Protein 8AKH (pdb70)

Organism: Lactiplantibacillus plantarum (NCBI:txid1590)

InterPro domains:
  IPR001466 Beta-lactamase-related [PF00144] (86-369)
  IPR012338 Beta-lactamase/transpeptidase-like [G3DSA:3.40.710.10] (62-389)
  IPR012338 Beta-lactamase/transpeptidase-like [SSF56601] (70-379)
  IPR050491 Beta-lactamase AmpC-like [PTHR46825] (60-371)

Foldseek 3Di:
DLAVVLVVLCVVLQFAEWKWWFAQQHTPDTAGDAALAVVVPHHAHSFAKFWQFQLLLLVLLLLLLLCVVVVQDDQQDFLCVLLVPADPSRRPGLQCLLQQQFQKADPDFDPDQDALVVLLVRRSVDIDGDPVSHRAHDDHQVSQSSSQSVSCVRPVDHSQVVCCVQQCVLLVADQKHFPLVPSPPNYGFAADDDQQDRHDDRPGTFDDDSNNLSNCRRGIGMMGRQVSSLSRVLCLLQCVRHHNVSSPVQCDHGPNACGGSSWRHDPFFTKDWRDDRRKIWIKTAGSNSRTIMITIHSHDHNNSHCHVVRVVVRVCSSVPD/DLCVVLVVLCVVLQFAFWKWWFAQQHTDDTAGDAALAVVVPHGAHSFAKFWQFQLLLLVLLLLLLVCVVVVQDDQQDFLCVLQVPADPRRRQGLQCLLQQQFQKAAPDFDPDQDALVVLLVRRRVRIDGDVVSHRAHDDHQVSQSSSQSVSCVRVVDHSQVVCCVLQCVLQVADQKHFPLVPRPPNYGFAADDDQQDRHDDSPGTQDDDSNNLSNCRRGIGMMGRQVSSLSRVLCLLQCNRHHNVSSPVQCDHGPRACGGSSWRPDPFATKDWRDDRRKIWIKGAGNNSRTIMITIHSHDHNNSHCHVSRVVSRVVSSVD

Solvent-accessible surface area: 26673 Å² total; per-residue (Å²): 142,44,75,123,122,10,43,130,40,0,83,125,33,69,12,3,0,1,1,7,0,5,74,100,76,118,74,49,5,74,28,35,28,16,33,3,22,92,103,140,112,87,143,9,97,58,56,1,21,1,9,0,7,26,0,0,4,0,0,1,0,0,0,0,3,28,7,34,94,62,68,121,7,141,22,107,14,51,0,18,130,21,5,91,92,10,158,126,6,99,96,0,33,0,55,31,0,0,6,0,8,0,1,2,73,32,196,69,20,11,186,117,113,24,72,26,69,80,5,8,88,63,1,18,156,68,22,118,32,78,96,101,70,58,41,84,64,18,75,4,50,4,0,0,11,1,0,0,0,0,0,58,103,45,32,74,58,41,2,46,99,3,0,42,49,52,2,24,83,127,26,117,10,125,43,15,9,10,13,32,132,41,31,60,155,42,35,8,33,6,5,110,26,132,79,128,24,55,108,43,87,30,99,103,80,47,96,33,56,120,14,76,32,16,31,37,1,0,5,2,9,0,22,0,0,1,50,11,0,19,54,0,2,4,3,1,17,61,28,106,18,6,44,136,145,14,10,62,77,0,23,54,28,20,30,71,10,45,5,0,0,1,0,32,6,21,42,26,3,10,51,6,42,2,86,23,48,9,8,4,0,0,1,4,0,4,82,76,0,85,8,0,0,0,0,0,0,0,1,61,4,162,54,17,28,9,46,59,13,0,34,132,20,2,30,82,15,71,80,53,116,139,50,64,107,97,12,16,104,10,0,79,129,26,70,12,3,0,0,0,9,1,6,61,92,69,127,92,62,12,73,96,26,25,18,36,3,23,89,103,140,110,82,142,10,95,58,58,1,20,1,6,0,6,23,0,0,2,1,0,1,0,0,0,0,4,33,16,36,93,72,70,134,5,140,24,106,13,51,0,17,122,20,5,95,99,5,107,120,6,93,98,0,34,0,56,32,0,0,6,0,8,0,0,1,77,37,136,78,24,12,205,117,113,22,69,25,69,79,6,8,88,64,0,9,141,58,22,95,46,73,96,132,80,58,42,88,62,22,73,3,47,8,0,0,9,0,0,0,0,0,0,57,105,40,38,71,73,42,2,47,97,4,0,44,48,59,1,24,86,121,27,115,10,125,42,15,8,10,13,34,130,42,29,60,151,44,33,6,30,5,5,100,42,128,72,116,27,55,112,46,84,29,104,107,75,58,81,32,54,116,13,72,31,16,34,35,0,0,4,2,8,0,21,0,0,1,50,12,0,19,54,0,1,6,4,1,15,61,26,98,14,5,49,138,162,26,10,63,84,0,26,63,33,23,30,70,7,42,6,0,0,1,0,33,5,17,41,23,5,10,44,5,42,2,88,22,41,12,8,3,0,0,0,0,0,5,86,74,0,86,10,0,0,0,0,0,0,0,1,55,5,146,52,12,26,8,42,74,15,0,30,106,8,1,39,118,13,68,80,79

Secondary structure (DSSP, 8-state):
-HHHHHHHHHHHTT--EEEEEEETTEEEEEEEESEEETTTTEE--TT--EE-GGGHHHHHHHHHHHHHHTTS--TT-BGGGT-TT--S-TT-BHHHHHHT-S-EE-S---SS---HHHHHHHHHHH-EE-GGGTTS----THHHHHHHHHHHHHHSS-HHHHHIIIIIITTT-SS-EEGGG---TT----B---TT--S-----BPP--HHHHHHTTTTS-EEE-HHHHHHHHHHHHHTSSS-HHHHHHHS---SS-SEETTEEEETTEEEEEEEETTEEEEEEE-TTSSSEEEEEESS--GGG-HHHHHHHHHHHHHHT-/-HHHHHHHHHHHTT--EEEEEEETTEEEEEEEESEEETTTTEEP-TT--EE-GGGHHHHHHHHHHHHHHTTS--TT-BGGGT-TT--S-TT-BHHHHHTT-S-EE-S---SS---HHHHHHHHHHH-EE-GGGTTS----THHHHHHHHHHHHHHTS-HHHHHIIIIIITTT-SS-EEGGG---TT----B---TT--S-----BPP--HHHHHHTTTTS-EEE-HHHHHHHHHHHHTTSSS-HHHHHHHS---SS-SEETTEEEETTEEEEEEEETTEEEEEEE-TTSSSEEEEEESS--GGG-HHHHHHHHHHHHHH-

Structure (mmCIF, N/CA/C/O backbone):
data_8AKH
#
_entry.id   8AKH
#
_cell.length_a   48.678
_cell.length_b   96.066
_cell.length_c   150.828
_cell.angle_alpha   90.000
_cell.angle_beta   90.000
_cell.angle_gamma   90.000
#
_symmetry.space_group_name_H-M   'P 21 21 21'
#
loop_
_entity.id
_entity.type
_entity.pdbx_description
1 polymer 'Beta-lactamase family protein'
2 non-polymer 'L(+)-TARTARIC ACID'
3 non-polymer GLYCEROL
4 non-polymer SN-GLYCEROL-3-PHOSPHATE
5 water water
#
loop_
_atom_site.group_PDB
_atom_site.id
_atom_site.type_symbol
_atom_site.label_atom_id
_atom_site.label_alt_id
_atom_site.label_comp_id
_atom_site.label_asym_id
_atom_site.label_entity_id
_atom_site.label_seq_id
_atom_site.pdbx_PDB_ins_code
_atom_site.Cartn_x
_atom_site.Cartn_y
_atom_site.Cartn_z
_atom_site.occupancy
_atom_site.B_iso_or_equiv
_atom_site.auth_seq_id
_atom_site.auth_comp_id
_atom_site.auth_asym_id
_atom_site.auth_atom_id
_atom_site.pdbx_PDB_model_num
ATOM 1 N N . ASN A 1 44 ? 5.13076 28.85542 9.72956 1.000 54.41720 75 ASN A N 1
ATOM 2 C CA . ASN A 1 44 ? 5.72580 28.53963 11.02566 1.000 47.95465 75 ASN A CA 1
ATOM 3 C C . ASN A 1 44 ? 5.33555 27.15548 11.53052 1.000 51.58932 75 ASN A C 1
ATOM 4 O O . ASN A 1 44 ? 4.18088 26.73602 11.42794 1.000 46.35824 75 ASN A O 1
ATOM 14 N N . THR A 1 45 ? 6.31764 26.45553 12.09716 1.000 52.35374 76 THR A N 1
ATOM 15 C CA . THR A 1 45 ? 6.07102 25.10656 12.59172 1.000 44.95248 76 THR A CA 1
ATOM 16 C C . THR A 1 45 ? 5.14075 25.11716 13.79588 1.000 36.14306 76 THR A C 1
ATOM 17 O O . THR A 1 45 ? 4.21506 24.29701 13.87596 1.000 35.06846 76 THR A O 1
ATOM 28 N N . ASP A 1 46 ? 5.37086 26.02588 14.74682 1.000 37.48529 77 ASP A N 1
ATOM 29 C CA . ASP A 1 46 ? 4.48103 26.11040 15.89911 1.000 39.25685 77 ASP A CA 1
ATOM 30 C C . ASP A 1 46 ? 3.02690 26.21532 15.46341 1.000 35.58167 77 ASP A C 1
ATOM 31 O O . ASP A 1 46 ? 2.15509 25.51329 15.98511 1.000 27.54978 77 ASP A O 1
ATOM 40 N N . GLU A 1 47 ? 2.74228 27.11147 14.51775 1.000 38.47536 78 GLU A N 1
ATOM 41 C CA . GLU A 1 47 ? 1.35816 27.35599 14.13144 1.000 33.86624 78 GLU A CA 1
ATOM 42 C C . GLU A 1 47 ? 0.74305 26.11353 13.50833 1.000 28.42388 78 GLU A C 1
ATOM 43 O O . GLU A 1 47 ? -0.37231 25.71105 13.87147 1.000 25.74938 78 GLU A O 1
ATOM 55 N N . GLN A 1 48 ? 1.47454 25.48200 12.58766 1.000 25.72899 79 GLN A N 1
ATOM 56 C CA . GLN A 1 48 ? 0.98026 24.30725 11.89068 1.000 23.46434 79 GLN A CA 1
ATOM 57 C C . GLN A 1 48 ? 0.75213 23.13338 12.84249 1.000 21.08234 79 GLN A C 1
ATOM 58 O O . GLN A 1 48 ? -0.25801 22.42764 12.72775 1.000 19.63387 79 GLN A O 1
ATOM 72 N N . VAL A 1 49 ? 1.68790 22.89669 13.77427 1.000 19.65457 80 VAL A N 1
ATOM 73 C CA . VAL A 1 49 ? 1.56195 21.74086 14.66422 1.000 16.44719 80 VAL A CA 1
ATOM 74 C C . VAL A 1 49 ? 0.43534 21.97490 15.66166 1.000 12.65727 80 VAL A C 1
ATOM 75 O O . VAL A 1 49 ? -0.39202 21.09223 15.89682 1.000 14.98535 80 VAL A O 1
ATOM 88 N N . THR A 1 50 ? 0.33985 23.18360 16.22810 1.000 15.37870 81 THR A N 1
ATOM 89 C CA . THR A 1 50 ? -0.76220 23.45768 17.13793 1.000 15.16693 81 THR A CA 1
ATOM 90 C C . THR A 1 50 ? -2.10767 23.25215 16.45891 1.000 14.26019 81 THR A C 1
ATOM 91 O O . THR A 1 50 ? -3.02031 22.64692 17.03258 1.000 14.17412 81 THR A O 1
ATOM 102 N N . LYS A 1 51 ? -2.25484 23.77387 15.23816 1.000 14.98149 82 LYS A N 1
ATOM 103 C CA . LYS A 1 51 ? -3.51135 23.61409 14.52836 1.000 16.43973 82 LYS A CA 1
ATOM 104 C C . LYS A 1 51 ? -3.84613 22.14357 14.32617 1.000 15.74802 82 LYS A C 1
ATOM 105 O O . LYS A 1 51 ? -4.98229 21.72531 14.55922 1.000 16.87765 82 LYS A O 1
ATOM 124 N N . ALA A 1 52 ? -2.86198 21.33391 13.91149 1.000 15.41804 83 ALA A N 1
ATOM 125 C CA . ALA A 1 52 ? -3.11355 19.91113 13.68898 1.000 15.14644 83 ALA A CA 1
ATOM 126 C C . ALA A 1 52 ? -3.46345 19.18725 14.98533 1.000 13.26290 83 ALA A C 1
ATOM 127 O O . ALA A 1 52 ? -4.34316 18.31878 14.99338 1.000 17.73781 83 ALA A O 1
ATOM 134 N N . LEU A 1 53 ? -2.79010 19.53327 16.08752 1.000 13.87501 84 LEU A N 1
ATOM 135 C CA . LEU A 1 53 ? -3.09196 18.90289 17.37167 1.000 13.94304 84 LEU A CA 1
ATOM 136 C C . LEU A 1 53 ? -4.46979 19.31305 17.88319 1.000 15.38268 84 LEU A C 1
ATOM 137 O O . LEU A 1 53 ? -5.21863 18.48320 18.41130 1.000 16.19841 84 LEU A O 1
ATOM 153 N N . ASN A 1 54 ? -4.84019 20.58919 17.74825 1.000 14.28852 85 ASN A N 1
ATOM 154 C CA . ASN A 1 54 ? -6.16896 20.99695 18.20400 1.000 13.96186 85 ASN A CA 1
ATOM 155 C C . ASN A 1 54 ? -7.26837 20.38819 17.33655 1.000 16.75900 85 ASN A C 1
ATOM 156 O O . ASN A 1 54 ? -8.28407 19.91528 17.85679 1.000 17.10628 85 ASN A O 1
ATOM 167 N N . LEU A 1 55 ? -7.06608 20.33921 16.02129 1.000 15.26630 86 LEU A N 1
ATOM 168 C CA . LEU A 1 55 ? -8.11170 19.78712 15.16474 1.000 15.86006 86 LEU A CA 1
ATOM 169 C C . LEU A 1 55 ? -8.28646 18.29360 15.37207 1.000 20.97769 86 LEU A C 1
ATOM 170 O O . LEU A 1 55 ? -9.37958 17.77021 15.14852 1.000 23.40679 86 LEU A O 1
ATOM 186 N N . SER A 1 56 ? -7.23289 17.59597 15.79969 1.000 17.47498 87 SER A N 1
ATOM 187 C CA . SER A 1 56 ? -7.29038 16.17213 16.11845 1.000 17.72524 87 SER A CA 1
ATOM 188 C C . SER A 1 56 ? -7.61659 15.91568 17.58059 1.000 17.52825 87 SER A C 1
ATOM 189 O O . SER A 1 56 ? -7.58694 14.75697 18.01592 1.000 21.14963 87 SER A O 1
ATOM 197 N N . HIS A 1 57 ? -7.92708 16.95900 18.34877 1.000 17.33623 88 HIS A N 1
ATOM 198 C CA . HIS A 1 57 ? -8.36214 16.82513 19.73956 1.000 15.40767 88 HIS A CA 1
ATOM 199 C C . HIS A 1 57 ? -7.32482 16.10118 20.59255 1.000 16.51337 88 HIS A C 1
ATOM 200 O O . HIS A 1 57 ? -7.64023 15.31206 21.48705 1.000 17.44373 88 HIS A O 1
ATOM 214 N N . PHE A 1 58 ? -6.06672 16.41343 20.34130 1.000 14.10431 89 PHE A N 1
ATOM 215 C CA . PHE A 1 58 ? -4.98611 15.79436 21.09151 1.000 12.86578 89 PHE A CA 1
ATOM 216 C C . PHE A 1 58 ? -5.05530 16.14852 22.57089 1.000 13.28265 89 PHE A C 1
ATOM 217 O O . PHE A 1 58 ? -5.30164 17.30417 22.94341 1.000 14.10365 89 PHE A O 1
ATOM 234 N N . VAL A 1 59 ? -4.80165 15.13930 23.41147 1.000 12.91496 90 VAL A N 1
ATOM 235 C CA . VAL A 1 59 ? -4.65569 15.28312 24.85320 1.000 12.25199 90 VAL A CA 1
ATOM 236 C C . VAL A 1 59 ? -3.33186 14.61113 25.20147 1.000 13.02952 90 VAL A C 1
ATOM 237 O O . VAL A 1 59 ? -3.13124 13.42250 24.89172 1.000 12.99679 90 VAL A O 1
ATOM 250 N N . GLY A 1 60 ? -2.42709 15.37175 25.79282 1.000 10.28718 91 GLY A N 1
ATOM 251 C CA . GLY A 1 60 ? -1.12930 14.83176 26.14451 1.000 11.86669 91 GLY A CA 1
ATOM 252 C C . GLY A 1 60 ? -0.03714 15.85331 25.91399 1.000 11.32406 91 GLY A C 1
ATOM 253 O O . GLY A 1 60 ? -0.27827 17.06228 25.97177 1.000 11.69976 91 GLY A O 1
ATOM 257 N N . SER A 1 61 ? 1.17779 15.37462 25.64108 1.000 10.59286 92 SER A N 1
ATOM 258 C CA . SER A 1 61 ? 2.34188 16.23688 25.44973 1.000 10.23233 92 SER A CA 1
ATOM 259 C C . SER A 1 61 ? 3.00866 15.90144 24.12604 1.000 11.90183 92 SER A C 1
ATOM 260 O O . SER A 1 61 ? 3.10021 14.73614 23.73398 1.000 11.09877 92 SER A O 1
ATOM 268 N N . ALA A 1 62 ? 3.45689 16.93966 23.43245 1.000 10.60871 93 ALA A N 1
ATOM 269 C CA . ALA A 1 62 ? 4.02227 16.82841 22.10467 1.000 9.83375 93 ALA A CA 1
ATOM 270 C C . ALA A 1 62 ? 5.39312 17.47894 22.08080 1.000 11.68809 93 ALA A C 1
ATOM 271 O O . ALA A 1 62 ? 5.55801 18.60600 22.56285 1.000 13.10618 93 ALA A O 1
ATOM 278 N N . LEU A 1 63 ? 6.36032 16.80446 21.45991 1.000 10.88205 94 LEU A N 1
ATOM 279 C CA . LEU A 1 63 ? 7.73245 17.29765 21.34130 1.000 10.75656 94 LEU A CA 1
ATOM 280 C C . LEU A 1 63 ? 8.21431 17.07204 19.92110 1.000 11.36043 94 LEU A C 1
ATOM 281 O O . LEU A 1 63 ? 8.08920 15.96523 19.39314 1.000 11.12322 94 LEU A O 1
ATOM 297 N N . VAL A 1 64 ? 8.74857 18.12935 19.28753 1.000 10.81757 95 VAL A N 1
ATOM 298 C CA . VAL A 1 64 ? 9.31844 18.03584 17.95099 1.000 10.98596 95 VAL A CA 1
ATOM 299 C C . VAL A 1 64 ? 10.73659 18.60388 17.99464 1.000 12.27938 95 VAL A C 1
ATOM 300 O O . VAL A 1 64 ? 10.94806 19.70318 18.52650 1.000 12.24853 95 VAL A O 1
ATOM 313 N N . VAL A 1 65 ? 11.69069 17.85010 17.44924 1.000 10.58556 96 VAL A N 1
ATOM 314 C CA . VAL A 1 65 ? 13.10844 18.18569 17.47131 1.000 10.38790 96 VAL A CA 1
ATOM 315 C C . VAL A 1 65 ? 13.61481 18.16272 16.03813 1.000 11.65740 96 VAL A C 1
ATOM 316 O O . VAL A 1 65 ? 13.31491 17.23923 15.28640 1.000 11.66769 96 VAL A O 1
ATOM 329 N N . LYS A 1 66 ? 14.36805 19.19202 15.64993 1.000 13.27306 97 LYS A N 1
ATOM 330 C CA . LYS A 1 66 ? 14.95605 19.25231 14.32132 1.000 14.06442 97 LYS A CA 1
ATOM 331 C C . LYS A 1 66 ? 16.43038 19.59691 14.47278 1.000 12.87359 97 LYS A C 1
ATOM 332 O O . LYS A 1 66 ? 16.77514 20.60692 15.09317 1.000 15.97242 97 LYS A O 1
ATOM 351 N N . ASN A 1 67 ? 17.29843 18.73324 13.95123 1.000 14.06471 98 ASN A N 1
ATOM 352 C CA . ASN A 1 67 ? 18.74570 18.92843 14.05478 1.000 14.32530 98 ASN A CA 1
ATOM 353 C C . ASN A 1 67 ? 19.16226 19.28950 15.48090 1.000 14.99863 98 ASN A C 1
ATOM 354 O O . ASN A 1 67 ? 19.90397 20.24156 15.72651 1.000 15.95199 98 ASN A O 1
ATOM 365 N N . ASP A 1 68 ? 18.69540 18.49168 16.44155 1.000 13.78368 99 ASP A N 1
ATOM 366 C CA . ASP A 1 68 ? 19.05801 18.56590 17.85114 1.000 15.75100 99 ASP A CA 1
ATOM 367 C C . ASP A 1 68 ? 18.49106 19.78363 18.56436 1.000 15.60961 99 ASP A C 1
ATOM 368 O O . ASP A 1 68 ? 18.91276 20.08904 19.68537 1.000 19.42477 99 ASP A O 1
ATOM 377 N N . HIS A 1 69 ? 17.55454 20.49211 17.95777 1.000 13.84957 100 HIS A N 1
ATOM 378 C CA . HIS A 1 69 ? 16.93656 21.66161 18.57025 1.000 13.86291 100 HIS A CA 1
ATOM 379 C C . HIS A 1 69 ? 15.43620 21.43130 18.73681 1.000 12.36116 100 HIS A C 1
ATOM 380 O O . HIS A 1 69 ? 14.75748 21.04209 17.79124 1.000 13.11146 100 HIS A O 1
ATOM 394 N N . VAL A 1 70 ? 14.93047 21.70072 19.94304 1.000 13.02064 101 VAL A N 1
ATOM 395 C CA . VAL A 1 70 ? 13.49500 21.60270 20.20433 1.000 12.46653 101 VAL A CA 1
ATOM 396 C C . VAL A 1 70 ? 12.81101 22.73977 19.46185 1.000 13.32785 101 VAL A C 1
ATOM 397 O O . VAL A 1 70 ? 13.06976 23.91524 19.74970 1.000 15.88553 101 VAL A O 1
ATOM 410 N N . ILE A 1 71 ? 11.93108 22.39948 18.51945 1.000 12.08439 102 ILE A N 1
ATOM 411 C CA . ILE A 1 71 ? 11.12684 23.38236 17.79034 1.000 12.77528 102 ILE A CA 1
ATOM 412 C C . ILE A 1 71 ? 9.66766 23.37027 18.18985 1.000 16.23751 102 ILE A C 1
ATOM 413 O O . ILE A 1 71 ? 8.91493 24.27367 17.76976 1.000 17.16960 102 ILE A O 1
ATOM 429 N N . TYR A 1 72 ? 9.23863 22.40424 19.00247 1.000 14.30732 103 TYR A N 1
ATOM 430 C CA . TYR A 1 72 ? 7.86767 22.36479 19.48357 1.000 13.33465 103 TYR A CA 1
ATOM 431 C C . TYR A 1 72 ? 7.84905 21.59456 20.78835 1.000 11.85317 103 TYR A C 1
ATOM 432 O O . TYR A 1 72 ? 8.40411 20.49301 20.87000 1.000 11.51535 103 TYR A O 1
ATOM 450 N N . ASN A 1 73 ? 7.17141 22.15308 21.78284 1.000 12.22044 104 ASN A N 1
ATOM 451 C CA . ASN A 1 73 ? 7.11985 21.53710 23.11337 1.000 11.84700 104 ASN A CA 1
ATOM 452 C C . ASN A 1 73 ? 5.88930 22.10486 23.82028 1.000 12.55368 104 ASN A C 1
ATOM 453 O O . ASN A 1 73 ? 5.96694 23.18672 24.41094 1.000 14.22444 104 ASN A O 1
ATOM 464 N N . ARG A 1 74 ? 4.77879 21.36641 23.79417 1.000 13.66684 105 ARG A N 1
ATOM 465 C CA . ARG A 1 74 ? 3.51333 21.91410 24.26043 1.000 12.03706 105 ARG A CA 1
ATOM 466 C C . ARG A 1 74 ? 2.65140 20.76457 24.74640 1.000 12.04608 105 ARG A C 1
ATOM 467 O O . ARG A 1 74 ? 2.71655 19.65941 24.21225 1.000 13.17131 105 ARG A O 1
ATOM 471 N N . ALA A 1 75 ? 1.82344 21.05772 25.74218 1.000 13.51697 106 ALA A N 1
ATOM 472 C CA . ALA A 1 75 ? 0.90210 20.10295 26.33465 1.000 12.20606 106 ALA A CA 1
ATOM 473 C C . ALA A 1 75 ? -0.53840 20.58742 26.20357 1.000 12.14104 106 ALA A C 1
ATOM 474 O O . ALA A 1 75 ? -0.82151 21.79427 26.12357 1.000 14.48356 106 ALA A O 1
ATOM 481 N N . PHE A 1 76 ? -1.44141 19.60646 26.19505 1.000 11.78974 107 PHE A N 1
ATOM 482 C CA . PHE A 1 76 ? -2.84508 19.78021 25.84456 1.000 13.44104 107 PHE A CA 1
ATOM 483 C C . PHE A 1 76 ? -3.71631 18.97104 26.79645 1.000 13.11218 107 PHE A C 1
ATOM 484 O O . PHE A 1 76 ? -3.42291 17.81019 27.07813 1.000 13.29133 107 PHE A O 1
ATOM 501 N N . GLY A 1 77 ? -4.82369 19.55258 27.24912 1.000 13.74949 108 GLY A N 1
ATOM 502 C CA . GLY A 1 77 ? -5.76863 18.78594 28.04042 1.000 14.17122 108 GLY A CA 1
ATOM 503 C C . GLY A 1 77 ? -5.31068 18.56738 29.46985 1.000 11.18128 108 GLY A C 1
ATOM 504 O O . GLY A 1 77 ? -4.39632 19.22502 29.97172 1.000 12.92972 108 GLY A O 1
ATOM 508 N N . TYR A 1 78 ? -5.94087 17.57731 30.10851 1.000 13.16933 109 TYR A N 1
ATOM 509 C CA . TYR A 1 78 ? -5.81563 17.31580 31.53383 1.000 12.28317 109 TYR A CA 1
ATOM 510 C C . TYR A 1 78 ? -5.08556 16.00889 31.82454 1.000 13.73587 109 TYR A C 1
ATOM 511 O O . TYR A 1 78 ? -5.41371 14.95814 31.26934 1.000 13.60237 109 TYR A O 1
ATOM 529 N N . ALA A 1 79 ? -4.08397 16.11733 32.69670 1.000 13.12004 110 ALA A N 1
ATOM 530 C CA . ALA A 1 79 ? -3.46479 14.96787 33.34866 1.000 13.15823 110 ALA A CA 1
ATOM 531 C C . ALA A 1 79 ? -4.44168 14.27855 34.29060 1.000 13.45769 110 ALA A C 1
ATOM 532 O O . ALA A 1 79 ? -4.51480 13.04494 34.33409 1.000 14.56819 110 ALA A O 1
ATOM 539 N N . ASN A 1 80 ? -5.19648 15.06913 35.05354 1.000 14.96449 111 ASN A N 1
ATOM 540 C CA . ASN A 1 80 ? -6.26369 14.53645 35.89853 1.000 18.55553 111 ASN A CA 1
ATOM 541 C C . ASN A 1 80 ? -7.33115 15.61173 35.99473 1.000 17.32344 111 ASN A C 1
ATOM 542 O O . ASN A 1 80 ? -7.12898 16.65327 36.62817 1.000 17.98381 111 ASN A O 1
ATOM 553 N N . LYS A 1 81 ? -8.45286 15.34745 35.34892 1.000 17.86363 112 LYS A N 1
ATOM 554 C CA . LYS A 1 81 ? -9.51590 16.33802 35.26199 1.000 16.69605 112 LYS A CA 1
ATOM 555 C C . LYS A 1 81 ? -10.17444 16.55934 36.62125 1.000 18.34235 112 LYS A C 1
ATOM 556 O O . LYS A 1 81 ? -10.42217 17.70619 37.00535 1.000 20.65968 112 LYS A O 1
ATOM 575 N N . ALA A 1 82 ? -10.42278 15.48764 37.38035 1.000 17.46239 113 ALA A N 1
ATOM 576 C CA . ALA A 1 82 ? -11.07304 15.66506 38.68035 1.000 19.99717 113 ALA A CA 1
ATOM 577 C C . ALA A 1 82 ? -10.26348 16.55502 39.60742 1.000 26.24172 113 ALA A C 1
ATOM 578 O O . ALA A 1 82 ? -10.84513 17.29567 40.40783 1.000 27.17975 113 ALA A O 1
ATOM 585 N N . LYS A 1 83 ? -8.93706 16.48914 39.54294 1.000 20.72799 114 LYS A N 1
ATOM 586 C CA . LYS A 1 83 ? -8.06297 17.33867 40.34873 1.000 20.75697 114 LYS A CA 1
ATOM 587 C C . LYS A 1 83 ? -7.71714 18.65676 39.64931 1.000 18.86298 114 LYS A C 1
ATOM 588 O O . LYS A 1 83 ? -6.91772 19.44412 40.17470 1.000 21.50495 114 LYS A O 1
ATOM 607 N N . ASN A 1 84 ? -8.29456 18.91371 38.47799 1.000 17.82513 115 ASN A N 1
ATOM 608 C CA . ASN A 1 84 ? -8.04145 20.13828 37.71910 1.000 16.36030 115 ASN A CA 1
ATOM 609 C C . ASN A 1 84 ? -6.54532 20.32159 37.45270 1.000 21.05344 115 ASN A C 1
ATOM 610 O O . ASN A 1 84 ? -6.00268 21.42312 37.49234 1.000 19.96290 115 ASN A O 1
ATOM 621 N N . GLN A 1 85 ? -5.86164 19.21992 37.15946 1.000 16.41089 116 GLN A N 1
ATOM 622 C CA . GLN A 1 85 ? -4.43617 19.24597 36.87029 1.000 16.38834 116 GLN A CA 1
ATOM 623 C C . GLN A 1 85 ? -4.24775 19.12754 35.35746 1.000 16.33115 116 GLN A C 1
ATOM 624 O O . GLN A 1 85 ? -4.55790 18.08836 34.76764 1.000 15.37210 116 GLN A O 1
ATOM 638 N N . ARG A 1 86 ? -3.73548 20.18947 34.73696 1.000 16.07188 117 ARG A N 1
ATOM 639 C CA . ARG A 1 86 ? -3.45531 20.19650 33.30635 1.000 13.27715 117 ARG A CA 1
ATOM 640 C C . ARG A 1 86 ? -2.21253 19.35934 32.99069 1.000 12.67697 117 ARG A C 1
ATOM 641 O O . ARG A 1 86 ? -1.26209 19.29882 33.76898 1.000 15.16505 117 ARG A O 1
ATOM 662 N N . ASN A 1 87 ? -2.22011 18.73652 31.81512 1.000 12.99776 118 ASN A N 1
ATOM 663 C CA . ASN A 1 87 ? -0.98324 18.16748 31.29226 1.000 11.53311 118 ASN A CA 1
ATOM 664 C C . ASN A 1 87 ? 0.04827 19.27492 31.10309 1.000 11.78478 118 ASN A C 1
ATOM 665 O O . ASN A 1 87 ? -0.27604 20.40659 30.71743 1.000 13.12033 118 ASN A O 1
ATOM 676 N N . LYS A 1 88 ? 1.30507 18.92817 31.34912 1.000 12.14497 119 LYS A N 1
ATOM 677 C CA . LYS A 1 88 ? 2.43546 19.83512 31.20449 1.000 11.87168 119 LYS A CA 1
ATOM 678 C C . LYS A 1 88 ? 3.47522 19.20442 30.30137 1.000 11.30382 119 LYS A C 1
ATOM 679 O O . LYS A 1 88 ? 3.47558 17.99860 30.05404 1.000 12.14490 119 LYS A O 1
ATOM 698 N N . VAL A 1 89 ? 4.41112 20.03581 29.84769 1.000 13.38072 120 VAL A N 1
ATOM 699 C CA . VAL A 1 89 ? 5.43817 19.49435 28.96073 1.000 11.81170 120 VAL A CA 1
ATOM 700 C C . VAL A 1 89 ? 6.25820 18.41387 29.64817 1.000 12.90233 120 VAL A C 1
ATOM 701 O O . VAL A 1 89 ? 6.79816 17.53341 28.96595 1.000 15.12514 120 VAL A O 1
ATOM 714 N N . ASN A 1 90 ? 6.38036 18.46106 30.97113 1.000 12.43492 121 ASN A N 1
ATOM 715 C CA A ASN A 1 90 ? 7.16835 17.49536 31.72442 0.635 14.26426 121 ASN A CA 1
ATOM 716 C CA B ASN A 1 90 ? 7.17120 17.48812 31.71314 0.365 14.20157 121 ASN A CA 1
ATOM 717 C C . ASN A 1 90 ? 6.30181 16.45493 32.43319 1.000 14.79871 121 ASN A C 1
ATOM 718 O O . ASN A 1 90 ? 6.79751 15.71578 33.28870 1.000 15.98901 121 ASN A O 1
ATOM 737 N N . SER A 1 91 ? 5.02329 16.36165 32.07748 1.000 13.09856 122 SER A N 1
ATOM 738 C CA . SER A 1 91 ? 4.18443 15.31039 32.62586 1.000 11.84365 122 SER A CA 1
ATOM 739 C C . SER A 1 91 ? 4.70741 13.94536 32.18969 1.000 12.76468 122 SER A C 1
ATOM 740 O O . SER A 1 91 ? 5.38197 13.79180 31.16501 1.000 12.09315 122 SER A O 1
ATOM 748 N N . LYS A 1 92 ? 4.36197 12.93910 32.98367 1.000 10.24945 123 LYS A N 1
ATOM 749 C CA . LYS A 1 92 ? 4.79656 11.56632 32.77987 1.000 10.54301 123 LYS A CA 1
ATOM 750 C C . LYS A 1 92 ? 3.68780 10.73877 32.15427 1.000 10.78285 123 LYS A C 1
ATOM 751 O O . LYS A 1 92 ? 2.53859 10.76681 32.61344 1.000 12.39651 123 LYS A O 1
ATOM 770 N N . TYR A 1 93 ? 4.05117 9.95898 31.13278 1.000 10.26115 124 TYR A N 1
ATOM 771 C CA . TYR A 1 93 ? 3.13467 9.13030 30.37563 1.000 11.63623 124 TYR A CA 1
ATOM 772 C C . TYR A 1 93 ? 3.70330 7.72836 30.25458 1.000 10.80093 124 TYR A C 1
ATOM 773 O O . TYR A 1 93 ? 4.90926 7.49378 30.38342 1.000 11.68998 124 TYR A O 1
ATOM 791 N N . GLN A 1 94 ? 2.82889 6.77630 29.97451 1.000 10.73527 125 GLN A N 1
ATOM 792 C CA . GLN A 1 94 ? 3.27948 5.41094 29.75515 1.000 10.69321 125 GLN A CA 1
ATOM 793 C C . GLN A 1 94 ? 3.95510 5.28857 28.39228 1.000 10.54838 125 GLN A C 1
ATOM 794 O O . GLN A 1 94 ? 3.36422 5.63013 27.37524 1.000 11.85484 125 GLN A O 1
ATOM 808 N N . ILE A 1 95 ? 5.17034 4.74320 28.37145 1.000 10.88905 126 ILE A N 1
ATOM 809 C CA . ILE A 1 95 ? 5.82701 4.47676 27.09228 1.000 9.49102 126 ILE A CA 1
ATOM 810 C C . ILE A 1 95 ? 5.34952 3.18427 26.43473 1.000 10.09903 126 ILE A C 1
ATOM 811 O O . ILE A 1 95 ? 5.49984 3.00316 25.20515 1.000 11.04520 126 ILE A O 1
ATOM 827 N N . LEU A 1 96 ? 4.75313 2.29105 27.20412 1.000 11.05826 127 LEU A N 1
ATOM 828 C CA . LEU A 1 96 ? 4.10175 1.10923 26.63814 1.000 12.23248 127 LEU A CA 1
ATOM 829 C C . LEU A 1 96 ? 5.14693 0.32922 25.83508 1.000 10.83287 127 LEU A C 1
ATOM 830 O O . LEU A 1 96 ? 6.29633 0.18286 26.28657 1.000 11.74926 127 LEU A O 1
ATOM 846 N N . SER A 1 97 ? 4.77910 -0.18253 24.65751 1.000 12.69626 128 SER A N 1
ATOM 847 C CA . SER A 1 97 ? 5.66422 -1.03905 23.87855 1.000 13.09745 128 SER A CA 1
ATOM 848 C C . SER A 1 97 ? 6.93871 -0.36221 23.43118 1.000 11.44381 128 SER A C 1
ATOM 849 O O . SER A 1 97 ? 7.85831 -1.06174 22.98169 1.000 11.78488 128 SER A O 1
ATOM 857 N N . ILE A 1 98 ? 7.03110 0.96408 23.50410 1.000 10.77335 129 ILE A N 1
ATOM 858 C CA . ILE A 1 98 ? 8.28820 1.59911 23.16984 1.000 9.55713 129 ILE A CA 1
ATOM 859 C C . ILE A 1 98 ? 9.38320 1.12163 24.11253 1.000 9.85167 129 ILE A C 1
ATOM 860 O O . ILE A 1 98 ? 10.56209 1.19020 23.76040 1.000 11.07493 129 ILE A O 1
ATOM 876 N N . GLN A 1 99 ? 9.03142 0.59048 25.28753 1.000 9.55420 130 GLN A N 1
ATOM 877 C CA . GLN A 1 99 ? 10.05640 0.05069 26.17609 1.000 9.24114 130 GLN A CA 1
ATOM 878 C C . GLN A 1 99 ? 10.81504 -1.10338 25.51378 1.000 10.12075 130 GLN A C 1
ATOM 879 O O . GLN A 1 99 ? 11.96904 -1.37491 25.85390 1.000 11.39038 130 GLN A O 1
ATOM 893 N N . LYS A 1 100 ? 10.18585 -1.82169 24.58857 1.000 10.48620 131 LYS A N 1
ATOM 894 C CA . LYS A 1 100 ? 10.86809 -2.96118 23.98158 1.000 11.11857 131 LYS A CA 1
ATOM 895 C C . LYS A 1 100 ? 12.14944 -2.53569 23.26865 1.000 10.67514 131 LYS A C 1
ATOM 896 O O . LYS A 1 100 ? 13.11519 -3.31235 23.20239 1.000 11.46892 131 LYS A O 1
ATOM 915 N N . SER A 1 101 ? 12.17149 -1.33225 22.68698 1.000 11.53294 132 SER A N 1
ATOM 916 C CA . SER A 1 101 ? 13.39556 -0.85588 22.07085 1.000 9.43856 132 SER A CA 1
ATOM 917 C C . SER A 1 101 ? 14.54345 -0.77533 23.07184 1.000 10.66772 132 SER A C 1
ATOM 918 O O . SER A 1 101 ? 15.71651 -0.89087 22.69527 1.000 11.01271 132 SER A O 1
ATOM 926 N N . MET A 1 102 ? 14.24309 -0.50633 24.33577 1.000 10.39352 133 MET A N 1
ATOM 927 C CA . MET A 1 102 ? 15.23124 -0.40643 25.39025 1.000 9.87549 133 MET A CA 1
ATOM 928 C C . MET A 1 102 ? 15.66575 -1.76903 25.88242 1.000 10.09747 133 MET A C 1
ATOM 929 O O . MET A 1 102 ? 16.86069 -2.00863 26.07803 1.000 10.81288 133 MET A O 1
ATOM 943 N N . THR A 1 103 ? 14.72369 -2.68353 26.03295 1.000 9.30702 134 THR A N 1
ATOM 944 C CA . THR A 1 103 ? 15.08985 -4.06541 26.34047 1.000 10.21120 134 THR A CA 1
ATOM 945 C C . THR A 1 103 ? 15.99818 -4.62735 25.26381 1.000 10.13152 134 THR A C 1
ATOM 946 O O . THR A 1 103 ? 16.98246 -5.31904 25.57084 1.000 11.07937 134 THR A O 1
ATOM 957 N N . ALA A 1 104 ? 15.69931 -4.32081 23.99826 1.000 11.03600 135 ALA A N 1
ATOM 958 C CA . ALA A 1 104 ? 16.55764 -4.74987 22.89248 1.000 9.57365 135 ALA A CA 1
ATOM 959 C C . ALA A 1 104 ? 17.96716 -4.19848 23.01054 1.000 11.68774 135 ALA A C 1
ATOM 960 O O . ALA A 1 104 ? 18.93631 -4.93337 22.79140 1.000 10.52953 135 ALA A O 1
ATOM 967 N N . VAL A 1 105 ? 18.11897 -2.91423 23.34409 1.000 9.97643 136 VAL A N 1
ATOM 968 C CA . VAL A 1 105 ? 19.45779 -2.36937 23.52697 1.000 10.70648 136 VAL A CA 1
ATOM 969 C C . VAL A 1 105 ? 20.18164 -3.07690 24.65653 1.000 12.31366 136 VAL A C 1
ATOM 970 O O . VAL A 1 105 ? 21.39304 -3.32706 24.57411 1.000 12.39310 136 VAL A O 1
ATOM 983 N N . GLY A 1 106 ? 19.46687 -3.39038 25.73211 1.000 10.81700 137 GLY A N 1
ATOM 984 C CA . GLY A 1 106 ? 20.10051 -4.08616 26.84617 1.000 11.11108 137 GLY A CA 1
ATOM 985 C C . GLY A 1 106 ? 20.67478 -5.42352 26.41668 1.000 11.36724 137 GLY A C 1
ATOM 986 O O . GLY A 1 106 ? 21.80815 -5.75894 26.75392 1.000 13.77054 137 GLY A O 1
ATOM 990 N N . ILE A 1 107 ? 19.93253 -6.16506 25.60919 1.000 11.91389 138 ILE A N 1
ATOM 991 C CA . ILE A 1 107 ? 20.46589 -7.41630 25.05778 1.000 13.46663 138 ILE A CA 1
ATOM 992 C C . ILE A 1 107 ? 21.70267 -7.14765 24.19222 1.000 15.09464 138 ILE A C 1
ATOM 993 O O . ILE A 1 107 ? 22.71790 -7.84947 24.29550 1.000 12.58063 138 ILE A O 1
ATOM 1009 N N . MET A 1 108 ? 21.64814 -6.12400 23.32590 1.000 11.83407 139 MET A N 1
ATOM 1010 C CA . MET A 1 108 ? 22.79189 -5.83000 22.46481 1.000 11.93674 139 MET A CA 1
ATOM 1011 C C . MET A 1 108 ? 23.98904 -5.31789 23.26652 1.000 13.97633 139 MET A C 1
ATOM 1012 O O . MET A 1 108 ? 25.13798 -5.57403 22.88380 1.000 12.80793 139 MET A O 1
ATOM 1026 N N . GLN A 1 109 ? 23.77157 -4.62587 24.39351 1.000 14.09169 140 GLN A N 1
ATOM 1027 C CA . GLN A 1 109 ? 24.88533 -4.28588 25.28334 1.000 11.83044 140 GLN A CA 1
ATOM 1028 C C . GLN A 1 109 ? 25.57995 -5.53514 25.80193 1.000 14.30927 140 GLN A C 1
ATOM 1029 O O . GLN A 1 109 ? 26.81174 -5.56918 25.90845 1.000 15.68096 140 GLN A O 1
ATOM 1043 N N . LEU A 1 110 ? 24.81390 -6.56817 26.10814 1.000 13.55409 141 LEU A N 1
ATOM 1044 C CA . LEU A 1 110 ? 25.41507 -7.81798 26.55102 1.000 13.86145 141 LEU A CA 1
ATOM 1045 C C . LEU A 1 110 ? 26.17490 -8.48735 25.41014 1.000 13.84817 141 LEU A C 1
ATOM 1046 O O . LEU A 1 110 ? 27.22879 -9.09473 25.63420 1.000 16.78932 141 LEU A O 1
ATOM 1062 N N . VAL A 1 111 ? 25.67362 -8.37659 24.17678 1.000 13.89561 142 VAL A N 1
ATOM 1063 C CA . VAL A 1 111 ? 26.42709 -8.86623 23.02112 1.000 12.44304 142 VAL A CA 1
ATOM 1064 C C . VAL A 1 111 ? 27.76022 -8.14120 22.91749 1.000 17.65958 142 VAL A C 1
ATOM 1065 O O . VAL A 1 111 ? 28.81853 -8.76758 22.75716 1.000 17.49196 142 VAL A O 1
ATOM 1078 N N . GLN A 1 112 ? 27.73009 -6.80406 22.98292 1.000 14.95058 143 GLN A N 1
ATOM 1079 C CA . GLN A 1 112 ? 28.95655 -6.01951 22.88592 1.000 14.55151 143 GLN A CA 1
ATOM 1080 C C . GLN A 1 112 ? 29.93385 -6.40994 23.98109 1.000 19.11290 143 GLN A C 1
ATOM 1081 O O . GLN A 1 112 ? 31.14741 -6.40978 23.75935 1.000 20.47200 143 GLN A O 1
ATOM 1095 N N . ALA A 1 113 ? 29.43164 -6.75808 25.15549 1.000 15.85473 144 ALA A N 1
ATOM 1096 C CA . ALA A 1 113 ? 30.29885 -7.11381 26.26940 1.000 17.25457 144 ALA A CA 1
ATOM 1097 C C . ALA A 1 113 ? 30.74002 -8.57110 26.23377 1.000 21.40751 144 ALA A C 1
ATOM 1098 O O . ALA A 1 113 ? 31.45694 -9.00209 27.14454 1.000 24.78569 144 ALA A O 1
ATOM 1105 N N . GLY A 1 114 ? 30.33423 -9.33732 25.22501 1.000 18.33435 145 GLY A N 1
ATOM 1106 C CA . GLY A 1 114 ? 30.75244 -10.72315 25.11443 1.000 19.71396 145 GLY A CA 1
ATOM 1107 C C . GLY A 1 114 ? 30.01734 -11.68528 26.00368 1.000 23.90248 145 GLY A C 1
ATOM 1108 O O . GLY A 1 114 ? 30.52184 -12.78406 26.26473 1.000 26.37504 145 GLY A O 1
ATOM 1112 N N . LYS A 1 115 ? 28.83786 -11.32287 26.48133 1.000 18.62915 146 LYS A N 1
ATOM 1113 C CA . LYS A 1 115 ? 28.13503 -12.14070 27.45656 1.000 18.30734 146 LYS A CA 1
ATOM 1114 C C . LYS A 1 115 ? 26.99535 -12.95040 26.87054 1.000 18.29027 146 LYS A C 1
ATOM 1115 O O . LYS A 1 115 ? 26.56829 -13.92593 27.50017 1.000 20.63745 146 LYS A O 1
ATOM 1134 N N . VAL A 1 116 ? 26.44869 -12.53340 25.72094 1.000 19.56973 147 VAL A N 1
ATOM 1135 C CA . VAL A 1 116 ? 25.52846 -13.33937 24.91922 1.000 17.68267 147 VAL A CA 1
ATOM 1136 C C . VAL A 1 116 ? 25.85071 -13.12722 23.44087 1.000 14.50878 147 VAL A C 1
ATOM 1137 O O . VAL A 1 116 ? 26.59471 -12.21925 23.06195 1.000 16.18728 147 VAL A O 1
ATOM 1150 N N . LYS A 1 117 ? 25.25836 -13.97561 22.59638 1.000 16.88101 148 LYS A N 1
ATOM 1151 C CA . LYS A 1 117 ? 25.33693 -13.85180 21.14648 1.000 15.86034 148 LYS A CA 1
ATOM 1152 C C . LYS A 1 117 ? 23.92872 -13.87904 20.56332 1.000 14.95524 148 LYS A C 1
ATOM 1153 O O . LYS A 1 117 ? 23.04373 -14.56820 21.07413 1.000 16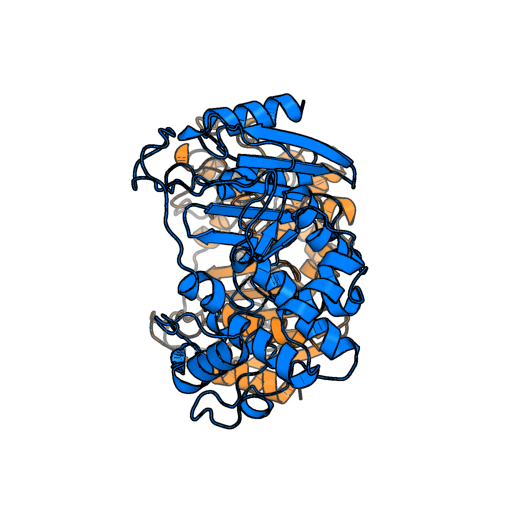.90288 148 LYS A O 1
ATOM 1172 N N . LEU A 1 118 ? 23.71229 -13.14537 19.47307 1.000 15.70613 149 LEU A N 1
ATOM 1173 C CA . LEU A 1 118 ? 22.38836 -13.14841 18.86175 1.000 15.00605 149 LEU A CA 1
ATOM 1174 C C . LEU A 1 118 ? 22.02167 -14.49108 18.24578 1.000 18.83173 149 LEU A C 1
ATOM 1175 O O . LEU A 1 118 ? 20.83665 -14.75868 18.04219 1.000 15.61805 149 LEU A O 1
ATOM 1191 N N . THR A 1 119 ? 23.00537 -15.33139 17.93861 1.000 16.40405 150 THR A N 1
ATOM 1192 C CA . THR A 1 119 ? 22.71607 -16.67885 17.47645 1.000 15.99011 150 THR A CA 1
ATOM 1193 C C . THR A 1 119 ? 22.37069 -17.64430 18.60893 1.000 17.17421 150 THR A C 1
ATOM 1194 O O . THR A 1 119 ? 22.00042 -18.78593 18.32069 1.000 17.83659 150 THR A O 1
ATOM 1205 N N . ASP A 1 120 ? 22.43440 -17.22139 19.87247 1.000 15.98513 151 ASP A N 1
ATOM 1206 C CA . ASP A 1 120 ? 22.14730 -18.14608 20.96459 1.000 18.96586 151 ASP A CA 1
ATOM 1207 C C . ASP A 1 120 ? 20.71139 -18.65911 20.86466 1.000 15.25820 151 ASP A C 1
ATOM 1208 O O . ASP A 1 120 ? 19.78316 -17.89107 20.59075 1.000 17.48005 151 ASP A O 1
ATOM 1217 N N . PRO A 1 121 ? 20.47596 -19.93931 21.12932 1.000 15.45922 152 PRO A N 1
ATOM 1218 C CA . PRO A 1 121 ? 19.10133 -20.44109 21.17825 1.000 17.30008 152 PRO A CA 1
ATOM 1219 C C . PRO A 1 121 ? 18.49233 -20.13808 22.53778 1.000 17.09276 152 PRO A C 1
ATOM 1220 O O . PRO A 1 121 ? 19.19373 -20.03137 23.54520 1.000 17.70302 152 PRO A O 1
ATOM 1231 N N . ILE A 1 122 ? 17.17898 -19.93133 22.53232 1.000 15.68567 153 ILE A N 1
ATOM 1232 C CA . ILE A 1 122 ? 16.44381 -19.60779 23.75272 1.000 17.12752 153 ILE A CA 1
ATOM 1233 C C . ILE A 1 122 ? 16.62465 -20.69853 24.80738 1.000 17.46005 153 ILE A C 1
ATOM 1234 O O . ILE A 1 122 ? 16.63393 -20.41554 26.01054 1.000 17.45584 153 ILE A O 1
ATOM 1250 N N . SER A 1 123 ? 16.81869 -21.95030 24.38339 1.000 17.60716 154 SER A N 1
ATOM 1251 C CA . SER A 1 123 ? 16.97656 -23.03462 25.35185 1.000 18.48358 154 SER A CA 1
ATOM 1252 C C . SER A 1 123 ? 18.27545 -22.95294 26.15053 1.000 19.01277 154 SER A C 1
ATOM 1253 O O . SER A 1 123 ? 18.39245 -23.62957 27.18246 1.000 20.86880 154 SER A O 1
ATOM 1261 N N . LYS A 1 124 ? 19.25133 -22.16293 25.70740 1.000 17.99294 155 LYS A N 1
ATOM 1262 C CA . LYS A 1 124 ? 20.44152 -21.91318 26.51088 1.000 19.06183 155 LYS A CA 1
ATOM 1263 C C . LYS A 1 124 ? 20.07039 -21.22575 27.82312 1.000 18.85971 155 LYS A C 1
ATOM 1264 O O . LYS A 1 124 ? 20.67296 -21.48884 28.87505 1.000 21.86380 155 LYS A O 1
ATOM 1283 N N . TYR A 1 125 ? 19.05596 -20.35647 27.78424 1.000 18.15636 156 TYR A N 1
ATOM 1284 C CA . TYR A 1 125 ? 18.64141 -19.58339 28.94671 1.000 19.16811 156 TYR A CA 1
ATOM 1285 C C . TYR A 1 125 ? 17.37369 -20.12042 29.59364 1.000 17.16555 156 TYR A C 1
ATOM 1286 O O . TYR A 1 125 ? 17.14560 -19.86162 30.78271 1.000 18.77052 156 TYR A O 1
ATOM 1304 N N . TYR A 1 126 ? 16.54890 -20.85243 28.85350 1.000 16.98544 157 TYR A N 1
ATOM 1305 C CA . TYR A 1 126 ? 15.31306 -21.44050 29.36261 1.000 19.18110 157 TYR A CA 1
ATOM 1306 C C . TYR A 1 126 ? 15.33863 -22.93284 29.05877 1.000 18.60965 157 TYR A C 1
ATOM 1307 O O . TYR A 1 126 ? 14.65173 -23.41230 28.15165 1.000 19.79050 157 TYR A O 1
ATOM 1325 N N . PRO A 1 127 ? 16.12191 -23.69732 29.81602 1.000 20.61092 158 PRO A N 1
ATOM 1326 C CA . PRO A 1 127 ? 16.32047 -25.11748 29.46075 1.000 22.99585 158 PRO A CA 1
ATOM 1327 C C . PRO A 1 127 ? 15.08518 -25.99089 29.60281 1.000 23.91746 158 PRO A C 1
ATOM 1328 O O . PRO A 1 127 ? 15.07871 -27.11089 29.07092 1.000 24.05881 158 PRO A O 1
ATOM 1339 N N . THR A 1 128 ? 14.04840 -25.53361 30.29596 1.000 23.83454 159 THR A N 1
ATOM 1340 C CA . THR A 1 128 ? 12.84915 -26.33799 30.46790 1.000 26.82518 159 THR A CA 1
ATOM 1341 C C . THR A 1 128 ? 11.88319 -26.25012 29.29296 1.000 27.51059 159 THR A C 1
ATOM 1342 O O . THR A 1 128 ? 10.88543 -26.97683 29.28039 1.000 25.84980 159 THR A O 1
ATOM 1353 N N . LEU A 1 129 ? 12.11895 -25.37116 28.31979 1.000 21.53061 160 LEU A N 1
ATOM 1354 C CA . LEU A 1 129 ? 11.19973 -25.27209 27.19689 1.000 23.17687 160 LEU A CA 1
ATOM 1355 C C . LEU A 1 129 ? 11.14569 -26.59239 26.44606 1.000 25.03439 160 LEU A C 1
ATOM 1356 O O . LEU A 1 129 ? 12.17868 -27.21409 26.17891 1.000 24.80267 160 LEU A O 1
ATOM 1372 N N . LYS A 1 130 ? 9.93751 -27.00691 26.08223 1.000 24.71611 161 LYS A N 1
ATOM 1373 C CA . LYS A 1 130 ? 9.76216 -28.24334 25.32963 1.000 29.79321 161 LYS A CA 1
ATOM 1374 C C . LYS A 1 130 ? 9.74575 -28.03311 23.82064 1.000 31.56583 161 LYS A C 1
ATOM 1375 O O . LYS A 1 130 ? 10.15655 -28.92838 23.07759 1.000 34.18948 161 LYS A O 1
ATOM 1394 N N . HIS A 1 131 ? 9.31962 -26.86901 23.34325 1.000 29.32166 162 HIS A N 1
ATOM 1395 C CA . HIS A 1 131 ? 9.22057 -26.60075 21.91361 1.000 29.41932 162 HIS A CA 1
ATOM 1396 C C . HIS A 1 131 ? 9.78363 -25.22628 21.58647 1.000 28.82619 162 HIS A C 1
ATOM 1397 O O . HIS A 1 131 ? 9.89049 -24.35874 22.45385 1.000 23.89372 162 HIS A O 1
ATOM 1411 N N . GLY A 1 132 ? 10.13413 -25.04747 20.31221 1.000 27.90038 163 GLY A N 1
ATOM 1412 C CA . GLY A 1 132 ? 10.77951 -23.82520 19.87067 1.000 23.00090 163 GLY A CA 1
ATOM 1413 C C . GLY A 1 132 ? 12.13281 -23.58863 20.48987 1.000 25.45588 163 GLY A C 1
ATOM 1414 O O . GLY A 1 132 ? 12.58883 -22.43487 20.53730 1.000 21.28471 163 GLY A O 1
ATOM 1418 N N . ARG A 1 133 ? 12.81136 -24.65110 20.93826 1.000 19.85081 164 ARG A N 1
ATOM 1419 C CA . ARG A 1 133 ? 14.05965 -24.50778 21.68266 1.000 21.14792 164 ARG A CA 1
ATOM 1420 C C . ARG A 1 133 ? 15.16973 -23.87498 20.85235 1.000 20.36842 164 ARG A C 1
ATOM 1421 O O . ARG A 1 133 ? 16.13258 -23.35466 21.42691 1.000 19.82956 164 ARG A O 1
ATOM 1442 N N . GLN A 1 134 ? 15.05763 -23.91105 19.52720 1.000 18.88757 165 GLN A N 1
ATOM 1443 C CA . GLN A 1 134 ? 16.08440 -23.43587 18.61664 1.000 22.62436 165 GLN A CA 1
ATOM 1444 C C . GLN A 1 134 ? 15.92413 -21.95855 18.28965 1.000 21.61549 165 GLN A C 1
ATOM 1445 O O . GLN A 1 134 ? 16.78945 -21.38681 17.62021 1.000 22.59883 165 GLN A O 1
ATOM 1459 N N . THR A 1 135 ? 14.81940 -21.35219 18.70169 1.000 19.60783 166 THR A N 1
ATOM 1460 C CA . THR A 1 135 ? 14.57311 -19.93636 18.43385 1.000 20.30215 166 THR A CA 1
ATOM 1461 C C . THR A 1 135 ? 15.74368 -19.10980 18.94027 1.000 18.33933 166 THR A C 1
ATOM 1462 O O . THR A 1 135 ? 16.20681 -19.29765 20.06465 1.000 19.00216 166 THR A O 1
ATOM 1473 N N . THR A 1 136 ? 16.24808 -18.19648 18.10478 1.000 17.07233 167 THR A N 1
ATOM 1474 C CA . THR A 1 136 ? 17.42737 -17.44199 18.50421 1.000 14.65100 167 THR A CA 1
ATOM 1475 C C . THR A 1 136 ? 17.03202 -16.12840 19.17737 1.000 12.74586 167 THR A C 1
ATOM 1476 O O . THR A 1 136 ? 15.91072 -15.64634 19.05018 1.000 16.23390 167 THR A O 1
ATOM 1487 N N . LEU A 1 137 ? 17.99489 -15.55130 19.89756 1.000 14.43133 168 LEU A N 1
ATOM 1488 C CA . LEU A 1 137 ? 17.79309 -14.21112 20.46228 1.000 13.23781 168 LEU A CA 1
ATOM 1489 C C . LEU A 1 137 ? 17.48496 -13.21030 19.35579 1.000 14.03497 168 LEU A C 1
ATOM 1490 O O . LEU A 1 137 ? 16.64790 -12.31473 19.52777 1.000 14.00488 168 LEU A O 1
ATOM 1506 N N . ARG A 1 138 ? 18.13284 -13.36885 18.19660 1.000 13.69973 169 ARG A N 1
ATOM 1507 C CA . ARG A 1 138 ? 17.84996 -12.52318 17.04011 1.000 13.05538 169 ARG A CA 1
ATOM 1508 C C . ARG A 1 138 ? 16.36396 -12.51129 16.70784 1.000 12.73682 169 ARG A C 1
ATOM 1509 O O . ARG A 1 138 ? 15.76883 -11.45609 16.47634 1.000 13.48422 169 ARG A O 1
ATOM 1528 N N . GLN A 1 139 ? 15.74704 -13.69198 16.63572 1.000 13.76502 170 GLN A N 1
ATOM 1529 C CA . GLN A 1 139 ? 14.34074 -13.77682 16.28352 1.000 13.48639 170 GLN A CA 1
ATOM 1530 C C . GLN A 1 139 ? 13.45511 -13.15211 17.35234 1.000 11.28634 170 GLN A C 1
ATOM 1531 O O . GLN A 1 139 ? 12.44035 -12.51738 17.02995 1.000 13.93025 170 GLN A O 1
ATOM 1545 N N . MET A 1 140 ? 13.80212 -13.36247 18.63305 1.000 12.25662 171 MET A N 1
ATOM 1546 C CA A MET A 1 140 ? 13.01984 -12.74606 19.70081 0.014 11.88115 171 MET A CA 1
ATOM 1547 C CA B MET A 1 140 ? 13.05242 -12.75048 19.72725 0.986 12.38767 171 MET A CA 1
ATOM 1548 C C . MET A 1 140 ? 13.04263 -11.22640 19.58561 1.000 12.05337 171 MET A C 1
ATOM 1549 O O . MET A 1 140 ? 12.00391 -10.57500 19.75554 1.000 13.40656 171 MET A O 1
ATOM 1576 N N . LEU A 1 141 ? 14.20217 -10.65427 19.24142 1.000 12.85964 172 LEU A N 1
ATOM 1577 C CA . LEU A 1 141 ? 14.34110 -9.20406 19.06066 1.000 11.73420 172 LEU A CA 1
ATOM 1578 C C . LEU A 1 141 ? 13.56182 -8.67653 17.86986 1.000 11.25291 172 LEU A C 1
ATOM 1579 O O . LEU A 1 141 ? 13.29289 -7.46297 17.78795 1.000 12.38817 172 LEU A O 1
ATOM 1595 N N . ASP A 1 142 ? 13.24914 -9.54816 16.91149 1.000 11.92445 173 ASP A N 1
ATOM 1596 C CA . ASP A 1 142 ? 12.65090 -9.15676 15.64155 1.000 12.85150 173 ASP A CA 1
ATOM 1597 C C . ASP A 1 142 ? 11.18013 -9.54062 15.55404 1.000 13.84731 173 ASP A C 1
ATOM 1598 O O . ASP A 1 142 ? 10.55958 -9.31524 14.51750 1.000 13.67041 173 ASP A O 1
ATOM 1607 N N . MET A 1 143 ? 10.60682 -10.09695 16.61884 1.000 13.49472 174 MET A N 1
ATOM 1608 C CA . MET A 1 143 ? 9.24150 -10.59193 16.56419 1.000 13.34498 174 MET A CA 1
ATOM 1609 C C . MET A 1 143 ? 9.07373 -11.60548 15.43546 1.000 15.38810 174 MET A C 1
ATOM 1610 O O . MET A 1 143 ? 8.08829 -11.58913 14.69647 1.000 14.41373 174 MET A O 1
ATOM 1624 N N . THR A 1 144 ? 10.05029 -12.49905 15.28875 1.000 13.86113 175 THR A N 1
ATOM 1625 C CA . THR A 1 144 ? 9.91875 -13.55611 14.29405 1.000 16.75482 175 THR A CA 1
ATOM 1626 C C . THR A 1 144 ? 9.90392 -14.93458 14.93504 1.000 16.24910 175 THR A C 1
ATOM 1627 O O . THR A 1 144 ? 10.46931 -15.89413 14.38416 1.000 17.32196 175 THR A O 1
ATOM 1638 N N . THR A 1 145 ? 9.26419 -15.05537 16.09807 1.000 16.70688 176 THR A N 1
ATOM 1639 C CA . THR A 1 145 ? 9.19786 -16.31221 16.83177 1.000 15.01777 176 THR A CA 1
ATOM 1640 C C . THR A 1 145 ? 7.77187 -16.83115 16.84876 1.000 16.15401 176 THR A C 1
ATOM 1641 O O . THR A 1 145 ? 6.81540 -16.09381 16.62431 1.000 17.01135 176 THR A O 1
ATOM 1652 N N . GLY A 1 146 ? 7.64441 -18.11823 17.16453 1.000 15.16834 177 GLY A N 1
ATOM 1653 C CA . GLY A 1 146 ? 6.33750 -18.68110 17.42118 1.000 17.85123 177 GLY A CA 1
ATOM 1654 C C . GLY A 1 146 ? 5.87347 -18.67690 18.86463 1.000 21.92445 177 GLY A C 1
ATOM 1655 O O . GLY A 1 146 ? 4.88542 -19.34319 19.19423 1.000 18.30944 177 GLY A O 1
ATOM 1659 N N . PHE A 1 147 ? 6.52430 -17.93502 19.75376 1.000 16.94298 178 PHE A N 1
ATOM 1660 C CA . PHE A 1 147 ? 6.11428 -17.95014 21.14769 1.000 16.22213 178 PHE A CA 1
ATOM 1661 C C . PHE A 1 147 ? 4.99226 -16.95928 21.41044 1.000 17.33061 178 PHE A C 1
ATOM 1662 O O . PHE A 1 147 ? 4.98043 -15.84785 20.87189 1.000 17.27513 178 PHE A O 1
ATOM 1679 N N . ARG A 1 148 ? 4.04719 -17.36164 22.26303 1.000 16.32824 179 ARG A N 1
ATOM 1680 C CA . ARG A 1 148 ? 2.96854 -16.47021 22.6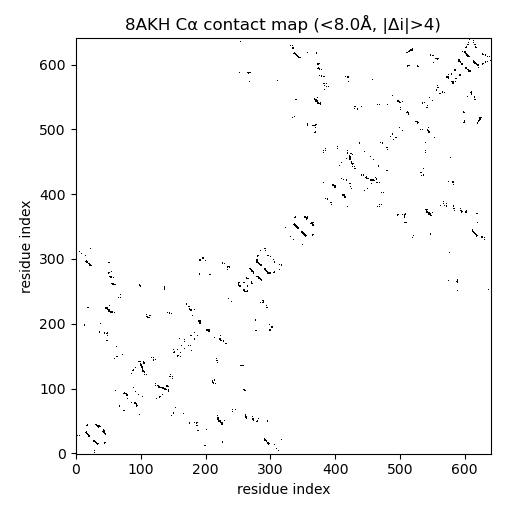5889 1.000 18.14377 179 ARG A CA 1
ATOM 1681 C C . ARG A 1 148 ? 2.47307 -16.80551 24.05924 1.000 22.02132 179 ARG A C 1
ATOM 1682 O O . ARG A 1 148 ? 2.38320 -17.97868 24.43077 1.000 19.13629 179 ARG A O 1
ATOM 1703 N N . LEU A 1 149 ? 2.15776 -15.74896 24.81828 1.000 20.88129 180 LEU A N 1
ATOM 1704 C CA . LEU A 1 149 ? 1.54873 -15.83622 26.14436 1.000 16.98033 180 LEU A CA 1
ATOM 1705 C C . LEU A 1 149 ? 0.55126 -14.68588 26.22176 1.000 22.47127 180 LEU A C 1
ATOM 1706 O O . LEU A 1 149 ? 0.95818 -13.52168 26.26335 1.000 31.83890 180 LEU A O 1
ATOM 1722 N N . LYS A 1 150 ? -0.74739 -14.99033 26.22433 1.000 32.02205 181 LYS A N 1
ATOM 1723 C CA . LYS A 1 150 ? -1.73718 -13.91743 26.20770 1.000 39.54216 181 LYS A CA 1
ATOM 1724 C C . LYS A 1 150 ? -1.96803 -13.30878 27.59324 1.000 42.63891 181 LYS A C 1
ATOM 1725 O O . LYS A 1 150 ? -2.38970 -12.14625 27.67799 1.000 43.93561 181 LYS A O 1
ATOM 1744 N N . SER A 1 151 ? -1.65361 -14.03301 28.67333 1.000 34.83825 182 SER A N 1
ATOM 1745 C CA . SER A 1 151 ? -1.83072 -13.48844 30.01226 1.000 28.51466 182 SER A CA 1
ATOM 1746 C C . SER A 1 151 ? -0.80187 -14.02304 31.00120 1.000 21.06767 182 SER A C 1
ATOM 1747 O O . SER A 1 151 ? -0.45109 -15.20275 30.99339 1.000 22.52587 182 SER A O 1
ATOM 1755 N N . GLY A 1 152 ? -0.33869 -13.13973 31.87457 1.000 21.52832 183 GLY A N 1
ATOM 1756 C CA . GLY A 1 152 ? 0.47526 -13.53273 32.99935 1.000 18.45575 183 GLY A CA 1
ATOM 1757 C C . GLY A 1 152 ? -0.38958 -13.93181 34.17640 1.000 18.63028 183 GLY A C 1
ATOM 1758 O O . GLY A 1 152 ? -1.61179 -14.04884 34.08564 1.000 20.81263 183 GLY A O 1
ATOM 1762 N N . SER A 1 153 ? 0.26882 -14.10977 35.30801 1.000 20.44681 184 SER A N 1
ATOM 1763 C CA . SER A 1 153 ? -0.43100 -14.48954 36.52376 1.000 16.20936 184 SER A CA 1
ATOM 1764 C C . SER A 1 153 ? -1.38443 -13.39415 36.97231 1.000 21.06992 184 SER A C 1
ATOM 1765 O O . SER A 1 153 ? -1.12098 -12.20457 36.80013 1.000 18.62301 184 SER A O 1
ATOM 1773 N N . LYS A 1 154 ? -2.49477 -13.81646 37.60515 1.000 18.81078 185 LYS A N 1
ATOM 1774 C CA . LYS A 1 154 ? -3.40900 -12.88018 38.24091 1.000 20.99167 185 LYS A CA 1
ATOM 1775 C C . LYS A 1 154 ? -2.88026 -12.36840 39.57606 1.000 17.43230 185 LYS A C 1
ATOM 1776 O O . LYS A 1 154 ? -3.39012 -11.36000 40.08456 1.000 19.64372 185 LYS A O 1
ATOM 1795 N N . GLU A 1 155 ? -1.86310 -13.02117 40.14427 1.000 17.00556 186 GLU A N 1
ATOM 1796 C CA . GLU A 1 155 ? -1.21117 -12.51121 41.33781 1.000 19.48371 186 GLU A CA 1
ATOM 1797 C C . GLU A 1 155 ? -0.22606 -11.40195 40.98457 1.000 17.39696 186 GLU A C 1
ATOM 1798 O O . GLU A 1 155 ? 0.15078 -11.22055 39.82602 1.000 19.94835 186 GLU A O 1
ATOM 1810 N N . PHE A 1 156 ? 0.16149 -10.63559 42.00341 1.000 18.83842 187 PHE A N 1
ATOM 1811 C CA . PHE A 1 156 ? 1.21565 -9.61848 41.90921 1.000 17.79550 187 PHE A CA 1
ATOM 1812 C C . PHE A 1 156 ? 2.50509 -10.30170 42.35566 1.000 17.73698 187 PHE A C 1
ATOM 1813 O O . PHE A 1 156 ? 2.70144 -10.58125 43.54671 1.000 18.43672 187 PHE A O 1
ATOM 1830 N N . LEU A 1 157 ? 3.37684 -10.61493 41.38523 1.000 15.71219 188 LEU A N 1
ATOM 1831 C CA . LEU A 1 157 ? 4.55879 -11.43321 41.58741 1.000 17.21931 188 LEU A CA 1
ATOM 1832 C C . LEU A 1 157 ? 5.84736 -10.63910 41.43378 1.000 13.28717 188 LEU A C 1
ATOM 1833 O O . LEU A 1 157 ? 5.88851 -9.65624 40.68524 1.000 16.61102 188 LEU A O 1
ATOM 1849 N N . PRO A 1 158 ? 6.91427 -11.04790 42.11946 1.000 15.06707 189 PRO A N 1
ATOM 1850 C CA . PRO A 1 158 ? 8.23506 -10.45889 41.88014 1.000 13.07454 189 PRO A CA 1
ATOM 1851 C C . PRO A 1 158 ? 8.76348 -10.88407 40.51081 1.000 15.24921 189 PRO A C 1
ATOM 1852 O O . PRO A 1 158 ? 8.29814 -11.85369 39.91605 1.000 15.46736 189 PRO A O 1
ATOM 1863 N N . GLU A 1 159 ? 9.76129 -10.14755 40.01199 1.000 14.18442 190 GLU A N 1
ATOM 1864 C CA . GLU A 1 159 ? 10.25034 -10.37615 38.65350 1.000 14.62688 190 GLU A CA 1
ATOM 1865 C C . GLU A 1 159 ? 10.60841 -11.83784 38.39619 1.000 15.72857 190 GLU A C 1
ATOM 1866 O O . GLU A 1 159 ? 10.34549 -12.36158 37.30860 1.000 15.91980 190 GLU A O 1
ATOM 1878 N N . ASN A 1 160 ? 11.31500 -12.48256 39.33859 1.000 14.75677 191 ASN A N 1
ATOM 1879 C CA . ASN A 1 160 ? 11.76987 -13.84691 39.08530 1.000 14.45079 191 ASN A CA 1
ATOM 1880 C C . ASN A 1 160 ? 10.59180 -14.77133 38.84313 1.000 12.85607 191 ASN A C 1
ATOM 1881 O O . ASN A 1 160 ? 10.67972 -15.70719 38.02797 1.000 16.18237 191 ASN A O 1
ATOM 1892 N N . GLN A 1 161 ? 9.47575 -14.51933 39.53887 1.000 14.22773 192 GLN A N 1
ATOM 1893 C CA . GLN A 1 161 ? 8.30935 -15.38170 39.43597 1.000 16.10234 192 GLN A CA 1
ATOM 1894 C C . GLN A 1 161 ? 7.47095 -15.03132 38.22375 1.000 12.95971 192 GLN A C 1
ATOM 1895 O O . GLN A 1 161 ? 6.78503 -15.89404 37.66673 1.000 15.89611 192 GLN A O 1
ATOM 1909 N N . VAL A 1 162 ? 7.52215 -13.77294 37.77716 1.000 13.54163 193 VAL A N 1
ATOM 1910 C CA . VAL A 1 162 ? 6.91550 -13.41406 36.49689 1.000 13.62102 193 VAL A CA 1
ATOM 1911 C C . VAL A 1 162 ? 7.63502 -14.14019 35.36707 1.000 14.06803 193 VAL A C 1
ATOM 1912 O O . VAL A 1 162 ? 7.00620 -14.63641 34.42644 1.000 13.95206 193 VAL A O 1
ATOM 1925 N N . ILE A 1 163 ? 8.96452 -14.20727 35.44236 1.000 13.56639 194 ILE A N 1
ATOM 1926 C CA . ILE A 1 163 ? 9.72786 -14.91278 34.41759 1.000 13.16610 194 ILE A CA 1
ATOM 1927 C C . ILE A 1 163 ? 9.39093 -16.39545 34.46452 1.000 16.91035 194 ILE A C 1
ATOM 1928 O O . ILE A 1 163 ? 9.15470 -17.02949 33.42761 1.000 17.07536 194 ILE A O 1
ATOM 1944 N N . ASP A 1 164 ? 9.34761 -16.96375 35.67688 1.000 15.54127 195 ASP A N 1
ATOM 1945 C CA . ASP A 1 164 ? 9.05269 -18.38451 35.81508 1.000 19.14356 195 ASP A CA 1
ATOM 1946 C C . ASP A 1 164 ? 7.67073 -18.70741 35.26536 1.000 18.14784 195 ASP A C 1
ATOM 1947 O O . ASP A 1 164 ? 7.47827 -19.74810 34.62208 1.000 17.56660 195 ASP A O 1
ATOM 1956 N N . PHE A 1 165 ? 6.68597 -17.84696 35.54366 1.000 15.35389 196 PHE A N 1
ATOM 1957 C CA . PHE A 1 165 ? 5.33514 -18.08900 35.05102 1.000 14.29218 196 PHE A CA 1
ATOM 1958 C C . PHE A 1 165 ? 5.31348 -18.09668 33.53593 1.000 16.54520 196 PHE A C 1
ATOM 1959 O O . PHE A 1 165 ? 4.69711 -18.97513 32.91687 1.000 17.49042 196 PHE A O 1
ATOM 1976 N N . ALA A 1 166 ? 6.01206 -17.14237 32.91208 1.000 15.80322 197 ALA A N 1
ATOM 1977 C CA . ALA A 1 166 ? 6.00931 -17.08146 31.45690 1.000 14.95823 197 ALA A CA 1
ATOM 1978 C C . ALA A 1 166 ? 6.70718 -18.29317 30.86011 1.000 14.15694 197 ALA A C 1
ATOM 1979 O O . ALA A 1 166 ? 6.20496 -18.90463 29.90667 1.000 16.05434 197 ALA A O 1
ATOM 1986 N N . ALA A 1 167 ? 7.84023 -18.69161 31.42494 1.000 15.99776 198 ALA A N 1
ATOM 1987 C CA . ALA A 1 167 ? 8.54245 -19.84269 30.86077 1.000 16.06472 198 ALA A CA 1
ATOM 1988 C C . ALA A 1 167 ? 7.71082 -21.10969 31.00804 1.000 21.48751 198 ALA A C 1
ATOM 1989 O O . ALA A 1 167 ? 7.74739 -21.99541 30.13820 1.000 21.53384 198 ALA A O 1
ATOM 1996 N N . HIS A 1 168 ? 6.95875 -21.21418 32.10777 1.000 17.45508 199 HIS A N 1
ATOM 1997 C CA . HIS A 1 168 ? 6.16454 -22.41198 32.35815 1.000 21.76803 199 HIS A CA 1
ATOM 1998 C C . HIS A 1 168 ? 4.92808 -22.46944 31.46902 1.000 23.56029 199 HIS A C 1
ATOM 1999 O O . HIS A 1 168 ? 4.46284 -23.56349 31.13733 1.000 21.97946 199 HIS A O 1
ATOM 2013 N N . ASN A 1 169 ? 4.39074 -21.32101 31.05630 1.000 16.63131 200 ASN A N 1
ATOM 2014 C CA . ASN A 1 169 ? 3.07519 -21.27266 30.43421 1.000 17.20270 200 ASN A CA 1
ATOM 2015 C C . ASN A 1 169 ? 3.07144 -20.82208 28.98465 1.000 19.29204 200 ASN A C 1
ATOM 2016 O O . ASN A 1 169 ? 2.02928 -20.92039 28.33088 1.000 21.72615 200 ASN A O 1
ATOM 2027 N N . VAL A 1 170 ? 4.20014 -20.37482 28.44543 1.000 17.79027 201 VAL A N 1
ATOM 2028 C CA . VAL A 1 170 ? 4.21370 -19.88765 27.07177 1.000 18.44144 201 VAL A CA 1
ATOM 2029 C C . VAL A 1 170 ? 3.92326 -21.03796 26.11151 1.000 21.95320 201 VAL A C 1
ATOM 2030 O O . VAL A 1 170 ? 4.22801 -22.20582 26.38951 1.000 23.12274 201 VAL A O 1
ATOM 2043 N N . PHE A 1 171 ? 3.28674 -20.70609 24.98895 1.000 19.21983 202 PHE A N 1
ATOM 2044 C CA . PHE A 1 171 ? 2.89931 -21.66073 23.95415 1.000 22.98291 202 PHE A CA 1
ATOM 2045 C C . PHE A 1 171 ? 3.71964 -21.36547 22.70062 1.000 28.66460 202 PHE A C 1
ATOM 2046 O O . PHE A 1 171 ? 4.17698 -20.23710 22.49373 1.000 19.87897 202 PHE A O 1
ATOM 2063 N N . TYR A 1 172 ? 3.96301 -22.39747 21.89402 1.000 26.91038 203 TYR A N 1
ATOM 2064 C CA . TYR A 1 172 ? 4.78679 -22.28602 20.69321 1.000 22.74914 203 TYR A CA 1
ATOM 2065 C C . TYR A 1 172 ? 3.97858 -22.72406 19.48415 1.000 26.94958 203 TYR A C 1
ATOM 2066 O O . TYR A 1 172 ? 3.46753 -23.84819 19.44858 1.000 23.65531 203 TYR A O 1
ATOM 2084 N N . TYR A 1 173 ? 3.87724 -21.83620 18.49972 1.000 20.34394 204 TYR A N 1
ATOM 2085 C CA . TYR A 1 173 ? 3.24859 -22.09283 17.21377 1.000 21.95925 204 TYR A CA 1
ATOM 2086 C C . TYR A 1 173 ? 4.30720 -22.26124 16.13872 1.000 25.82837 204 TYR A C 1
ATOM 2087 O O . TYR A 1 173 ? 4.87756 -21.26161 15.66702 1.000 19.85144 204 TYR A O 1
ATOM 2105 N N . PRO A 1 174 ? 4.60487 -23.48240 15.70265 1.000 22.99862 205 PRO A N 1
ATOM 2106 C CA . PRO A 1 174 ? 5.61168 -23.65066 14.64509 1.000 24.84653 205 PRO A CA 1
ATOM 2107 C C . PRO A 1 174 ? 5.34001 -22.84307 13.39510 1.000 19.64002 205 PRO A C 1
ATOM 2108 O O . PRO A 1 174 ? 6.29203 -22.44041 12.70709 1.000 24.94820 205 PRO A O 1
ATOM 2119 N N . ASP A 1 175 ? 4.07353 -22.59535 13.07436 1.000 20.86533 206 ASP A N 1
ATOM 2120 C CA . ASP A 1 175 ? 3.76297 -21.93451 11.81702 1.000 22.24314 206 ASP A CA 1
ATOM 2121 C C . ASP A 1 175 ? 4.09435 -20.45437 11.84827 1.000 27.83793 206 ASP A C 1
ATOM 2122 O O . ASP A 1 175 ? 4.06975 -19.80461 10.79441 1.000 24.10022 206 ASP A O 1
ATOM 2131 N N . LYS A 1 176 ? 4.37797 -19.91140 13.02779 1.000 24.62336 207 LYS A N 1
ATOM 2132 C CA . LYS A 1 176 ? 4.76762 -18.51752 13.17776 1.000 21.32364 207 LYS A CA 1
ATOM 2133 C C . LYS A 1 176 ? 6.27487 -18.33615 13.23105 1.000 23.70364 207 LYS A C 1
ATOM 2134 O O . LYS A 1 176 ? 6.74477 -17.19494 13.17475 1.000 21.27912 207 LYS A O 1
ATOM 2153 N N . ASN A 1 177 ? 7.03766 -19.42132 13.33136 1.000 20.91467 208 ASN A N 1
ATOM 2154 C CA . ASN A 1 177 ? 8.48659 -19.31957 13.38523 1.000 22.28497 208 ASN A CA 1
ATOM 2155 C C . ASN A 1 177 ? 9.02660 -18.69932 12.10715 1.000 25.68886 208 ASN A C 1
ATOM 2156 O O . ASN A 1 177 ? 8.73321 -19.16077 11.00134 1.000 22.36222 208 ASN A O 1
ATOM 2167 N N . GLY A 1 178 ? 9.86579 -17.68202 12.26783 1.000 18.12049 209 GLY A N 1
ATOM 2168 C CA . GLY A 1 178 ? 10.55571 -17.07171 11.16067 1.000 20.70747 209 GLY A CA 1
ATOM 2169 C C . GLY A 1 178 ? 9.78730 -16.02179 10.40256 1.000 21.80784 209 GLY A C 1
ATOM 2170 O O . GLY A 1 178 ? 10.30297 -15.52033 9.39998 1.000 22.16856 209 GLY A O 1
ATOM 2174 N N . ILE A 1 179 ? 8.57938 -15.66924 10.81317 1.000 19.18203 210 ILE A N 1
ATOM 2175 C CA . ILE A 1 179 ? 7.79015 -14.66675 10.12106 1.000 17.10763 210 ILE A CA 1
ATOM 2176 C C . ILE A 1 179 ? 7.43029 -13.59212 11.13762 1.000 19.38393 210 ILE A C 1
ATOM 2177 O O . ILE A 1 179 ? 7.17879 -13.89365 12.30705 1.000 18.02401 210 ILE A O 1
ATOM 2193 N N . TYR A 1 180 ? 7.42748 -12.33414 10.70864 1.000 16.24105 211 TYR A N 1
ATOM 2194 C CA . TYR A 1 180 ? 7.03509 -11.25450 11.61401 1.000 15.63969 211 TYR A CA 1
ATOM 2195 C C . TYR A 1 180 ? 5.62316 -11.50479 12.13904 1.000 18.27535 211 TYR A C 1
ATOM 2196 O O . TYR A 1 180 ? 4.68646 -11.66410 11.34682 1.000 19.71214 211 TYR A O 1
ATOM 2214 N N . ASN A 1 181 ? 5.47799 -11.52614 13.46967 1.000 15.99448 212 ASN A N 1
ATOM 2215 C CA . ASN A 1 181 ? 4.18786 -11.54228 14.16050 1.000 16.85877 212 ASN A CA 1
ATOM 2216 C C . ASN A 1 181 ? 4.42933 -10.96361 15.55003 1.000 14.15232 212 ASN A C 1
ATOM 2217 O O . ASN A 1 181 ? 5.29361 -11.45066 16.29118 1.000 15.64151 212 ASN A O 1
ATOM 2228 N N . TYR A 1 182 ? 3.69002 -9.91575 15.89553 1.000 18.25706 213 TYR A N 1
ATOM 2229 C CA . TYR A 1 182 ? 3.94392 -9.19468 17.13300 1.000 16.56040 213 TYR A CA 1
ATOM 2230 C C . TYR A 1 182 ? 3.54734 -10.04650 18.33052 1.000 16.46274 213 TYR A C 1
ATOM 2231 O O . TYR A 1 182 ? 2.42808 -10.56330 18.39384 1.000 18.27046 213 TYR A O 1
ATOM 2249 N N . SER A 1 183 ? 4.48657 -10.24819 19.25477 1.000 14.27832 214 SER A N 1
ATOM 2250 C CA . SER A 1 183 ? 4.22464 -11.07442 20.42763 1.000 14.79694 214 SER A CA 1
ATOM 2251 C C . SER A 1 183 ? 5.07216 -10.57108 21.58607 1.000 15.35245 214 SER A C 1
ATOM 2252 O O . SER A 1 183 ? 6.29751 -10.75066 21.60947 1.000 15.15209 214 SER A O 1
ATOM 2260 N N . SER A 1 184 ? 4.39859 -9.97732 22.57369 1.000 16.76023 215 SER A N 1
ATOM 2261 C CA . SER A 1 184 ? 5.11840 -9.30134 23.64709 1.000 14.49181 215 SER A CA 1
ATOM 2262 C C . SER A 1 184 ? 5.96370 -10.25613 24.48213 1.000 13.51775 215 SER A C 1
ATOM 2263 O O . SER A 1 184 ? 6.97261 -9.83293 25.04605 1.000 14.77499 215 SER A O 1
ATOM 2271 N N . VAL A 1 185 ? 5.58611 -11.54653 24.58963 1.000 14.34758 216 VAL A N 1
ATOM 2272 C CA . VAL A 1 185 ? 6.34253 -12.45475 25.44731 1.000 14.67660 216 VAL A CA 1
ATOM 2273 C C . VAL A 1 185 ? 7.79898 -12.55332 25.02263 1.000 12.07962 216 VAL A C 1
ATOM 2274 O O . VAL A 1 185 ? 8.66571 -12.84429 25.85518 1.000 14.35959 216 VAL A O 1
ATOM 2287 N N . ASN A 1 186 ? 8.11242 -12.32628 23.74303 1.000 14.52564 217 ASN A N 1
ATOM 2288 C CA . ASN A 1 186 ? 9.51288 -12.34919 23.32425 1.000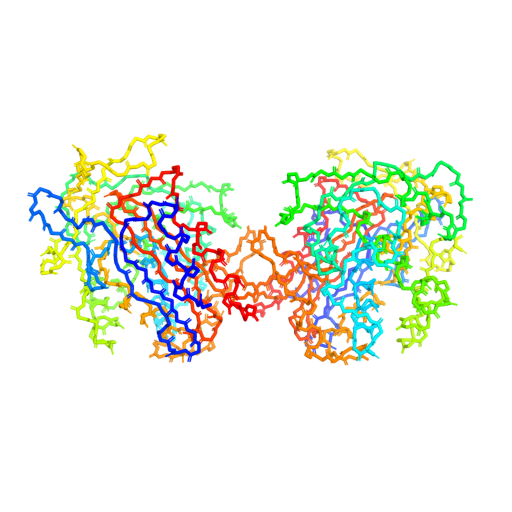 13.62411 217 ASN A CA 1
ATOM 2289 C C . ASN A 1 186 ? 10.35836 -11.38725 24.16057 1.000 11.39508 217 ASN A C 1
ATOM 2290 O O . ASN A 1 186 ? 11.49467 -11.70288 24.53763 1.000 13.27805 217 ASN A O 1
ATOM 2301 N N . PHE A 1 187 ? 9.81968 -10.19125 24.46044 1.000 12.63029 218 PHE A N 1
ATOM 2302 C CA . PHE A 1 187 ? 10.60260 -9.18570 25.17045 1.000 12.49097 218 PHE A CA 1
ATOM 2303 C C . PHE A 1 187 ? 10.55962 -9.36061 26.68045 1.000 12.10150 218 PHE A C 1
ATOM 2304 O O . PHE A 1 187 ? 11.51632 -8.98335 27.36861 1.000 13.05367 218 PHE A O 1
ATOM 2321 N N . LEU A 1 188 ? 9.51760 -10.01245 27.21409 1.000 14.56200 219 LEU A N 1
ATOM 2322 C CA . LEU A 1 188 ? 9.55231 -10.45379 28.60099 1.000 14.64045 219 LEU A CA 1
ATOM 2323 C C . LEU A 1 188 ? 10.63746 -11.50329 28.79818 1.000 12.11589 219 LEU A C 1
ATOM 2324 O O . LEU A 1 188 ? 11.45742 -11.39815 29.72473 1.000 13.23837 219 LEU A O 1
ATOM 2340 N N . LEU A 1 189 ? 10.72550 -12.47353 27.87663 1.000 14.12347 220 LEU A N 1
ATOM 2341 C CA . LEU A 1 189 ? 11.75873 -13.49449 27.98285 1.000 13.95817 220 LEU A CA 1
ATOM 2342 C C . LEU A 1 189 ? 13.15449 -12.91194 27.78043 1.000 11.25669 220 LEU A C 1
ATOM 2343 O O . LEU A 1 189 ? 14.10453 -13.35431 28.44086 1.000 14.51416 220 LEU A O 1
ATOM 2359 N N . LEU A 1 190 ? 13.29414 -11.87303 26.93935 1.000 13.34301 221 LEU A N 1
ATOM 2360 C CA . LEU A 1 190 ? 14.57027 -11.19734 26.80824 1.000 13.72678 221 LEU A CA 1
ATOM 2361 C C . LEU A 1 190 ? 14.93516 -10.45542 28.08499 1.000 10.46863 221 LEU A C 1
ATOM 2362 O O . LEU A 1 190 ? 16.10473 -10.45052 28.47971 1.000 13.26934 221 LEU A O 1
ATOM 2378 N N . ALA A 1 191 ? 13.95381 -9.85263 28.77361 1.000 13.62475 222 ALA A N 1
ATOM 2379 C CA . ALA A 1 191 ? 14.24574 -9.24145 30.06998 1.000 14.50652 222 ALA A CA 1
ATOM 2380 C C . ALA A 1 191 ? 14.72154 -10.28198 31.07252 1.000 11.72556 222 ALA A C 1
ATOM 2381 O O . ALA A 1 191 ? 15.59620 -10.00157 31.90389 1.000 13.80883 222 ALA A O 1
ATOM 2388 N N . GLY A 1 192 ? 14.16668 -11.48487 31.00239 1.000 13.25779 223 GLY A N 1
ATOM 2389 C CA . GLY A 1 192 ? 14.64300 -12.57276 31.84651 1.000 11.99976 223 GLY A CA 1
ATOM 2390 C C . GLY A 1 192 ? 16.06681 -12.99928 31.53744 1.000 13.72840 223 GLY A C 1
ATOM 2391 O O . GLY A 1 192 ? 16.82056 -13.37168 32.43847 1.000 15.71220 223 GLY A O 1
ATOM 2395 N N . ILE A 1 193 ? 16.46420 -12.94128 30.26460 1.000 14.97084 224 ILE A N 1
ATOM 2396 C CA . ILE A 1 193 ? 17.84457 -13.22588 29.90747 1.000 14.83104 224 ILE A CA 1
ATOM 2397 C C . ILE A 1 193 ? 18.77611 -12.17588 30.49335 1.000 14.89775 224 ILE A C 1
ATOM 2398 O O . ILE A 1 193 ? 19.84530 -12.49928 31.02833 1.000 14.39293 224 ILE A O 1
ATOM 2414 N N . ILE A 1 194 ? 18.40093 -10.89063 30.40430 1.000 12.10132 225 ILE A N 1
ATOM 2415 C CA . ILE A 1 194 ? 19.19020 -9.85393 31.06514 1.000 12.54290 225 ILE A CA 1
ATOM 2416 C C . ILE A 1 194 ? 19.40399 -10.20059 32.54257 1.000 13.41178 225 ILE A C 1
ATOM 2417 O O . ILE A 1 194 ? 20.52362 -10.13255 33.05252 1.000 14.94356 225 ILE A O 1
ATOM 2433 N N . ARG A 1 195 ? 18.32910 -10.56426 33.23659 1.000 13.91507 226 ARG A N 1
ATOM 2434 C CA . ARG A 1 195 ? 18.42060 -10.90812 34.65830 1.000 14.07483 226 ARG A CA 1
ATOM 2435 C C . ARG A 1 195 ? 19.36754 -12.08733 34.88563 1.000 16.01508 226 ARG A C 1
ATOM 2436 O O . ARG A 1 195 ? 20.19508 -12.07769 35.81019 1.000 17.42764 226 ARG A O 1
ATOM 2457 N N . LYS A 1 196 ? 19.22885 -13.13572 34.07541 1.000 16.05896 227 LYS A N 1
ATOM 2458 C CA . LYS A 1 196 ? 20.02752 -14.35170 34.26307 1.000 15.71318 227 LYS A CA 1
ATOM 2459 C C . LYS A 1 196 ? 21.50933 -14.11441 34.01647 1.000 18.34104 227 LYS A C 1
ATOM 2460 O O . LYS A 1 196 ? 22.36281 -14.57527 34.78253 1.000 21.67750 227 LYS A O 1
ATOM 2479 N N . VAL A 1 197 ? 21.83547 -13.37370 32.96468 1.000 15.79318 228 VAL A N 1
ATOM 2480 C CA . VAL A 1 197 ? 23.22527 -13.15571 32.59527 1.000 16.22770 228 VAL A CA 1
ATOM 2481 C C . VAL A 1 197 ? 23.92227 -12.21349 33.56263 1.000 18.94034 228 VAL A C 1
ATOM 2482 O O . VAL A 1 197 ? 25.11145 -12.38397 33.85738 1.000 20.19207 228 VAL A O 1
ATOM 2495 N N . THR A 1 198 ? 23.22809 -11.17202 34.03750 1.000 14.45544 229 THR A N 1
ATOM 2496 C CA . THR A 1 198 ? 23.88330 -10.12258 34.80725 1.000 15.79252 229 THR A CA 1
ATOM 2497 C C . THR A 1 198 ? 23.76741 -10.32134 36.30999 1.000 15.56938 229 THR A C 1
ATOM 2498 O O . THR A 1 198 ? 24.52064 -9.69042 37.05887 1.000 19.98877 229 THR A O 1
ATOM 2509 N N . GLY A 1 199 ? 22.85371 -11.16597 36.75945 1.000 15.30993 230 GLY A N 1
ATOM 2510 C CA . GLY A 1 199 ? 22.62017 -11.25768 38.19199 1.000 19.31836 230 GLY A CA 1
ATOM 2511 C C . GLY A 1 199 ? 21.98946 -10.02839 38.80534 1.000 21.70885 230 GLY A C 1
ATOM 2512 O O . GLY A 1 199 ? 22.06684 -9.83924 40.02689 1.000 18.83982 230 GLY A O 1
ATOM 2516 N N . GLN A 1 200 ? 21.36150 -9.17968 37.99880 1.000 17.70115 231 GLN A N 1
ATOM 2517 C CA . GLN A 1 200 ? 20.65911 -7.99867 38.47110 1.000 19.63017 231 GLN A CA 1
ATOM 2518 C C . GLN A 1 200 ? 19.19156 -8.12474 38.10613 1.000 15.23393 231 GLN A C 1
ATOM 2519 O O . GLN A 1 200 ? 18.85109 -8.75880 37.10624 1.000 17.26584 231 GLN A O 1
ATOM 2533 N N . SER A 1 201 ? 18.31520 -7.47504 38.86751 1.000 15.54659 232 SER A N 1
ATOM 2534 C CA . SER A 1 201 ? 16.94334 -7.37943 38.37688 1.000 13.09773 232 SER A CA 1
ATOM 2535 C C . SER A 1 201 ? 16.92048 -6.56226 37.08573 1.000 13.06919 232 SER A C 1
ATOM 2536 O O . SER A 1 201 ? 17.81938 -5.76827 36.81012 1.000 13.46174 232 SER A O 1
ATOM 2544 N N . TYR A 1 202 ? 15.89221 -6.79806 36.28664 1.000 14.02455 233 TYR A N 1
ATOM 2545 C CA . TYR A 1 202 ? 15.67869 -5.93846 35.12653 1.000 12.47801 233 TYR A CA 1
ATOM 2546 C C . TYR A 1 202 ? 15.49018 -4.49521 35.55955 1.000 14.39867 233 TYR A C 1
ATOM 2547 O O . TYR A 1 202 ? 16.06483 -3.58588 34.95738 1.000 14.63138 233 TYR A O 1
ATOM 2565 N N . GLN A 1 203 ? 14.71868 -4.25576 36.62187 1.000 14.90170 234 GLN A N 1
ATOM 2566 C CA . GLN A 1 203 ? 14.55060 -2.88425 37.09765 1.000 12.65282 234 GLN A CA 1
ATOM 2567 C C . GLN A 1 203 ? 15.89306 -2.23625 37.41524 1.000 13.43584 234 GLN A C 1
ATOM 2568 O O . GLN A 1 203 ? 16.13990 -1.08644 37.04034 1.000 13.69417 234 GLN A O 1
ATOM 2582 N N . HIS A 1 204 ? 16.78473 -2.96514 38.10153 1.000 11.55968 235 HIS A N 1
ATOM 2583 C CA . HIS A 1 204 ? 18.10047 -2.42070 38.42012 1.000 11.84459 235 HIS A CA 1
ATOM 2584 C C . HIS A 1 204 ? 18.90172 -2.12214 37.14749 1.000 11.85094 235 HIS A C 1
ATOM 2585 O O . HIS A 1 204 ? 19.49780 -1.04386 37.00657 1.000 12.36116 235 HIS A O 1
ATOM 2599 N N . PHE A 1 205 ? 18.97276 -3.10681 36.25100 1.000 12.18812 236 PHE A N 1
ATOM 2600 C CA . PHE A 1 205 ? 19.67051 -2.94000 34.97828 1.000 12.35743 236 PHE A CA 1
ATOM 2601 C C . PHE A 1 205 ? 19.13611 -1.74390 34.19160 1.000 11.79545 236 PHE A C 1
ATOM 2602 O O . PHE A 1 205 ? 19.91329 -0.90800 33.72390 1.000 13.22814 236 PHE A O 1
ATOM 2619 N N . PHE A 1 206 ? 17.80615 -1.62745 34.07831 1.000 12.77641 237 PHE A N 1
ATOM 2620 C CA . PHE A 1 206 ? 17.19513 -0.48954 33.37907 1.000 12.99518 237 PHE A CA 1
ATOM 2621 C C . PHE A 1 206 ? 17.58830 0.83117 34.03514 1.000 12.57818 237 PHE A C 1
ATOM 2622 O O . PHE A 1 206 ? 17.90027 1.81945 33.35429 1.000 12.61444 237 PHE A O 1
ATOM 2639 N N . THR A 1 207 ? 17.55746 0.87512 35.36669 1.000 11.44378 238 THR A N 1
ATOM 2640 C CA . THR A 1 207 ? 17.90932 2.08501 36.07880 1.000 12.07978 238 THR A CA 1
ATOM 2641 C C . THR A 1 207 ? 19.35782 2.48687 35.82682 1.000 12.06069 238 THR A C 1
AT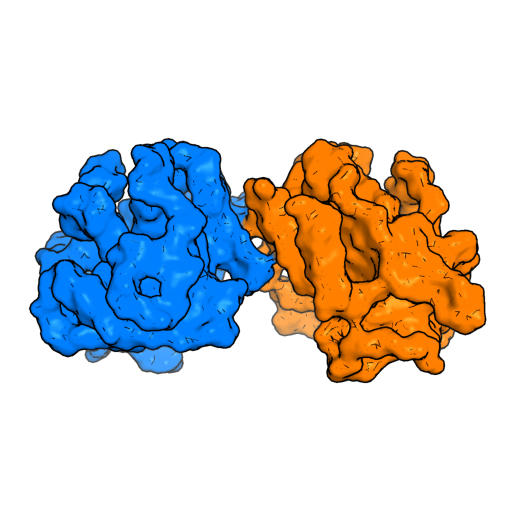OM 2642 O O . THR A 1 207 ? 19.64246 3.65745 35.57237 1.000 15.14170 238 THR A O 1
ATOM 2653 N N . THR A 1 208 ? 20.30687 1.54034 35.93896 1.000 12.37238 239 THR A N 1
ATOM 2654 C CA . THR A 1 208 ? 21.69075 1.95862 35.77808 1.000 12.72932 239 THR A CA 1
ATOM 2655 C C . THR A 1 208 ? 22.03238 2.23360 34.32032 1.000 12.57383 239 THR A C 1
ATOM 2656 O O . THR A 1 208 ? 22.84932 3.12307 34.03476 1.000 15.63800 239 THR A O 1
ATOM 2667 N N . HIS A 1 209 ? 21.41108 1.49567 33.39351 1.000 12.95900 240 HIS A N 1
ATOM 2668 C CA . HIS A 1 209 ? 21.78598 1.58927 31.98504 1.000 13.99204 240 HIS A CA 1
ATOM 2669 C C . HIS A 1 209 ? 21.09088 2.72786 31.25654 1.000 13.26475 240 HIS A C 1
ATOM 2670 O O . HIS A 1 209 ? 21.65391 3.24208 30.28290 1.000 13.20897 240 HIS A O 1
ATOM 2684 N N . PHE A 1 210 ? 19.90961 3.14934 31.71116 1.000 13.09403 241 PHE A N 1
ATOM 2685 C CA . PHE A 1 210 ? 19.13394 4.20242 31.05702 1.000 11.38403 241 PHE A CA 1
ATOM 2686 C C . PHE A 1 210 ? 18.91235 5.39980 31.96639 1.000 11.91483 241 PHE A C 1
ATOM 2687 O O . PHE A 1 210 ? 19.35459 6.50200 31.64191 1.000 13.59626 241 PHE A O 1
ATOM 2704 N N . ILE A 1 211 ? 18.28655 5.20003 33.13324 1.000 13.09631 242 ILE A N 1
ATOM 2705 C CA . ILE A 1 211 ? 17.90011 6.32935 33.98592 1.000 12.83386 242 ILE A CA 1
ATOM 2706 C C . ILE A 1 211 ? 19.13316 7.06665 34.50851 1.000 13.43905 242 ILE A C 1
ATOM 2707 O O . ILE A 1 211 ? 19.28551 8.28261 34.31877 1.000 15.62195 242 ILE A O 1
ATOM 2723 N N . ASP A 1 212 ? 20.03976 6.33680 35.16982 1.000 14.80261 243 ASP A N 1
ATOM 2724 C CA . ASP A 1 212 ? 21.22416 6.97142 35.73513 1.000 16.67741 243 ASP A CA 1
ATOM 2725 C C . ASP A 1 212 ? 22.17409 7.43213 34.65039 1.000 13.42645 243 ASP A C 1
ATOM 2726 O O . ASP A 1 212 ? 22.74124 8.52928 34.72949 1.000 17.55704 243 ASP A O 1
ATOM 2735 N N . LYS A 1 213 ? 22.35085 6.62000 33.60989 1.000 15.97485 244 LYS A N 1
ATOM 2736 C CA . LYS A 1 213 ? 23.34384 6.93171 32.59497 1.000 16.06897 244 LYS A CA 1
ATOM 2737 C C . LYS A 1 213 ? 23.01045 8.22867 31.88525 1.000 16.05287 244 LYS A C 1
ATOM 2738 O O . LYS A 1 213 ? 23.90386 9.01499 31.54147 1.000 18.33500 244 LYS A O 1
ATOM 2757 N N . LEU A 1 214 ? 21.72492 8.45317 31.60492 1.000 15.62285 245 LEU A N 1
ATOM 2758 C CA . LEU A 1 214 ? 21.28977 9.58946 30.81143 1.000 14.64686 245 LEU A CA 1
ATOM 2759 C C . LEU A 1 214 ? 20.65106 10.66753 31.66433 1.000 15.23439 245 LEU A C 1
ATOM 2760 O O . LEU A 1 214 ? 20.08618 11.62648 31.11743 1.000 17.03623 245 LEU A O 1
ATOM 2776 N N . ASN A 1 215 ? 20.75660 10.55466 32.98725 1.000 15.16022 246 ASN A N 1
ATOM 2777 C CA . ASN A 1 215 ? 20.20814 11.53975 33.90913 1.000 19.47830 246 ASN A CA 1
ATOM 2778 C C . ASN A 1 215 ? 18.74506 11.85880 33.62133 1.000 18.32169 246 ASN A C 1
ATOM 2779 O O . ASN A 1 215 ? 18.33047 13.02557 33.54889 1.000 18.25629 246 ASN A O 1
ATOM 2790 N N . LEU A 1 216 ? 17.94411 10.80173 33.50283 1.000 14.55002 247 LEU A N 1
ATOM 2791 C CA . LEU A 1 216 ? 16.50661 10.94261 33.28658 1.000 14.77602 247 LEU A CA 1
ATOM 2792 C C . LEU A 1 216 ? 15.84151 11.25691 34.62105 1.000 17.21192 247 LEU A C 1
ATOM 2793 O O . LEU A 1 216 ? 15.98318 10.49771 35.58521 1.000 21.01116 247 LEU A O 1
ATOM 2809 N N . ASN A 1 217 ? 15.15241 12.38179 34.69218 1.000 15.46313 248 ASN A N 1
ATOM 2810 C CA . ASN A 1 217 ? 14.52198 12.80776 35.93536 1.000 15.93174 248 ASN A CA 1
ATOM 2811 C C . ASN A 1 217 ? 13.01399 12.65480 35.93679 1.000 14.88622 248 ASN A C 1
ATOM 2812 O O . ASN A 1 217 ? 12.38052 12.95501 36.95024 1.000 17.24927 248 ASN A O 1
ATOM 2823 N N . GLU A 1 218 ? 12.42074 12.21304 34.84127 1.000 13.73265 249 GLU A N 1
ATOM 2824 C CA . GLU A 1 218 ? 10.98000 11.99932 34.75574 1.000 11.38787 249 GLU A CA 1
ATOM 2825 C C . GLU A 1 218 ? 10.66077 10.57945 34.32340 1.000 12.33672 249 GLU A C 1
ATOM 2826 O O . GLU A 1 218 ? 9.64526 10.33899 33.64829 1.000 13.59735 249 GLU A O 1
ATOM 2838 N N . THR A 1 219 ? 11.50844 9.63047 34.70986 1.000 11.19932 250 THR A N 1
ATOM 2839 C CA . THR A 1 219 ? 11.40855 8.24767 34.26841 1.000 11.30064 250 THR A CA 1
ATOM 2840 C C . THR A 1 219 ? 11.43563 7.29414 35.45244 1.000 12.08244 250 THR A C 1
ATOM 2841 O O . THR A 1 219 ? 12.23905 7.45354 36.37712 1.000 13.86395 250 THR A O 1
ATOM 2852 N N . GLY A 1 220 ? 10.60468 6.26899 35.36902 1.000 10.67910 251 GLY A N 1
ATOM 2853 C CA . GLY A 1 220 ? 10.59499 5.24400 36.40155 1.000 11.70796 251 GLY A CA 1
ATOM 2854 C C . GLY A 1 220 ? 9.60810 4.15276 36.07476 1.000 10.36203 251 GLY A C 1
ATOM 2855 O O . GLY A 1 220 ? 9.10809 4.05419 34.96369 1.000 11.75708 251 GLY A O 1
ATOM 2859 N N . PHE A 1 221 ? 9.32477 3.33759 37.08187 1.000 11.43572 252 PHE A N 1
ATOM 2860 C CA . PHE A 1 221 ? 8.41054 2.21223 36.95451 1.000 11.74705 252 PHE A CA 1
ATOM 2861 C C . PHE A 1 221 ? 7.05418 2.54630 37.57181 1.000 12.89604 252 PHE A C 1
ATOM 2862 O O . PHE A 1 221 ? 6.97510 3.02156 38.71431 1.000 13.30807 252 PHE A O 1
ATOM 2879 N N . LEU A 1 222 ? 5.99016 2.27641 36.79805 1.000 12.03460 253 LEU A N 1
ATOM 2880 C CA . LEU A 1 222 ? 4.63120 2.62146 37.21659 1.000 13.03758 253 LEU A CA 1
ATOM 2881 C C . LEU A 1 222 ? 4.29375 1.98550 38.55576 1.000 14.57924 253 LEU A C 1
ATOM 2882 O O . LEU A 1 222 ? 3.59324 2.59704 39.36189 1.000 14.25043 253 LEU A O 1
ATOM 2898 N N . ILE A 1 223 ? 4.84132 0.80557 38.82905 1.000 12.40663 254 ILE A N 1
ATOM 2899 C CA . ILE A 1 223 ? 4.52832 0.06908 40.05915 1.000 13.49254 254 ILE A CA 1
ATOM 2900 C C . ILE A 1 223 ? 4.93491 0.84188 41.30783 1.000 16.65103 254 ILE A C 1
ATOM 2901 O O . ILE A 1 223 ? 4.40182 0.56906 42.39623 1.000 17.86449 254 ILE A O 1
ATOM 2917 N N . HIS A 1 224 ? 5.84363 1.80793 41.21530 1.000 13.30643 255 HIS A N 1
ATOM 2918 C CA . HIS A 1 224 ? 6.25902 2.56408 42.38859 1.000 13.59121 255 HIS A CA 1
ATOM 2919 C C . HIS A 1 224 ? 5.57281 3.90668 42.47557 1.000 18.03185 255 HIS A C 1
ATOM 2920 O O . HIS A 1 224 ? 5.87080 4.68413 43.39296 1.000 19.71365 255 HIS A O 1
ATOM 2934 N N . GLY A 1 225 ? 4.68189 4.19734 41.54042 1.000 16.25138 256 GLY A N 1
ATOM 2935 C CA . GLY A 1 225 ? 4.03529 5.49086 41.44963 1.000 15.90030 256 GLY A CA 1
ATOM 2936 C C . GLY A 1 225 ? 4.79960 6.41900 40.53873 1.000 16.80057 256 GLY A C 1
ATOM 2937 O O . GLY A 1 225 ? 6.02887 6.42571 40.51498 1.000 18.53142 256 GLY A O 1
ATOM 2941 N N . GLN A 1 226 ? 4.06389 7.25794 39.82690 1.000 15.86296 257 GLN A N 1
ATOM 2942 C CA . GLN A 1 226 ? 4.68866 8.26046 38.99656 1.000 13.67821 257 GLN A CA 1
ATOM 2943 C C . GLN A 1 226 ? 5.22815 9.43259 39.78509 1.000 15.16564 257 GLN A C 1
ATOM 2944 O O . GLN A 1 226 ? 6.20475 10.06087 39.35457 1.000 16.12998 257 GLN A O 1
ATOM 2958 N N . GLY A 1 227 ? 4.63085 9.73528 40.93891 1.000 15.72405 258 GLY A N 1
ATOM 2959 C CA . GLY A 1 227 ? 5.09250 10.88349 41.68265 1.000 16.58866 258 GLY A CA 1
ATOM 2960 C C . GLY A 1 227 ? 4.56395 12.21623 41.18371 1.000 13.60941 258 GLY A C 1
ATOM 2961 O O . GLY A 1 227 ? 3.38109 12.33381 40.85448 1.000 16.78952 258 GLY A O 1
ATOM 2965 N N . GLN A 1 228 ? 5.41379 13.23923 41.16946 1.000 15.19035 259 GLN A N 1
ATOM 2966 C CA . GLN A 1 228 ? 4.97595 14.55969 40.75015 1.000 17.45965 259 GLN A CA 1
ATOM 2967 C C . GLN A 1 228 ? 4.75004 14.59734 39.24049 1.000 17.43028 259 GLN A C 1
ATOM 2968 O O . GLN A 1 228 ? 5.42755 13.90890 38.47268 1.000 15.97858 259 GLN A O 1
ATOM 2982 N N . ASP A 1 229 ? 3.77469 15.40253 38.81667 1.000 16.04828 260 ASP A N 1
ATOM 2983 C CA . ASP A 1 229 ? 3.46193 15.59881 37.40329 1.000 16.72029 260 ASP A CA 1
ATOM 2984 C C . ASP A 1 229 ? 3.00453 14.28936 36.76375 1.000 14.15981 260 ASP A C 1
ATOM 2985 O O . ASP A 1 229 ? 3.29698 13.98666 35.60380 1.000 14.22175 260 ASP A O 1
ATOM 2994 N N . ALA A 1 230 ? 2.25322 13.51396 37.51840 1.000 13.02447 261 ALA A N 1
ATOM 2995 C CA . ALA A 1 230 ? 1.69069 12.27563 37.05766 1.000 12.78649 261 ALA A CA 1
ATOM 2996 C C . ALA A 1 230 ? 0.49099 12.52631 36.14842 1.000 13.64944 261 ALA A C 1
ATOM 2997 O O . ALA A 1 230 ? -0.12971 13.60263 36.16234 1.000 17.23275 261 ALA A O 1
ATOM 3004 N N . THR A 1 231 ? 0.16042 11.50547 35.35383 1.000 11.96265 262 THR A N 1
ATOM 3005 C CA . THR A 1 231 ? -1.05486 11.50433 34.55033 1.000 12.04948 262 THR A CA 1
ATOM 3006 C C . THR A 1 231 ? -1.93086 10.31238 34.91858 1.000 14.01756 262 THR A C 1
ATOM 3007 O O . THR A 1 231 ? -1.48949 9.31987 35.51535 1.000 14.46974 262 THR A O 1
ATOM 3018 N N . THR A 1 232 ? -3.20688 10.44849 34.58371 1.000 13.72911 263 THR A N 1
ATOM 3019 C CA . THR A 1 232 ? -4.21905 9.41236 34.74601 1.000 14.37891 263 THR A CA 1
ATOM 3020 C C . THR A 1 232 ? -4.66370 8.99247 33.34810 1.000 13.65689 263 THR A C 1
ATOM 3021 O O . THR A 1 232 ? -4.90601 9.85084 32.50429 1.000 14.26363 263 THR A O 1
ATOM 3032 N N . GLY A 1 233 ? -4.78014 7.69222 33.10495 1.000 14.92010 264 GLY A N 1
ATOM 3033 C CA . GLY A 1 233 ? -5.24061 7.21297 31.82847 1.000 15.76027 264 GLY A CA 1
ATOM 3034 C C . GLY A 1 233 ? -6.75829 7.19545 31.81281 1.000 15.67190 264 GLY A C 1
ATOM 3035 O O . GLY A 1 233 ? -7.39732 6.80184 32.79328 1.000 16.54321 264 GLY A O 1
ATOM 3039 N N . TYR A 1 234 ? -7.33543 7.66356 30.71618 1.000 13.23599 265 TYR A N 1
ATOM 3040 C CA . TYR A 1 234 ? -8.77915 7.75911 30.55119 1.000 13.59875 265 TYR A CA 1
ATOM 3041 C C . TYR A 1 234 ? -9.26773 6.73888 29.53486 1.000 13.68639 265 TYR A C 1
ATOM 3042 O O . TYR A 1 234 ? -8.58752 6.46614 28.53721 1.000 14.92460 265 TYR A O 1
ATOM 3060 N N . ARG A 1 235 ? -10.45137 6.17342 29.80291 1.000 14.95956 266 ARG A N 1
ATOM 3061 C CA . ARG A 1 235 ? -11.11423 5.22276 28.91712 1.000 15.32015 266 ARG A CA 1
ATOM 3062 C C . ARG A 1 235 ? -12.00238 5.95434 27.93078 1.000 18.69432 266 ARG A C 1
ATOM 3063 O O . ARG A 1 235 ? -12.80072 6.79947 28.32643 1.000 25.90661 266 ARG A O 1
ATOM 3084 N N . ALA A 1 236 ? -11.87182 5.64105 26.65534 1.000 18.48260 267 ALA A N 1
ATOM 3085 C CA . ALA A 1 236 ? -12.69800 6.25884 25.62914 1.000 16.02351 267 ALA A CA 1
ATOM 3086 C C . ALA A 1 236 ? -13.60404 5.21117 25.00462 1.000 15.80122 267 ALA A C 1
ATOM 3087 O O . ALA A 1 236 ? -13.29803 4.01716 25.00859 1.000 19.58332 267 ALA A O 1
ATOM 3094 N N . LEU A 1 237 ? -14.72155 5.67343 24.47020 1.000 16.54341 268 LEU A N 1
ATOM 3095 C CA . LEU A 1 237 ? -15.57596 4.82812 23.65236 1.000 16.75405 268 LEU A CA 1
ATOM 3096 C C . LEU A 1 237 ? -14.96716 4.65036 22.26956 1.000 18.35964 268 LEU A C 1
ATOM 3097 O O . LEU A 1 237 ? -14.13897 5.43909 21.82040 1.000 17.70139 268 LEU A O 1
ATOM 3113 N N . ALA A 1 238 ? -15.41159 3.60577 21.57512 1.000 18.41931 269 ALA A N 1
ATOM 3114 C CA . ALA A 1 238 ? -14.85756 3.30868 20.25718 1.000 20.26267 269 ALA A CA 1
ATOM 3115 C C . ALA A 1 238 ? -14.96932 4.49055 19.30325 1.000 20.54898 269 ALA A C 1
ATOM 3116 O O . ALA A 1 238 ? -14.06677 4.73729 18.49607 1.000 20.08062 269 ALA A O 1
ATOM 3123 N N . ASP A 1 239 ? -16.06108 5.23060 19.36356 1.000 16.85387 270 ASP A N 1
ATOM 3124 C CA . ASP A 1 239 ? -16.29181 6.27596 18.38317 1.000 16.44657 270 ASP A CA 1
ATOM 3125 C C . ASP A 1 239 ? -16.01925 7.66768 18.91825 1.000 19.61054 270 ASP A C 1
ATOM 3126 O O . ASP A 1 239 ? -16.24140 8.64413 18.20036 1.000 20.21758 270 ASP A O 1
ATOM 3135 N N . GLN A 1 240 ? -15.53875 7.77804 20.14927 1.000 16.90313 271 GLN A N 1
ATOM 3136 C CA . GLN A 1 240 ? -15.37996 9.07036 20.78711 1.000 17.36415 271 GLN A CA 1
ATOM 3137 C C . GLN A 1 240 ? -14.18336 9.81707 20.20936 1.000 15.68675 271 GLN A C 1
ATOM 3138 O O . GLN A 1 240 ? -13.09310 9.25271 20.07204 1.000 18.54490 271 GLN A O 1
ATOM 3152 N N . THR A 1 241 ? -14.39934 11.08425 19.85699 1.000 17.92957 272 THR A N 1
ATOM 3153 C CA . THR A 1 241 ? -13.32306 11.98503 19.46585 1.000 17.08539 272 THR A CA 1
ATOM 3154 C C . THR A 1 241 ? -13.08495 13.09160 20.47108 1.000 18.94952 272 THR A C 1
ATOM 3155 O O . THR A 1 241 ? -11.93438 13.51046 20.64397 1.000 19.60709 272 THR A O 1
ATOM 3166 N N . LEU A 1 242 ? -14.11958 13.56465 21.13576 1.000 18.97780 273 LEU A N 1
ATOM 3167 C CA . LEU A 1 242 ? -13.95376 14.68201 22.05747 1.000 17.64073 273 LEU A CA 1
ATOM 3168 C C . LEU A 1 242 ? -13.69835 14.16673 23.45848 1.000 19.80725 273 LEU A C 1
ATOM 3169 O O . LEU A 1 242 ? -14.44981 13.31018 23.94582 1.000 20.91219 273 LEU A O 1
ATOM 3185 N N . PRO A 1 243 ? -12.70287 14.70092 24.16594 1.000 17.80761 274 PRO A N 1
ATOM 3186 C CA . PRO A 1 243 ? -12.44934 14.23741 25.53642 1.000 18.95687 274 PRO A CA 1
ATOM 3187 C C . PRO A 1 243 ? -13.53127 14.75036 26.47668 1.000 18.32259 274 PRO A C 1
ATOM 3188 O O . PRO A 1 243 ? -13.94996 15.90593 26.37959 1.000 26.89527 274 PRO A O 1
ATOM 3199 N N . ASN A 1 244 ? -14.01493 13.86688 27.35573 1.000 17.93566 275 ASN A N 1
ATOM 3200 C CA . ASN A 1 244 ? -14.91748 14.26737 28.42761 1.000 20.80259 275 ASN A CA 1
ATOM 3201 C C . ASN A 1 244 ? -14.45788 13.81498 29.79820 1.000 17.77130 275 ASN A C 1
ATOM 3202 O O . ASN A 1 244 ? -14.99896 14.28087 30.80933 1.000 19.34298 275 ASN A O 1
ATOM 3213 N N . TYR A 1 245 ? -13.46398 12.93884 29.86765 1.000 16.69603 276 TYR A N 1
ATOM 3214 C CA . TYR A 1 245 ? -12.85899 12.52968 31.12455 1.000 15.89173 276 TYR A CA 1
ATOM 3215 C C . TYR A 1 245 ? -13.85858 11.80165 32.02211 1.000 19.20638 276 TYR A C 1
ATOM 3216 O O . TYR A 1 245 ? -13.73151 11.81054 33.23855 1.000 20.05640 276 TYR A O 1
ATOM 3234 N N . ASP A 1 246 ? -14.84955 11.14335 31.42992 1.000 21.87322 277 ASP A N 1
ATOM 3235 C CA . ASP A 1 246 ? -15.91319 10.59087 32.25549 1.000 21.34699 277 ASP A CA 1
ATOM 3236 C C . ASP A 1 246 ? -15.54134 9.26822 32.89531 1.000 26.71963 277 ASP A C 1
ATOM 3237 O O . ASP A 1 246 ? -16.21509 8.85279 33.84058 1.000 22.24143 277 ASP A O 1
ATOM 3246 N N . GLN A 1 247 ? -14.48726 8.60192 32.43562 1.000 18.99724 278 GLN A N 1
ATOM 3247 C CA A GLN A 1 247 ? -14.11318 7.30418 32.98491 0.602 24.84087 278 GLN A CA 1
ATOM 3248 C CA B GLN A 1 247 ? -14.11133 7.32445 33.02032 0.398 24.93967 278 GLN A CA 1
ATOM 3249 C C . GLN A 1 247 ? -12.60326 7.13995 32.93734 1.000 20.74483 278 GLN A C 1
ATOM 3250 O O . GLN A 1 247 ? -11.98777 7.39305 31.90126 1.000 19.16059 278 GLN A O 1
ATOM 3277 N N . THR A 1 248 ? -12.01628 6.70834 34.03996 1.000 20.12267 279 THR A N 1
ATOM 3278 C CA . THR A 1 248 ? -10.59639 6.40628 34.05693 1.000 20.62807 279 THR A CA 1
ATOM 3279 C C . THR A 1 248 ? -10.37877 4.93063 33.73537 1.000 21.52503 279 THR A C 1
ATOM 3280 O O . THR A 1 248 ? -11.28293 4.09868 33.85452 1.000 23.99552 279 THR A O 1
ATOM 3291 N N . MET A 1 249 ? -9.15380 4.60383 33.31854 1.000 17.84313 280 MET A N 1
ATOM 3292 C CA . MET A 1 249 ? -8.77763 3.24316 32.95541 1.000 16.95714 280 MET A CA 1
ATOM 3293 C C . MET A 1 249 ? -7.96268 2.61971 34.07790 1.000 23.91390 280 MET A C 1
ATOM 3294 O O . MET A 1 249 ? -6.89010 3.14147 34.41898 1.000 20.71461 280 MET A O 1
ATOM 3308 N N . PRO A 1 250 ? -8.38851 1.50396 34.65944 1.000 22.78812 281 PRO A N 1
ATOM 3309 C CA . PRO A 1 250 ? -7.63115 0.92234 35.76642 1.000 22.61584 281 PRO A CA 1
ATOM 3310 C C . PRO A 1 250 ? -6.45277 0.09893 35.26862 1.000 16.88744 281 PRO A C 1
ATOM 3311 O O . PRO A 1 250 ? -6.43116 -0.40265 34.14034 1.000 22.16372 281 PRO A O 1
ATOM 3322 N N . GLU A 1 251 ? -5.45020 -0.01610 36.14215 1.000 18.31277 282 GLU A N 1
ATOM 3323 C CA . GLU A 1 251 ? -4.34296 -0.94659 35.93602 1.000 16.43020 282 GLU A CA 1
ATOM 3324 C C . GLU A 1 251 ? -3.86761 -1.46234 37.29336 1.000 15.76781 282 GLU A C 1
ATOM 3325 O O . GLU A 1 251 ? -3.53240 -0.66142 38.16667 1.000 17.73634 282 GLU A O 1
ATOM 3337 N N . SER A 1 252 ? -3.80156 -2.78428 37.45015 1.000 14.41566 283 SER A N 1
ATOM 3338 C CA . SER A 1 252 ? -3.45614 -3.38445 38.73186 1.000 15.88272 283 SER A CA 1
ATOM 3339 C C . SER A 1 252 ? -1.94888 -3.56615 38.86431 1.000 17.59793 283 SER A C 1
ATOM 3340 O O . SER A 1 252 ? -1.19471 -3.49587 37.88725 1.000 15.92798 283 SER A O 1
ATOM 3348 N N . LYS A 1 253 ? -1.50966 -3.85389 40.08949 1.000 15.49532 284 LYS A N 1
ATOM 3349 C CA . LYS A 1 253 ? -0.09868 -4.15168 40.30690 1.000 14.81875 284 LYS A CA 1
ATOM 3350 C C . LYS A 1 253 ? 0.29789 -5.42650 39.56809 1.000 14.45506 284 LYS A C 1
ATOM 3351 O O . LYS A 1 253 ? 1.40775 -5.52658 39.03547 1.000 15.38186 284 LYS A O 1
ATOM 3370 N N . SER A 1 254 ? -0.59029 -6.42335 39.53516 1.000 15.01413 285 SER A N 1
ATOM 3371 C CA . SER A 1 254 ? -0.33956 -7.61125 38.72201 1.000 14.70193 285 SER A CA 1
ATOM 3372 C C . SER A 1 254 ? -0.06720 -7.24169 37.26372 1.000 13.57718 285 SER A C 1
ATOM 3373 O O . SER A 1 254 ? 0.88987 -7.73049 36.65030 1.000 15.17744 285 SER A O 1
ATOM 3381 N N . GLN A 1 255 ? -0.92966 -6.41268 36.67300 1.000 15.30761 286 GLN A N 1
ATOM 3382 C CA . GLN A 1 255 ? -0.72766 -6.01776 35.27816 1.000 19.34171 286 GLN A CA 1
ATOM 3383 C C . GLN A 1 255 ? 0.60374 -5.29545 35.08933 1.000 14.81183 286 GLN A C 1
ATOM 3384 O O . GLN A 1 255 ? 1.32261 -5.54990 34.11466 1.000 16.69372 286 GLN A O 1
ATOM 3398 N N . MET A 1 256 ? 0.97234 -4.41895 36.02288 1.000 15.98680 287 MET A N 1
ATOM 3399 C CA . MET A 1 256 ? 2.24811 -3.71167 35.90348 1.000 12.83384 287 MET A CA 1
ATOM 3400 C C . MET A 1 256 ? 3.44147 -4.65814 36.04245 1.000 14.06623 287 MET A C 1
ATOM 3401 O O . MET A 1 256 ? 4.42292 -4.54573 35.29926 1.000 13.27032 287 MET A O 1
ATOM 3415 N N . ALA A 1 257 ? 3.39954 -5.57993 37.00532 1.000 12.63224 288 ALA A N 1
ATOM 3416 C CA . ALA A 1 257 ? 4.48986 -6.54640 37.13708 1.000 11.87222 288 ALA A CA 1
ATOM 3417 C C . ALA A 1 257 ? 4.61992 -7.42542 35.89317 1.000 14.65258 288 ALA A C 1
ATOM 3418 O O . ALA A 1 257 ? 5.73716 -7.79606 35.48883 1.000 14.22353 288 ALA A O 1
ATOM 3425 N N . ASN A 1 258 ? 3.49814 -7.79242 35.28950 1.000 12.38407 289 ASN A N 1
ATOM 3426 C CA . ASN A 1 258 ? 3.51042 -8.67319 34.13943 1.000 15.82328 289 ASN A CA 1
ATOM 3427 C C . ASN A 1 258 ? 4.04000 -8.00875 32.87127 1.000 14.10285 289 ASN A C 1
ATOM 3428 O O . ASN A 1 258 ? 4.30053 -8.72352 31.88972 1.000 16.05578 289 ASN A O 1
ATOM 3439 N N . GLU A 1 259 ? 4.18145 -6.67627 32.85879 1.000 13.06932 290 GLU A N 1
ATOM 3440 C CA . GLU A 1 259 ? 4.75362 -5.90287 31.75370 1.000 11.86786 290 GLU A CA 1
ATOM 3441 C C . GLU A 1 259 ? 6.26421 -5.78490 31.85995 1.000 13.82031 290 GLU A C 1
ATOM 3442 O O . GLU A 1 259 ? 6.86190 -4.87363 31.26677 1.000 14.20092 290 GLU A O 1
ATOM 3454 N N . LEU A 1 260 ? 6.89796 -6.70503 32.57538 1.000 14.79923 291 LEU A N 1
ATOM 3455 C CA . LEU A 1 260 ? 8.34701 -6.79249 32.63694 1.000 13.71459 291 LEU A CA 1
ATOM 3456 C C . LEU A 1 260 ? 8.96585 -6.80265 31.25667 1.000 14.51151 291 LEU A C 1
ATOM 3457 O O . LEU A 1 260 ? 8.68918 -7.68364 30.44316 1.000 15.77105 291 LEU A O 1
ATOM 3473 N N . GLY A 1 261 ? 9.82904 -5.82339 31.00430 1.000 12.09913 292 GLY A N 1
ATOM 3474 C CA . GLY A 1 261 ? 10.52958 -5.70062 29.73419 1.000 13.27640 292 GLY A CA 1
ATOM 3475 C C . GLY A 1 261 ? 9.73212 -5.10353 28.59160 1.000 12.20397 292 GLY A C 1
ATOM 3476 O O . GLY A 1 261 ? 10.32570 -4.78804 27.53728 1.000 13.78335 292 GLY A O 1
ATOM 3480 N N . THR A 1 262 ? 8.42206 -4.89187 28.75471 1.000 13.83193 293 THR A N 1
ATOM 3481 C CA . THR A 1 262 ? 7.50787 -4.68544 27.64575 1.000 12.41809 293 THR A CA 1
ATOM 3482 C C . THR A 1 262 ? 6.61318 -3.45838 27.73027 1.000 13.15676 293 THR A C 1
ATOM 3483 O O . THR A 1 262 ? 6.11268 -3.02387 26.68554 1.000 14.01159 293 THR A O 1
ATOM 3494 N N . GLY A 1 263 ? 6.37952 -2.88575 28.90596 1.000 11.79137 294 GLY A N 1
ATOM 3495 C CA . GLY A 1 263 ? 5.49181 -1.74609 28.99957 1.000 12.49309 294 GLY A CA 1
ATOM 3496 C C . GLY A 1 263 ? 5.13602 -1.43686 30.43375 1.000 12.92765 294 GLY A C 1
ATOM 3497 O O . GLY A 1 263 ? 3.95170 -1.37742 30.79707 1.000 15.09608 294 GLY A O 1
ATOM 3501 N N . GLN A 1 264 ? 6.16988 -1.23184 31.25460 1.000 12.72013 295 GLN A N 1
ATOM 3502 C CA . GLN A 1 264 ? 6.01765 -1.00059 32.68602 1.000 11.13399 295 GLN A CA 1
ATOM 3503 C C . GLN A 1 264 ? 6.58486 0.34204 33.13792 1.000 11.03887 295 GLN A C 1
ATOM 3504 O O . GLN A 1 264 ? 6.59453 0.61882 34.33629 1.000 11.99328 295 GLN A O 1
ATOM 3518 N N . VAL A 1 265 ? 7.03039 1.19560 32.20046 1.000 10.49746 296 VAL A N 1
ATOM 3519 C CA . VAL A 1 265 ? 7.81002 2.40684 32.46981 1.000 10.50907 296 VAL A CA 1
ATOM 3520 C C . VAL A 1 265 ? 7.01007 3.64477 32.09029 1.000 10.85424 296 VAL A C 1
ATOM 3521 O O . VAL A 1 265 ? 6.24368 3.62149 31.11561 1.000 11.03247 296 VAL A O 1
ATOM 3534 N N . TYR A 1 266 ? 7.18449 4.70518 32.87298 1.000 10.78999 297 TYR A N 1
ATOM 3535 C CA . TYR A 1 266 ? 6.70206 6.03388 32.52825 1.000 10.73131 297 TYR A CA 1
ATOM 3536 C C . TYR A 1 266 ? 7.88617 6.92787 32.18373 1.000 10.63853 297 TYR A C 1
ATOM 3537 O O . TYR A 1 266 ? 9.00388 6.77878 32.71315 1.000 10.90564 297 TYR A O 1
ATOM 3555 N N . MET A 1 267 ? 7.62422 7.85403 31.27003 1.000 10.35106 298 MET A N 1
ATOM 3556 C CA . MET A 1 267 ? 8.58310 8.87694 30.89986 1.000 10.24312 298 MET A CA 1
ATOM 3557 C C . MET A 1 267 ? 7.85790 10.16476 30.52303 1.000 9.69561 298 MET A C 1
ATOM 3558 O O . MET A 1 267 ? 6.72024 10.14272 30.04154 1.000 11.26774 298 MET A O 1
ATOM 3572 N N . SER A 1 268 ? 8.56814 11.27796 30.62610 1.000 9.79487 299 SER A N 1
ATOM 3573 C CA . SER A 1 268 ? 8.19244 12.48879 29.91618 1.000 10.51125 299 SER A CA 1
ATOM 3574 C C . SER A 1 268 ? 8.59437 12.37401 28.43794 1.000 9.32791 299 SER A C 1
ATOM 3575 O O . SER A 1 268 ? 9.41532 11.53393 28.04492 1.000 10.49096 299 SER A O 1
ATOM 3583 N N . THR A 1 269 ? 8.02905 13.26567 27.60432 1.000 9.20940 300 THR A N 1
ATOM 3584 C CA . THR A 1 269 ? 8.41477 13.29490 26.19822 1.000 9.26966 300 THR A CA 1
ATOM 3585 C C . THR A 1 269 ? 9.91638 13.53305 26.04596 1.000 9.97406 300 THR A C 1
ATOM 3586 O O . THR A 1 269 ? 10.56645 12.92007 25.18831 1.000 10.81700 300 THR A O 1
ATOM 3597 N N . ALA A 1 270 ? 10.48394 14.41682 26.86720 1.000 10.63717 301 ALA A N 1
ATOM 3598 C CA . ALA A 1 270 ? 11.90926 14.71277 26.77525 1.000 11.10949 301 ALA A CA 1
ATOM 3599 C C . ALA A 1 270 ? 12.74616 13.48383 27.09456 1.000 9.64596 301 ALA A C 1
ATOM 3600 O O . ALA A 1 270 ? 13.74329 13.21015 26.41650 1.000 10.84162 301 ALA A O 1
ATOM 3607 N N . ASP A 1 271 ? 12.36650 12.72718 28.12866 1.000 10.46491 302 ASP A N 1
ATOM 3608 C CA . ASP A 1 271 ? 13.16890 11.56911 28.49786 1.000 10.46260 302 ASP A CA 1
ATOM 3609 C C . ASP A 1 271 ? 13.07552 10.48830 27.42317 1.000 9.93647 302 ASP A C 1
ATOM 3610 O O . ASP A 1 271 ? 14.05876 9.79424 27.12841 1.000 10.90075 302 ASP A O 1
ATOM 3619 N N . LEU A 1 272 ? 11.89614 10.30128 26.82243 1.000 9.63003 303 LEU A N 1
ATOM 3620 C CA . LEU A 1 272 ? 11.78430 9.30942 25.76267 1.000 9.77895 303 LEU A CA 1
ATOM 3621 C C . LEU A 1 272 ? 12.64034 9.71452 24.56757 1.000 9.53192 303 LEU A C 1
ATOM 3622 O O . LEU A 1 272 ? 13.35562 8.88544 23.98256 1.000 10.06902 303 LEU A O 1
ATOM 3638 N N . PHE A 1 273 ? 12.56679 10.98235 24.15656 1.000 9.79274 304 PHE A N 1
ATOM 3639 C CA . PHE A 1 273 ? 13.43718 11.42332 23.07544 1.000 10.34006 304 PHE A CA 1
ATOM 3640 C C . PHE A 1 273 ? 14.90457 11.19111 23.42850 1.000 10.24522 304 PHE A C 1
ATOM 3641 O O . PHE A 1 273 ? 15.68054 10.69427 22.60391 1.000 10.77764 304 PHE A O 1
ATOM 3658 N N . THR A 1 274 ? 15.30569 11.56650 24.64577 1.000 10.30468 305 THR A N 1
ATOM 3659 C CA . THR A 1 274 ? 16.70214 11.42047 25.06477 1.000 10.56987 305 THR A CA 1
ATOM 3660 C C . THR A 1 274 ? 17.17055 9.98758 24.91689 1.000 9.80678 305 THR A C 1
ATOM 3661 O O . THR A 1 274 ? 18.26165 9.73748 24.41020 1.000 10.47993 305 THR A O 1
ATOM 3672 N N . VAL A 1 275 ? 16.35988 9.02789 25.35086 1.000 9.33152 306 VAL A N 1
ATOM 3673 C CA . VAL A 1 275 ? 16.80295 7.63472 25.30515 1.000 9.06752 306 VAL A CA 1
ATOM 3674 C C . VAL A 1 275 ? 16.97600 7.18978 23.86622 1.000 10.89944 306 VAL A C 1
ATOM 3675 O O . VAL A 1 275 ? 17.99913 6.59798 23.47892 1.000 11.10284 306 VAL A O 1
ATOM 3688 N N . GLU A 1 276 ? 15.96120 7.45103 23.04138 1.000 9.69276 307 GLU A N 1
ATOM 3689 C CA . GLU A 1 276 ? 15.98075 6.90696 21.68448 1.000 10.66187 307 GLU A CA 1
ATOM 3690 C C . GLU A 1 276 ? 17.06689 7.58001 20.85058 1.000 10.25788 307 GLU A C 1
ATOM 3691 O O . GLU A 1 276 ? 17.72382 6.92917 20.03131 1.000 10.98361 307 GLU A O 1
ATOM 3703 N N . SER A 1 277 ? 17.27449 8.87812 21.05073 1.000 9.41775 308 SER A N 1
ATOM 3704 C CA . SER A 1 277 ? 18.34817 9.59339 20.36245 1.000 9.37939 308 SER A CA 1
ATOM 3705 C C . SER A 1 277 ? 19.71343 9.13585 20.84788 1.000 10.49331 308 SER A C 1
ATOM 3706 O O . SER A 1 277 ? 20.62696 8.93845 20.03921 1.000 11.06543 308 SER A O 1
ATOM 3714 N N . ALA A 1 278 ? 19.86913 8.92947 22.16194 1.000 10.25408 309 ALA A N 1
ATOM 3715 C CA . ALA A 1 278 ? 21.14940 8.44999 22.67492 1.000 11.30354 309 ALA A CA 1
ATOM 3716 C C . ALA A 1 278 ? 21.52412 7.11492 22.04354 1.000 11.61148 309 ALA A C 1
ATOM 3717 O O . ALA A 1 278 ? 22.69404 6.87821 21.69986 1.000 12.15565 309 ALA A O 1
ATOM 3724 N N . ILE A 1 279 ? 20.55388 6.21767 21.90134 1.000 11.39540 310 ILE A N 1
ATOM 3725 C CA . ILE A 1 279 ? 20.81148 4.94227 21.24650 1.000 10.65015 310 ILE A CA 1
ATOM 3726 C C . ILE A 1 279 ? 21.37043 5.17484 19.84562 1.000 10.47535 310 ILE A C 1
ATOM 3727 O O . ILE A 1 279 ? 22.43745 4.65604 19.49412 1.000 11.53183 310 ILE A O 1
ATOM 3743 N N . LEU A 1 280 ? 20.68260 5.98433 19.02724 1.000 11.03090 311 LEU A N 1
ATOM 3744 C CA . LEU A 1 280 ? 21.13126 6.16598 17.64379 1.000 10.83177 311 LEU A CA 1
ATOM 3745 C C . LEU A 1 280 ? 22.46091 6.91661 17.55112 1.000 13.30886 311 LEU A C 1
ATOM 3746 O O . LEU A 1 280 ? 23.20632 6.72007 16.57903 1.000 14.28820 311 LEU A O 1
ATOM 3762 N N . LYS A 1 281 ? 22.78334 7.74614 18.53219 1.000 11.26105 312 LYS A N 1
ATOM 3763 C CA . LYS A 1 281 ? 24.03378 8.50140 18.52722 1.000 11.51235 312 LYS A CA 1
ATOM 3764 C C . LYS A 1 281 ? 25.22969 7.69891 19.01394 1.000 15.35804 312 LYS A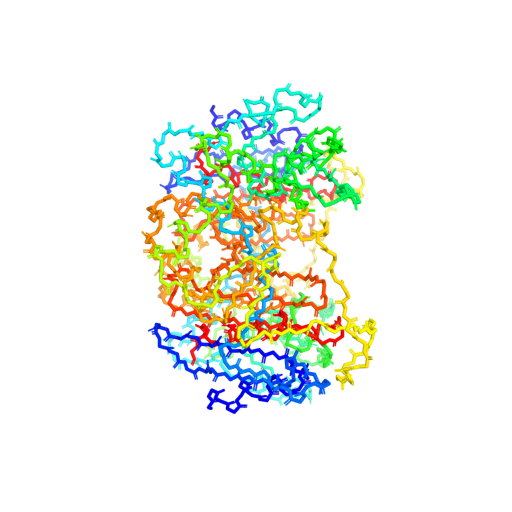 C 1
ATOM 3765 O O . LYS A 1 281 ? 26.34905 8.22843 18.98059 1.000 18.17019 312 LYS A O 1
ATOM 3784 N N . GLY A 1 282 ? 25.05258 6.46714 19.46485 1.000 12.85651 313 GLY A N 1
ATOM 3785 C CA . GLY A 1 282 ? 26.17512 5.67118 19.91683 1.000 13.22807 313 GLY A CA 1
ATOM 3786 C C . GLY A 1 282 ? 26.56028 5.89534 21.35684 1.000 16.09280 313 GLY A C 1
ATOM 3787 O O . GLY A 1 282 ? 27.67012 5.53652 21.76344 1.000 17.48137 313 GLY A O 1
ATOM 3791 N N . GLN A 1 283 ? 25.67032 6.46296 22.16675 1.000 12.37665 314 GLN A N 1
ATOM 3792 C CA . GLN A 1 283 ? 26.00979 6.76167 23.54031 1.000 13.27252 314 GLN A CA 1
ATOM 3793 C C . GLN A 1 283 ? 25.89628 5.56948 24.45595 1.000 14.90404 314 GLN A C 1
ATOM 3794 O O . GLN A 1 283 ? 26.44879 5.60668 25.55751 1.000 15.93803 314 GLN A O 1
ATOM 3808 N N . LEU A 1 284 ? 25.18294 4.53159 24.06965 1.000 13.93044 315 LEU A N 1
ATOM 3809 C CA . LEU A 1 284 ? 24.95387 3.38893 24.92907 1.000 14.19194 315 LEU A CA 1
ATOM 3810 C C . LEU A 1 284 ? 25.50032 2.08294 24.39052 1.000 17.02053 315 LEU A C 1
ATOM 3811 O O . LEU A 1 284 ? 25.44054 1.06408 25.09833 1.000 16.54917 315 LEU A O 1
ATOM 3827 N N . LEU A 1 285 ? 25.99282 2.07153 23.15931 1.000 13.81549 316 LEU A N 1
ATOM 3828 C CA . LEU A 1 285 ? 26.18160 0.89095 22.33184 1.000 14.41995 316 LEU A CA 1
ATOM 3829 C C . LEU A 1 285 ? 26.84649 1.41534 21.06698 1.000 11.89721 316 LEU A C 1
ATOM 3830 O O . LEU A 1 285 ? 26.48430 2.48887 20.58296 1.000 12.81837 316 LEU A O 1
ATOM 3846 N N . SER A 1 286 ? 27.84862 0.71753 20.54121 1.000 12.73713 317 SER A N 1
ATOM 3847 C CA . SER A 1 286 ? 28.51769 1.25012 19.36639 1.000 12.97832 317 SER A CA 1
ATOM 3848 C C . SER A 1 286 ? 27.53577 1.41282 18.20866 1.000 12.30142 317 SER A C 1
ATOM 3849 O O . SER A 1 286 ? 26.54891 0.67854 18.09458 1.000 13.03725 317 SER A O 1
ATOM 3857 N N . LYS A 1 287 ? 27.81146 2.38961 17.33417 1.000 12.30312 318 LYS A N 1
ATOM 3858 C CA . LYS A 1 287 ? 26.95558 2.57731 16.16773 1.000 11.87904 318 LYS A CA 1
ATOM 3859 C C . LYS A 1 287 ? 26.92427 1.32472 15.29838 1.000 12.11951 318 LYS A C 1
ATOM 3860 O O . LYS A 1 287 ? 25.88915 0.99906 14.70745 1.000 13.81121 318 LYS A O 1
ATOM 3879 N N . LYS A 1 288 ? 28.04345 0.58617 15.21455 1.000 13.52545 319 LYS A N 1
ATOM 3880 C CA . LYS A 1 288 ? 28.03664 -0.67698 14.47678 1.000 12.81590 319 LYS A CA 1
ATOM 3881 C C . LYS A 1 288 ? 27.01451 -1.65155 15.05916 1.000 12.31665 319 LYS A C 1
ATOM 3882 O O . LYS A 1 288 ? 26.22277 -2.26458 14.32419 1.000 13.05854 319 LYS A O 1
ATOM 3901 N N . ASN A 1 289 ? 26.99631 -1.77225 16.38851 1.000 12.82849 320 ASN A N 1
ATOM 3902 C CA . ASN A 1 289 ? 26.06213 -2.67026 17.05503 1.000 12.16469 320 ASN A CA 1
ATOM 3903 C C . ASN A 1 289 ? 24.62617 -2.14841 17.03374 1.000 12.11369 320 ASN A C 1
ATOM 3904 O O . ASN A 1 289 ? 23.68995 -2.94423 16.96198 1.000 12.29497 320 ASN A O 1
ATOM 3915 N N . VAL A 1 290 ? 24.42262 -0.83418 17.04273 1.000 11.45041 321 VAL A N 1
ATOM 3916 C CA . VAL A 1 290 ? 23.07400 -0.31032 16.84084 1.000 10.78182 321 VAL A CA 1
ATOM 3917 C C . VAL A 1 290 ? 22.55044 -0.70704 15.47150 1.000 12.63463 321 VAL A C 1
ATOM 3918 O O . VAL A 1 290 ? 21.38389 -1.08879 15.31175 1.000 12.16371 321 VAL A O 1
ATOM 3931 N N . ALA A 1 291 ? 23.40146 -0.58873 14.45105 1.000 11.37269 322 ALA A N 1
ATOM 3932 C CA . ALA A 1 291 ? 23.01122 -0.94705 13.09553 1.000 11.68641 322 ALA A CA 1
ATOM 3933 C C . ALA A 1 291 ? 22.70038 -2.43727 12.99406 1.000 12.90685 322 ALA A C 1
ATOM 3934 O O . ALA A 1 291 ? 21.69178 -2.82864 12.38217 1.000 14.35329 322 ALA A O 1
ATOM 3941 N N . ILE A 1 292 ? 23.52041 -3.27889 13.61918 1.000 11.10489 323 ILE A N 1
ATOM 3942 C CA A ILE A 1 292 ? 23.22934 -4.71037 13.62514 0.161 11.23363 323 ILE A CA 1
ATOM 3943 C CA B ILE A 1 292 ? 23.23096 -4.71199 13.62981 0.839 11.83649 323 ILE A CA 1
ATOM 3944 C C . ILE A 1 292 ? 21.89440 -4.97076 14.30768 1.000 12.04942 323 ILE A C 1
ATOM 3945 O O . ILE A 1 292 ? 21.06480 -5.74054 13.81484 1.000 11.99135 323 ILE A O 1
ATOM 3976 N N . LEU A 1 293 ? 21.66483 -4.33315 15.45027 1.000 11.39905 324 LEU A N 1
ATOM 3977 C CA . LEU A 1 293 ? 20.42055 -4.54460 16.17130 1.000 11.59018 324 LEU A CA 1
ATOM 3978 C C . LEU A 1 293 ? 19.23125 -4.08545 15.35310 1.000 10.80986 324 LEU A C 1
ATOM 3979 O O . LEU A 1 293 ? 18.24495 -4.82148 15.19019 1.000 11.32056 324 LEU A O 1
ATOM 3995 N N . HIS A 1 294 ? 19.30286 -2.85328 14.84295 1.000 10.48081 325 HIS A N 1
ATOM 3996 C CA . HIS A 1 294 ? 18.21924 -2.22404 14.09151 1.000 10.23053 325 HIS A CA 1
ATOM 3997 C C . HIS A 1 294 ? 18.25393 -2.62806 12.61020 1.000 11.96263 325 HIS A C 1
ATOM 3998 O O . HIS A 1 294 ? 18.38463 -1.80030 11.71385 1.000 13.44579 325 HIS A O 1
ATOM 4012 N N . THR A 1 295 ? 18.12663 -3.92821 12.37457 1.000 12.90513 326 THR A N 1
ATOM 4013 C CA . THR A 1 295 ? 18.11531 -4.49383 11.03086 1.000 12.73870 326 THR A CA 1
ATOM 4014 C C . THR A 1 295 ? 16.76384 -5.16586 10.82429 1.000 12.88940 326 THR A C 1
ATOM 4015 O O . THR A 1 295 ? 16.37020 -6.04020 11.61286 1.000 12.44761 326 THR A O 1
ATOM 4026 N N . ARG A 1 296 ? 16.07103 -4.76924 9.76250 1.000 11.71188 327 ARG A N 1
ATOM 4027 C CA . ARG A 1 296 ? 14.78771 -5.36284 9.44664 1.000 12.42163 327 ARG A CA 1
ATOM 4028 C C . ARG A 1 296 ? 14.96830 -6.80138 8.97232 1.000 13.99748 327 ARG A C 1
ATOM 4029 O O . ARG A 1 296 ? 16.08202 -7.28666 8.76104 1.000 14.93582 327 ARG A O 1
ATOM 405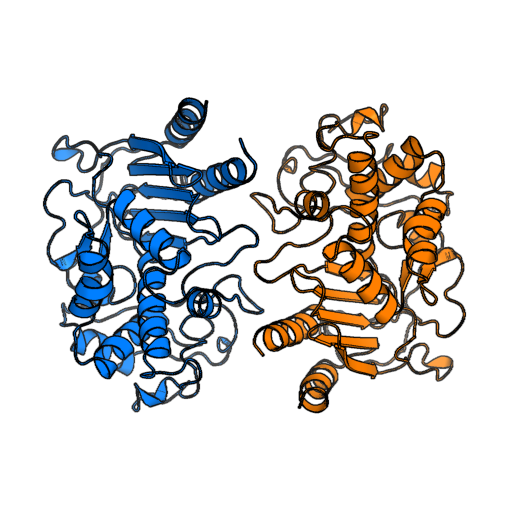0 N N . THR A 1 297 ? 13.83903 -7.48180 8.79858 1.000 13.64779 328 THR A N 1
ATOM 4051 C CA . THR A 1 297 ? 13.81697 -8.86295 8.33531 1.000 12.82754 328 THR A CA 1
ATOM 4052 C C . THR A 1 297 ? 13.15080 -8.92428 6.97305 1.000 15.28349 328 THR A C 1
ATOM 4053 O O . THR A 1 297 ? 12.65154 -7.93607 6.43026 1.000 14.96541 328 THR A O 1
ATOM 4064 N N . ALA A 1 298 ? 13.12402 -10.13049 6.40951 1.000 16.71840 329 ALA A N 1
ATOM 4065 C CA . ALA A 1 298 ? 12.51086 -10.24044 5.10037 1.000 15.41135 329 ALA A CA 1
ATOM 4066 C C . ALA A 1 298 ? 11.02394 -9.94858 5.17087 1.000 18.74373 329 ALA A C 1
ATOM 4067 O O . ALA A 1 298 ? 10.46288 -9.33668 4.25463 1.000 21.51120 329 ALA A O 1
ATOM 4074 N N . THR A 1 299 ? 10.37727 -10.32605 6.26588 1.000 15.45644 330 THR A N 1
ATOM 4075 C CA . THR A 1 299 ? 8.93296 -10.21001 6.35232 1.000 18.75669 330 THR A CA 1
ATOM 4076 C C . THR A 1 299 ? 8.44148 -9.01411 7.14255 1.000 19.01643 330 THR A C 1
ATOM 4077 O O . THR A 1 299 ? 7.23498 -8.81550 7.21359 1.000 20.22966 330 THR A O 1
ATOM 4088 N N . GLY A 1 300 ? 9.32295 -8.19850 7.72640 1.000 16.19992 331 GLY A N 1
ATOM 4089 C CA . GLY A 1 300 ? 8.84970 -7.03575 8.46053 1.000 17.32766 331 GLY A CA 1
ATOM 4090 C C . GLY A 1 300 ? 9.90584 -5.96844 8.61542 1.000 12.77419 331 GLY A C 1
ATOM 4091 O O . GLY A 1 300 ? 11.10240 -6.25891 8.70122 1.000 13.66268 331 GLY A O 1
ATOM 4095 N N . GLU A 1 301 ? 9.43943 -4.72275 8.69433 1.000 13.13256 332 GLU A N 1
ATOM 4096 C CA . GLU A 1 301 ? 10.30064 -3.61189 9.07570 1.000 13.16153 332 GLU A CA 1
ATOM 4097 C C . GLU A 1 301 ? 10.85656 -3.78421 10.47729 1.000 12.76619 332 GLU A C 1
ATOM 4098 O O . GLU A 1 301 ? 11.90378 -3.21156 10.80214 1.000 11.97498 332 GLU A O 1
ATOM 4110 N N . TYR A 1 302 ? 10.16663 -4.50988 11.34625 1.000 12.55889 333 TYR A N 1
ATOM 4111 C CA . TYR A 1 302 ? 10.61726 -4.60670 12.72408 1.000 10.90275 333 TYR A CA 1
ATOM 4112 C C . TYR A 1 302 ? 11.93186 -5.36079 12.81581 1.000 13.51658 333 TYR A C 1
ATOM 4113 O O . TYR A 1 302 ? 12.13872 -6.39633 12.16779 1.000 13.47155 333 TYR A O 1
ATOM 4131 N N . GLY A 1 303 ? 12.83125 -4.82374 13.62261 1.000 11.46249 334 GLY A N 1
ATOM 4132 C CA . GLY A 1 303 ? 14.07854 -5.47846 13.89006 1.000 11.65911 334 GLY A CA 1
ATOM 4133 C C . GLY A 1 303 ? 14.73971 -4.79304 15.04845 1.000 10.98855 334 GLY A C 1
ATOM 4134 O O . GLY A 1 303 ? 14.90604 -3.56405 15.08159 1.000 11.85355 334 GLY A O 1
ATOM 4138 N N . GLY A 1 304 ? 15.10124 -5.59853 16.03402 1.000 10.97067 335 GLY A N 1
ATOM 4139 C CA . GLY A 1 304 ? 15.79789 -5.04669 17.17912 1.000 11.95731 335 GLY A CA 1
ATOM 4140 C C . GLY A 1 304 ? 14.95856 -4.08454 17.99142 1.000 11.49896 335 GLY A C 1
ATOM 4141 O O . GLY A 1 304 ? 15.48633 -3.12033 18.55563 1.000 12.11016 335 GLY A O 1
ATOM 4145 N N . GLY A 1 305 ? 13.65314 -4.33251 18.08542 1.000 9.83535 336 GLY A N 1
ATOM 4146 C CA . GLY A 1 305 ? 12.79179 -3.58235 18.95689 1.000 10.98415 336 GLY A CA 1
ATOM 4147 C C . GLY A 1 305 ? 12.22238 -2.28548 18.41924 1.000 11.74717 336 GLY A C 1
ATOM 4148 O O . GLY A 1 305 ? 11.63082 -1.54036 19.19375 1.000 12.74919 336 GLY A O 1
ATOM 4152 N N . VAL A 1 306 ? 12.41175 -1.97561 17.14275 1.000 10.38283 337 VAL A N 1
ATOM 4153 C CA . VAL A 1 306 ? 11.82389 -0.80570 16.50382 1.000 10.61893 337 VAL A CA 1
ATOM 4154 C C . VAL A 1 306 ? 11.41758 -1.22177 15.09647 1.000 11.71104 337 VAL A C 1
ATOM 4155 O O . VAL A 1 306 ? 11.91548 -2.20051 14.54854 1.000 11.53427 337 VAL A O 1
ATOM 4168 N N . TYR A 1 307 ? 10.56860 -0.41959 14.48143 1.000 12.28534 338 TYR A N 1
ATOM 4169 C CA . TYR A 1 307 ? 10.31459 -0.56746 13.05846 1.000 11.72987 338 TYR A CA 1
ATOM 4170 C C . TYR A 1 307 ? 11.31770 0.27234 12.28635 1.000 12.18537 338 TYR A C 1
ATOM 4171 O O . TYR A 1 307 ? 11.47351 1.47553 12.56367 1.000 12.99644 338 TYR A O 1
ATOM 4189 N N . ASN A 1 308 ? 11.99147 -0.34546 11.32500 1.000 10.73482 339 ASN A N 1
ATOM 4190 C CA . ASN A 1 308 ? 13.08060 0.30117 10.58643 1.000 11.91676 339 ASN A CA 1
ATOM 4191 C C . ASN A 1 308 ? 12.59541 0.74482 9.20801 1.000 11.86982 339 ASN A C 1
ATOM 4192 O O . ASN A 1 308 ? 12.13425 -0.08669 8.42651 1.000 12.01121 339 ASN A O 1
ATOM 4203 N N . MET A 1 309 ? 12.74291 2.03773 8.89896 1.000 10.74472 340 MET A N 1
ATOM 4204 C CA A MET A 1 309 ? 12.30943 2.61063 7.63067 0.648 11.79220 340 MET A CA 1
ATOM 4205 C CA B MET A 1 309 ? 12.31630 2.58936 7.61957 0.352 11.47269 340 MET A CA 1
ATOM 4206 C C . MET A 1 309 ? 13.49483 3.22919 6.89730 1.000 10.82557 340 MET A C 1
ATOM 4207 O O . MET A 1 309 ? 14.59842 3.35378 7.43593 1.000 12.69676 340 MET A O 1
ATOM 4234 N N . SER A 1 310 ? 13.25975 3.64924 5.64215 1.000 12.51455 341 SER A N 1
ATOM 4235 C CA . SER A 1 310 ? 14.32131 4.29832 4.87881 1.000 12.07293 341 SER A CA 1
ATOM 4236 C C . SER A 1 310 ? 14.73570 5.63669 5.47449 1.000 12.76578 341 SER A C 1
ATOM 4237 O O . SER A 1 310 ? 15.85742 6.08923 5.23141 1.000 14.75435 341 SER A O 1
ATOM 4245 N N . ASN A 1 311 ? 13.87844 6.26480 6.27417 1.000 12.28370 342 ASN A N 1
ATOM 4246 C CA . ASN A 1 311 ? 14.13026 7.60302 6.78103 1.000 12.65226 342 ASN A CA 1
ATOM 4247 C C . ASN A 1 311 ? 14.16047 7.65757 8.29630 1.000 11.25984 342 ASN A C 1
ATOM 4248 O O . ASN A 1 311 ? 14.06092 8.75185 8.86782 1.000 13.48189 342 ASN A O 1
ATOM 4259 N N . GLY A 1 312 ? 14.29415 6.52875 8.95711 1.000 11.86187 343 GLY A N 1
ATOM 4260 C CA . GLY A 1 312 ? 14.39780 6.54215 10.39993 1.000 12.71447 343 GLY A CA 1
ATOM 4261 C C . GLY A 1 312 ? 13.75929 5.30898 11.00353 1.000 12.24867 343 GLY A C 1
ATOM 4262 O O . GLY A 1 312 ? 13.64067 4.26457 10.36287 1.000 13.03113 343 GLY A O 1
ATOM 4266 N N . ILE A 1 313 ? 13.40937 5.45478 12.27869 1.000 11.84834 344 ILE A N 1
ATOM 4267 C CA . ILE A 1 313 ? 12.76003 4.40053 13.03667 1.000 11.85818 344 ILE A CA 1
ATOM 4268 C C . ILE A 1 313 ? 11.42541 4.90756 13.55905 1.000 10.76122 344 ILE A C 1
ATOM 4269 O O . ILE A 1 313 ? 11.19628 6.10865 13.71679 1.000 11.30341 344 ILE A O 1
ATOM 4285 N N . ARG A 1 314 ? 10.54649 3.96169 13.88575 1.000 11.83620 345 ARG A N 1
ATOM 4286 C CA A ARG A 1 314 ? 9.29131 4.29231 14.55519 0.564 12.51705 345 ARG A CA 1
ATOM 4287 C CA B ARG A 1 314 ? 9.34037 4.32609 14.60823 0.436 12.22833 345 ARG A CA 1
ATOM 4288 C C . ARG A 1 314 ? 9.00753 3.25379 15.62993 1.000 12.02930 345 ARG A C 1
ATOM 4289 O O . ARG A 1 314 ? 9.38230 2.07639 15.49569 1.000 11.76529 345 ARG A O 1
ATOM 4330 N N . SER A 1 315 ? 8.32114 3.69206 16.68119 1.000 11.17059 346 SER A N 1
ATOM 4331 C CA . SER A 1 315 ? 7.80400 2.75710 17.66907 1.000 11.79123 346 SER A CA 1
ATOM 4332 C C . SER A 1 315 ? 6.46382 3.29927 18.14988 1.000 12.45029 346 SER A C 1
ATOM 4333 O O . SER A 1 315 ? 6.21755 4.50250 18.09544 1.000 13.15667 346 SER A O 1
ATOM 4341 N N . HIS A 1 316 ? 5.59200 2.41228 18.60399 1.000 12.25723 347 HIS A N 1
ATOM 4342 C CA . HIS A 1 316 ? 4.22016 2.76676 18.96249 1.000 11.07336 347 HIS A CA 1
ATOM 4343 C C . HIS A 1 316 ? 3.77981 1.93739 20.15500 1.000 12.45100 347 HIS A C 1
ATOM 4344 O O . HIS A 1 316 ? 4.08315 0.74249 20.23262 1.000 16.55160 347 HIS A O 1
ATOM 4358 N N . GLY A 1 317 ? 3.06742 2.57027 21.07741 1.000 11.91198 348 GLY A N 1
ATOM 4359 C CA . GLY A 1 317 ? 2.49752 1.86381 22.20554 1.000 14.37688 348 GLY A CA 1
ATOM 4360 C C . GLY A 1 317 ? 1.03497 2.20158 22.38762 1.000 13.75894 348 GLY A C 1
ATOM 4361 O O . GLY A 1 317 ? 0.60256 3.32165 22.13345 1.000 12.76235 348 GLY A O 1
ATOM 4365 N N . LEU A 1 318 ? 0.27520 1.20201 22.85621 1.000 13.68684 349 LEU A N 1
ATOM 4366 C CA . LEU A 1 318 ? -1.13134 1.40167 23.16910 1.000 13.93353 349 LEU A CA 1
ATOM 4367 C C . LEU A 1 318 ? -1.47850 0.54456 24.37000 1.000 13.48172 349 LEU A C 1
ATOM 4368 O O . LEU A 1 318 ? -1.19275 -0.65784 24.36703 1.000 18.05727 349 LEU A O 1
ATOM 4384 N N . GLY A 1 319 ? -2.07922 1.15440 25.39419 1.000 12.72800 350 GLY A N 1
ATOM 4385 C CA . GLY A 1 319 ? -2.57758 0.37207 26.50896 1.000 14.68480 350 GLY A CA 1
ATOM 4386 C C . GLY A 1 319 ? -2.91366 1.18565 27.73318 1.000 14.83182 350 GLY A C 1
ATOM 4387 O O . GLY A 1 319 ? -2.39011 2.28958 27.91944 1.000 13.54257 350 GLY A O 1
ATOM 4391 N N . TYR A 1 320 ? -3.84759 0.67902 28.55198 1.000 13.10449 351 TYR A N 1
ATOM 4392 C CA . TYR A 1 320 ? -4.18746 1.27492 29.84340 1.000 13.48481 351 TYR A CA 1
ATOM 4393 C C . TYR A 1 320 ? -4.68443 2.72771 29.71811 1.000 12.14350 351 TYR A C 1
ATOM 4394 O O . TYR A 1 320 ? -4.56595 3.51617 30.66218 1.000 14.35132 351 TYR A O 1
ATOM 4412 N N . GLY A 1 321 ? -5.30171 3.07084 28.58286 1.000 13.22284 352 GLY A N 1
ATOM 4413 C CA . GLY A 1 321 ? -5.77730 4.41208 28.32190 1.000 13.78304 352 GLY A CA 1
ATOM 4414 C C . GLY A 1 321 ? -4.76721 5.32527 27.66484 1.000 14.04287 352 GLY A C 1
ATOM 4415 O O . GLY A 1 321 ? -5.12009 6.46723 27.34757 1.000 13.85151 352 GLY A O 1
ATOM 4419 N N . TYR A 1 322 ? -3.54297 4.84469 27.43443 1.000 12.22887 353 TYR A N 1
ATOM 4420 C CA . TYR A 1 322 ? -2.45765 5.64025 26.88774 1.000 12.02475 353 TYR A CA 1
ATOM 4421 C C . TYR A 1 322 ? -2.17620 5.24712 25.44582 1.000 11.93120 353 TYR A C 1
ATOM 4422 O O . TYR A 1 322 ? -2.46516 4.13076 24.99755 1.000 12.13883 353 TYR A O 1
ATOM 4440 N N . GLU A 1 323 ? -1.55731 6.19758 24.72967 1.000 10.77519 354 GLU A N 1
ATOM 4441 C CA . GLU A 1 323 ? -0.94518 5.95254 23.43746 1.000 10.95667 354 GLU A CA 1
ATOM 4442 C C . GLU A 1 323 ? 0.38591 6.68709 23.40134 1.000 11.01369 354 GLU A C 1
ATOM 4443 O O . GLU A 1 323 ? 0.48795 7.82622 23.87325 1.000 12.36033 354 GLU A O 1
ATOM 4455 N N . SER A 1 324 ? 1.40171 6.03550 22.84492 1.000 10.13631 355 SER A N 1
ATOM 4456 C CA . SER A 1 324 ? 2.72457 6.64020 22.71087 1.000 10.46017 355 SER A CA 1
ATOM 4457 C C . SER A 1 324 ? 3.24651 6.43762 21.30018 1.000 9.99368 355 SER A C 1
ATOM 4458 O O . SER A 1 324 ? 3.00528 5.38934 20.68232 1.000 11.74136 355 SER A O 1
ATOM 4466 N N . SER A 1 325 ? 3.93874 7.45202 20.77181 1.000 10.00636 356 SER A N 1
ATOM 4467 C CA . SER A 1 325 ? 4.42732 7.41581 19.40245 1.000 9.50733 356 SER A CA 1
ATOM 4468 C C . SER A 1 325 ? 5.75615 8.15385 19.30438 1.000 10.49803 356 SER A C 1
ATOM 4469 O O . SER A 1 325 ? 5.88027 9.30101 19.74683 1.000 12.29819 356 SER A O 1
ATOM 4477 N N . ILE A 1 326 ? 6.74834 7.51091 18.70970 1.000 10.23351 357 ILE A N 1
ATOM 4478 C CA . ILE A 1 326 ? 7.97905 8.19781 18.32509 1.000 11.22012 357 ILE A CA 1
ATOM 4479 C C . ILE A 1 326 ? 8.34003 7.87261 16.88017 1.000 11.16539 357 ILE A C 1
ATOM 4480 O O . ILE A 1 326 ? 8.25242 6.71788 16.44797 1.000 10.82084 357 ILE A O 1
ATOM 4496 N N . PHE A 1 327 ? 8.76294 8.90795 16.14464 1.000 10.35674 358 PHE A N 1
ATOM 4497 C CA . PHE A 1 327 ? 9.45257 8.78250 14.86964 1.000 9.39130 358 PHE A CA 1
ATOM 4498 C C . PHE A 1 327 ? 10.77319 9.53834 15.01839 1.000 9.73195 358 PHE A C 1
ATOM 4499 O O . PHE A 1 327 ? 10.80048 10.66258 15.55402 1.000 11.32883 358 PHE A O 1
ATOM 4516 N N . LEU A 1 328 ? 11.87340 8.91620 14.59144 1.000 10.66538 359 LEU A N 1
ATOM 4517 C CA . LEU A 1 328 ? 13.20755 9.48926 14.75719 1.000 10.53631 359 LEU A CA 1
ATOM 4518 C C . LEU A 1 328 ? 14.08604 9.21474 13.54334 1.000 10.87701 359 LEU A C 1
ATOM 4519 O O . LEU A 1 328 ? 14.09813 8.11148 13.00668 1.000 10.90405 359 LEU A O 1
ATOM 4535 N N . SER A 1 329 ? 14.82896 10.23528 13.11828 1.000 10.37681 360 SER A N 1
ATOM 4536 C CA . SER A 1 329 ? 15.73569 10.13810 11.97868 1.000 11.25996 360 SER A CA 1
ATOM 4537 C C . SER A 1 329 ? 16.86818 9.16062 12.27372 1.000 11.81227 360 SER A C 1
ATOM 4538 O O . SER A 1 329 ? 17.17938 8.89556 13.45162 1.000 11.17358 360 SER A O 1
ATOM 4546 N N . PRO A 1 330 ? 17.55598 8.65544 11.23943 1.000 11.50298 361 PRO A N 1
ATOM 4547 C CA . PRO A 1 330 ? 18.62306 7.66456 11.49712 1.000 13.77712 361 PRO A CA 1
ATOM 4548 C C . PRO A 1 330 ? 19.74456 8.18006 12.38927 1.000 12.49304 361 PRO A C 1
ATOM 4549 O O . PRO A 1 330 ? 20.32528 7.38407 13.14035 1.000 12.82375 361 PRO A O 1
ATOM 4560 N N . ASP A 1 331 ? 20.02643 9.48824 12.37553 1.000 12.86501 362 ASP A N 1
ATOM 4561 C CA . ASP A 1 331 ? 21.09729 10.04249 13.17910 1.000 13.03371 362 ASP A CA 1
ATOM 4562 C C . ASP A 1 331 ? 20.63029 10.45879 14.57004 1.000 12.33747 362 ASP A C 1
ATOM 4563 O O . ASP A 1 331 ? 21.43659 10.91732 15.38514 1.000 13.78732 362 ASP A O 1
ATOM 4572 N N . GLY A 1 332 ? 19.34999 10.27758 14.88435 1.000 11.76866 363 GLY A N 1
ATOM 4573 C CA . GLY A 1 332 ? 18.84997 10.60700 16.19345 1.000 11.82226 363 GLY A CA 1
ATOM 4574 C C . GLY A 1 332 ? 18.65563 12.08183 16.46726 1.000 11.25026 363 GLY A C 1
ATOM 4575 O O . GLY A 1 332 ? 18.31024 12.45823 17.59284 1.000 11.94116 363 GLY A O 1
ATOM 4579 N N . LYS A 1 333 ? 18.80568 12.94117 15.45533 1.000 12.87935 364 LYS A N 1
ATOM 4580 C CA . LYS A 1 333 ? 18.76529 14.38315 15.70414 1.000 11.90983 364 LYS A CA 1
ATOM 4581 C C . LYS A 1 333 ? 17.44015 15.04418 15.34109 1.000 11.94628 364 LYS A C 1
ATOM 4582 O O . LYS A 1 333 ? 17.21047 16.19471 15.74805 1.000 14.13774 364 LYS A O 1
ATOM 4601 N N . THR A 1 334 ? 16.54395 14.36957 14.62209 1.000 11.60306 365 THR A N 1
ATOM 4602 C CA . THR A 1 334 ? 15.28093 14.95405 14.20316 1.000 11.69522 365 THR A CA 1
ATOM 4603 C C . THR A 1 334 ? 14.17361 13.95559 14.45956 1.000 13.48512 365 THR A C 1
ATOM 4604 O O . THR A 1 334 ? 14.28906 12.79023 14.07863 1.000 12.99614 365 THR A O 1
ATOM 4615 N N . GLY A 1 335 ? 13.11870 14.38826 15.13989 1.000 11.86600 366 GLY A N 1
ATOM 4616 C CA . GLY A 1 335 ? 12.04017 13.43948 15.34089 1.000 10.68511 366 GLY A CA 1
ATOM 4617 C C . GLY A 1 335 ? 10.87525 14.08119 16.05751 1.000 10.50073 366 GLY A C 1
ATOM 4618 O O . GLY A 1 335 ? 10.86016 15.28986 16.35480 1.000 10.91167 366 GLY A O 1
ATOM 4622 N N . VAL A 1 336 ? 9.88299 13.23420 16.32971 1.000 11.37708 367 VAL A N 1
ATOM 4623 C CA . VAL A 1 336 ? 8.62701 13.64253 16.94129 1.000 9.87649 367 VAL A CA 1
ATOM 4624 C C . VAL A 1 336 ? 8.27855 12.62214 18.00916 1.000 10.23988 367 VAL A C 1
ATOM 4625 O O . VAL A 1 336 ? 8.32529 11.41911 17.74316 1.000 11.01890 367 VAL A O 1
ATOM 4638 N N . VAL A 1 337 ? 7.91350 13.10595 19.19289 1.000 9.50835 368 VAL A N 1
ATOM 4639 C CA . VAL A 1 337 ? 7.32895 12.28353 20.25700 1.000 10.14611 368 VAL A CA 1
ATOM 4640 C C . VAL A 1 337 ? 5.96491 12.85043 20.62544 1.000 10.60898 368 VAL A C 1
ATOM 4641 O O . VAL A 1 337 ? 5.86395 14.02097 21.02845 1.000 11.99756 368 VAL A O 1
ATOM 4654 N N . LEU A 1 338 ? 4.92378 12.01720 20.53460 1.000 10.12453 369 LEU A N 1
ATOM 4655 C CA . LEU A 1 338 ? 3.60312 12.36001 21.05614 1.000 10.87809 369 LEU A CA 1
ATOM 4656 C C . LEU A 1 338 ? 3.24104 11.30988 22.08537 1.000 9.46079 369 LEU A C 1
ATOM 4657 O O . LEU A 1 338 ? 3.35843 10.10743 21.80218 1.000 9.53346 369 LEU A O 1
ATOM 4673 N N . MET A 1 339 ? 2.79785 11.75941 23.26333 1.000 10.14970 370 MET A N 1
ATOM 4674 C CA . MET A 1 339 ? 2.30120 10.84220 24.28370 1.000 9.92111 370 MET A CA 1
ATOM 4675 C C . MET A 1 339 ? 0.97141 11.35126 24.81499 1.000 10.77021 370 MET A C 1
ATOM 4676 O O . MET A 1 339 ? 0.81510 12.54624 25.08925 1.000 11.88817 370 MET A O 1
ATOM 4690 N N . SER A 1 340 ? 0.01094 10.42939 24.94533 1.000 10.60693 371 SER A N 1
ATOM 4691 C CA . SER A 1 340 ? -1.34935 10.78477 25.34096 1.000 11.91169 371 SER A CA 1
ATOM 4692 C C . SER A 1 340 ? -1.84049 9.86841 26.44383 1.000 11.00809 371 SER A C 1
ATOM 4693 O O . SER A 1 340 ? -1.67746 8.64955 26.36404 1.000 11.35075 371 SER A O 1
ATOM 4701 N N . ASN A 1 341 ? -2.49467 10.47656 27.43461 1.000 11.38801 372 ASN A N 1
ATOM 4702 C CA . ASN A 1 341 ? -3.20065 9.76342 28.48758 1.000 11.65461 372 ASN A CA 1
ATOM 4703 C C . ASN A 1 341 ? -4.67527 9.58821 28.17018 1.000 12.63288 372 ASN A C 1
ATOM 4704 O O . ASN A 1 341 ? -5.45462 9.22665 29.06379 1.000 13.52962 372 ASN A O 1
ATOM 4715 N N . TYR A 1 342 ? -5.07761 9.81096 26.92466 1.000 12.14150 373 TYR A N 1
ATOM 4716 C CA . TYR A 1 342 ? -6.49695 9.68499 26.54379 1.000 11.94808 373 TYR A CA 1
ATOM 4717 C C . TYR A 1 342 ? -6.61039 9.08360 25.14438 1.000 11.80365 373 TYR A C 1
ATOM 4718 O O . TYR A 1 342 ? -7.08365 9.71125 24.19464 1.000 12.51918 373 TYR A O 1
ATOM 4736 N N . TYR A 1 343 ? -6.20137 7.81895 25.00573 1.000 12.73816 374 TYR A N 1
ATOM 4737 C CA . TYR A 1 343 ? -6.23407 7.15956 23.70989 1.000 14.12121 374 TYR A CA 1
ATOM 4738 C C . TYR A 1 343 ? -7.65791 7.09154 23.16445 1.000 16.69262 374 TYR A C 1
ATOM 4739 O O . TYR A 1 343 ? -8.57606 6.65670 23.86902 1.000 16.85323 374 TYR A O 1
ATOM 4757 N N . ARG A 1 344 ? -7.82394 7.49761 21.90556 1.000 14.66676 375 ARG A N 1
ATOM 4758 C CA . ARG A 1 344 ? -9.08659 7.37148 21.17606 1.000 15.06591 375 ARG A CA 1
ATOM 4759 C C . ARG A 1 344 ? -8.76760 6.75316 19.81806 1.000 16.13416 375 ARG A C 1
ATOM 4760 O O . ARG A 1 344 ? -8.00114 7.32791 19.04001 1.000 18.35503 375 ARG A O 1
ATOM 4781 N N . LYS A 1 345 ? -9.36042 5.59312 19.52813 1.000 17.29246 376 LYS A N 1
ATOM 4782 C CA . LYS A 1 345 ? -9.14362 4.96989 18.22956 1.000 17.40350 376 LYS A CA 1
ATOM 4783 C C . LYS A 1 345 ? -9.57386 5.89772 17.10604 1.000 22.50673 376 LYS A C 1
ATOM 4784 O O . LYS A 1 345 ? -8.98087 5.89288 16.02125 1.000 21.07296 376 LYS A O 1
ATOM 4803 N N . ALA A 1 346 ? -10.59788 6.71077 17.34709 1.000 21.18135 377 ALA A N 1
ATOM 4804 C CA . ALA A 1 346 ? -11.06640 7.61169 16.31543 1.000 19.40062 377 ALA A CA 1
ATOM 4805 C C . ALA A 1 346 ? -10.25072 8.88278 16.23132 1.000 24.37772 377 ALA A C 1
ATOM 4806 O O . ALA A 1 346 ? -10.55036 9.74006 15.40366 1.000 24.54238 377 ALA A O 1
ATOM 4813 N N . ALA A 1 347 ? -9.26017 9.04969 17.09796 1.000 16.67794 378 ALA A N 1
ATOM 4814 C CA . ALA A 1 347 ? -8.38783 10.20803 17.05901 1.000 17.93685 378 ALA A CA 1
ATOM 4815 C C . ALA A 1 347 ? -6.98877 9.75090 17.46333 1.000 17.35130 378 ALA A C 1
ATOM 4816 O O . ALA A 1 347 ? -6.39442 10.25766 18.42025 1.000 17.92528 378 ALA A O 1
ATOM 4823 N N . GLY A 1 348 ? -6.46184 8.76082 16.74790 1.000 18.92051 379 GLY A N 1
ATOM 4824 C CA . GLY A 1 348 ? -5.15603 8.22522 17.08203 1.000 16.94766 379 GLY A CA 1
ATOM 4825 C C . GLY A 1 348 ? -4.03841 9.20945 16.79619 1.000 18.19172 379 GLY A C 1
ATOM 4826 O O . GLY A 1 348 ? -4.08331 9.99162 15.84191 1.000 18.65610 379 GLY A O 1
ATOM 4830 N N . ILE A 1 349 ? -2.99336 9.14000 17.63339 1.000 13.71126 380 ILE A N 1
ATOM 4831 C CA . ILE A 1 349 ? -1.92818 10.14300 17.57729 1.000 12.06802 380 ILE A CA 1
ATOM 4832 C C . ILE A 1 349 ? -0.79880 9.72550 16.63745 1.000 13.22988 380 ILE A C 1
ATOM 4833 O O . ILE A 1 349 ? -0.08596 10.59491 16.12103 1.000 15.04602 380 ILE A O 1
ATOM 4849 N N . GLN A 1 350 ? -0.64671 8.42194 16.35840 1.000 13.77431 381 GLN A N 1
ATOM 4850 C CA . GLN A 1 350 ? 0.43832 7.98851 15.47630 1.000 14.35570 381 GLN A CA 1
ATOM 4851 C C . GLN A 1 350 ? 0.31665 8.61358 14.08771 1.000 13.67284 381 GLN A C 1
ATOM 4852 O O . GLN A 1 350 ? 1.32143 9.02774 13.49116 1.000 15.11748 381 GLN A O 1
ATOM 4866 N N . ALA A 1 351 ? -0.90397 8.70993 13.54865 1.000 15.24312 382 ALA A N 1
ATOM 4867 C CA . ALA A 1 351 ? -1.04735 9.24628 12.19521 1.000 15.04278 382 ALA A CA 1
ATOM 4868 C C . ALA A 1 351 ? -0.61052 10.70701 12.13721 1.000 14.82911 382 ALA A C 1
ATOM 4869 O O . ALA A 1 351 ? -0.02508 11.15544 11.14271 1.000 16.74891 382 ALA A O 1
ATOM 4876 N N . THR A 1 352 ? -0.88990 11.46020 13.20712 1.000 16.44262 383 THR A N 1
ATOM 4877 C CA . THR A 1 352 ? -0.45008 12.84501 13.29763 1.000 17.28391 383 THR A CA 1
ATOM 4878 C C . THR A 1 352 ? 1.06282 12.93028 13.39144 1.000 16.65168 383 THR A C 1
ATOM 4879 O O . THR A 1 352 ? 1.69618 13.73914 12.71385 1.000 16.86673 383 THR A O 1
ATOM 4890 N N . ALA A 1 353 ? 1.66577 12.09744 14.23150 1.000 15.31133 384 ALA A N 1
ATOM 4891 C CA . ALA A 1 353 ? 3.11348 12.11848 14.34330 1.000 14.79125 384 ALA A CA 1
ATOM 4892 C C . ALA A 1 353 ? 3.77473 11.73637 13.02302 1.000 13.56725 384 ALA A C 1
ATOM 4893 O O . ALA A 1 353 ? 4.80152 12.31689 12.64457 1.000 13.35935 384 ALA A O 1
ATOM 4900 N N . ASN A 1 354 ? 3.19806 10.77207 12.30348 1.000 14.26898 385 ASN A N 1
ATOM 4901 C CA . ASN A 1 354 ? 3.74820 10.36112 11.00620 1.000 13.15598 385 ASN A CA 1
ATOM 4902 C C . ASN A 1 354 ? 3.75701 11.51508 10.01013 1.000 15.00157 385 ASN A C 1
ATOM 4903 O O . ASN A 1 354 ? 4.74254 11.72675 9.28200 1.000 14.95380 385 ASN A O 1
ATOM 4914 N N . LYS A 1 355 ? 2.66521 12.26796 9.96738 1.000 14.80795 386 LYS A N 1
ATOM 4915 C CA . LYS A 1 355 ? 2.60791 13.42088 9.07197 1.000 15.63239 386 LYS A CA 1
ATOM 4916 C C . LYS A 1 355 ? 3.64934 14.46888 9.45213 1.000 16.15655 386 LYS A C 1
ATOM 4917 O O . LYS A 1 355 ? 4.34986 15.00346 8.57806 1.000 18.27314 386 LYS A O 1
ATOM 4936 N N . ILE A 1 356 ? 3.74177 14.80724 10.74239 1.000 14.57997 387 ILE A N 1
ATOM 4937 C CA . ILE A 1 356 ? 4.74495 15.77102 11.18722 1.000 15.15109 387 ILE A CA 1
ATOM 4938 C C . ILE A 1 356 ? 6.14517 15.30466 10.79346 1.000 15.08994 387 ILE A C 1
ATOM 4939 O O . ILE A 1 356 ? 6.96037 16.07033 10.26225 1.000 15.77813 387 ILE A O 1
ATOM 4955 N N . PHE A 1 357 ? 6.45897 14.03981 11.07619 1.000 13.18439 388 PHE A N 1
ATOM 4956 C CA . PHE A 1 357 ? 7.79495 13.51315 10.80649 1.000 13.12585 388 PHE A CA 1
ATOM 4957 C C . PHE A 1 357 ? 8.12095 13.59114 9.32602 1.000 16.01232 388 PHE A C 1
ATOM 4958 O O . PHE A 1 357 ? 9.22184 13.99260 8.94991 1.000 13.99523 388 PHE A O 1
ATOM 4975 N N . THR A 1 358 ? 7.17521 13.20358 8.47142 1.000 14.71679 389 THR A N 1
ATOM 4976 C CA . THR A 1 358 ? 7.44204 13.21505 7.03455 1.000 15.71716 389 THR A CA 1
ATOM 4977 C C . THR A 1 358 ? 7.76615 14.62737 6.55967 1.000 17.56561 389 THR A C 1
ATOM 4978 O O . THR A 1 358 ? 8.70704 14.83208 5.77988 1.000 18.62017 389 THR A O 1
ATOM 4989 N N . GLU A 1 359 ? 7.01854 15.61491 7.03781 1.000 17.05253 390 GLU A N 1
ATOM 4990 C CA . GLU A 1 359 ? 7.27783 17.00477 6.67204 1.000 23.19754 390 GLU A CA 1
ATOM 4991 C C . GLU A 1 359 ? 8.59256 17.49913 7.25789 1.000 24.67601 390 GLU A C 1
ATOM 4992 O O . GLU A 1 359 ? 9.35665 18.20944 6.59227 1.000 24.61937 390 GLU A O 1
ATOM 5004 N N . LEU A 1 360 ? 8.87817 17.12490 8.49763 1.000 22.86192 391 LEU A N 1
ATOM 5005 C CA . LEU A 1 360 ? 10.11325 17.53202 9.14890 1.000 21.15611 391 LEU A CA 1
ATOM 5006 C C . LEU A 1 360 ? 11.32194 17.00206 8.39845 1.000 21.41729 391 LEU A C 1
ATOM 5007 O O . LEU A 1 360 ? 12.33798 17.69936 8.28178 1.000 27.27701 391 LEU A O 1
ATOM 5023 N N . MET A 1 361 ? 11.22912 15.78739 7.85789 1.000 20.22032 392 MET A N 1
ATOM 5024 C CA . MET A 1 361 ? 12.35473 15.19662 7.16073 1.000 19.49409 392 MET A CA 1
ATOM 5025 C C . MET A 1 361 ? 12.54638 15.79469 5.77388 1.000 31.00265 392 MET A C 1
ATOM 5026 O O . MET A 1 361 ? 13.65469 15.74155 5.23761 1.000 35.76875 392 MET A O 1
ATOM 5040 N N . LYS A 1 362 ? 11.48992 16.34683 5.18658 1.000 30.42361 393 LYS A N 1
ATOM 5041 C CA . LYS A 1 362 ? 11.62482 17.03863 3.91003 1.000 38.61838 393 LYS A CA 1
ATOM 5042 C C . LYS A 1 362 ? 12.23179 18.41538 4.11890 1.000 43.57054 393 LYS A C 1
ATOM 5043 O O . LYS A 1 362 ? 13.20564 18.78908 3.45200 1.000 48.39069 393 LYS A O 1
ATOM 5047 N N . GLY A 1 363 ? 11.67873 19.17094 5.06371 1.000 48.07803 394 GLY A N 1
ATOM 5048 C CA . GLY A 1 363 ? 12.10779 20.52566 5.33531 1.000 52.73308 394 GLY A CA 1
ATOM 5049 C C . GLY A 1 363 ? 10.94032 21.49139 5.38489 1.000 61.43461 394 GLY A C 1
ATOM 5050 O O . GLY A 1 363 ? 11.07335 22.65427 4.98946 1.000 64.48429 394 GLY A O 1
ATOM 5054 N N . ASP A 1 364 ? 9.79090 21.01808 5.87149 1.000 62.32292 395 ASP A N 1
ATOM 5055 C CA . ASP A 1 364 ? 8.55980 21.81779 5.90606 1.000 57.96543 395 ASP A CA 1
ATOM 5056 C C . ASP A 1 364 ? 8.07956 22.08557 7.33385 1.000 51.77367 395 ASP A C 1
ATOM 5057 O O . ASP A 1 364 ? 6.89566 21.92609 7.65201 1.000 51.75421 395 ASP A O 1
ATOM 5066 N N . ASN B 1 44 ? 28.13367 -22.19803 2.25199 1.000 47.55874 75 ASN B N 1
ATOM 5067 C CA . ASN B 1 44 ? 28.46602 -21.90523 0.85918 1.000 47.01620 75 ASN B CA 1
ATOM 5068 C C . ASN B 1 44 ? 27.31820 -21.20336 0.13059 1.000 44.01066 75 ASN B C 1
ATOM 5069 O O . ASN B 1 44 ? 26.13705 -21.56047 0.26233 1.000 35.11341 75 ASN B O 1
ATOM 5079 N N . THR B 1 45 ? 27.69712 -20.18077 -0.63496 1.000 42.27535 76 THR B N 1
ATOM 5080 C CA . THR B 1 45 ? 26.71376 -19.39393 -1.36867 1.000 34.14472 76 THR B CA 1
ATOM 5081 C C . THR B 1 45 ? 26.00290 -20.24031 -2.41547 1.000 32.40418 76 THR B C 1
ATOM 5082 O O . THR B 1 45 ? 24.76780 -20.25356 -2.48042 1.000 29.32332 76 THR B O 1
ATOM 5093 N N . ASP B 1 46 ? 26.76859 -20.94459 -3.25592 1.000 32.17245 77 ASP B N 1
ATOM 5094 C CA . ASP B 1 46 ? 26.15604 -21.75727 -4.30153 1.000 37.11445 77 ASP B CA 1
ATOM 5095 C C . ASP B 1 46 ? 25.15706 -22.73931 -3.70893 1.000 31.40285 77 ASP B C 1
ATOM 5096 O O . ASP B 1 46 ? 24.02965 -22.87113 -4.19438 1.000 31.05657 77 ASP B O 1
ATOM 5105 N N . GLU B 1 47 ? 25.55140 -23.44113 -2.64670 1.000 35.20083 78 GLU B N 1
ATOM 5106 C CA . GLU B 1 47 ? 24.68926 -24.48343 -2.10427 1.000 32.97165 78 GLU B CA 1
ATOM 5107 C C . GLU B 1 47 ? 23.39899 -23.89457 -1.54313 1.000 26.59489 78 GLU B C 1
ATOM 5108 O O . GLU B 1 47 ? 22.30308 -24.38119 -1.83880 1.000 25.43134 78 GLU B O 1
ATOM 5120 N N . GLN B 1 48 ? 23.50683 -22.83709 -0.73666 1.000 29.22143 79 GLN B N 1
ATOM 5121 C CA . GLN B 1 48 ? 22.31773 -22.28266 -0.09155 1.000 29.69748 79 GLN B CA 1
ATOM 5122 C C . GLN B 1 48 ? 21.40373 -21.58774 -1.10374 1.000 26.49112 79 GLN B C 1
ATOM 5123 O O . GLN B 1 48 ? 20.17586 -21.74678 -1.05873 1.000 23.05443 79 GLN B O 1
ATOM 5137 N N . VAL B 1 49 ? 21.97841 -20.78706 -2.00639 1.000 24.30371 80 VAL B N 1
ATOM 5138 C CA . VAL B 1 49 ? 21.16422 -20.10617 -3.01485 1.000 23.41259 80 VAL B CA 1
ATOM 5139 C C . VAL B 1 49 ? 20.52996 -21.11565 -3.96730 1.000 21.34304 80 VAL B C 1
ATOM 5140 O O . VAL B 1 49 ? 19.33961 -21.01968 -4.29618 1.000 20.21334 80 VAL B O 1
ATOM 5153 N N . THR B 1 50 ? 21.30259 -22.11868 -4.40016 1.000 20.70738 81 THR B N 1
ATOM 5154 C CA . THR B 1 50 ? 20.76198 -23.10656 -5.32348 1.000 24.51862 81 THR B CA 1
ATOM 5155 C C . THR B 1 50 ? 19.62036 -23.88115 -4.68208 1.000 21.41114 81 THR B C 1
ATOM 5156 O O . THR B 1 50 ? 18.59562 -24.14811 -5.32226 1.000 22.49129 81 THR B O 1
ATOM 5167 N N . LYS B 1 51 ? 19.77148 -24.24240 -3.40295 1.000 22.04071 82 LYS B N 1
ATOM 5168 C CA . LYS B 1 51 ? 18.69487 -24.92814 -2.70196 1.000 26.29642 82 LYS B CA 1
ATOM 5169 C C . LYS B 1 51 ? 17.44632 -24.06424 -2.63912 1.000 20.39049 82 LYS B C 1
ATOM 5170 O O . LYS B 1 51 ? 16.33754 -24.54299 -2.90562 1.000 24.88915 82 LYS B O 1
ATOM 5189 N N . ALA B 1 52 ? 17.61059 -22.78102 -2.33201 1.000 20.79560 83 ALA B N 1
ATOM 5190 C CA . ALA B 1 52 ? 16.46565 -21.87768 -2.29692 1.000 22.07809 83 ALA B CA 1
ATOM 5191 C C . ALA B 1 52 ? 15.76806 -21.81661 -3.65222 1.000 19.22512 83 ALA B C 1
ATOM 5192 O O . ALA B 1 52 ? 14.53907 -21.88873 -3.73135 1.000 24.37848 83 ALA B O 1
ATOM 5199 N N . LEU B 1 53 ? 16.53999 -21.70691 -4.73097 1.000 23.26767 84 LEU B N 1
ATOM 5200 C CA . LEU B 1 53 ? 15.94163 -21.60326 -6.05740 1.000 25.20174 84 LEU B CA 1
ATOM 5201 C C . LEU B 1 53 ? 15.32015 -22.92985 -6.48936 1.000 20.55124 84 LEU B C 1
ATOM 5202 O O . LEU B 1 53 ? 14.25855 -22.95096 -7.12431 1.000 26.56082 84 LEU B O 1
ATOM 5218 N N . ASN B 1 54 ? 15.96000 -24.05341 -6.15476 1.000 24.81406 85 ASN B N 1
ATOM 5219 C CA . ASN B 1 54 ? 15.38298 -25.35071 -6.49396 1.000 23.88333 85 ASN B CA 1
ATOM 5220 C C . ASN B 1 54 ? 14.08467 -25.59174 -5.74152 1.000 22.33640 85 ASN B C 1
ATOM 5221 O O . ASN B 1 54 ? 13.10592 -26.09012 -6.31527 1.000 26.15619 85 ASN B O 1
ATOM 5232 N N . LEU B 1 55 ? 14.05813 -25.23694 -4.45498 1.000 25.34738 86 LEU B N 1
ATOM 5233 C CA . LEU B 1 55 ? 12.87070 -25.45103 -3.64132 1.000 25.60990 86 LEU B CA 1
ATOM 5234 C C . LEU B 1 55 ? 11.70023 -24.61445 -4.12584 1.000 27.13094 86 LEU B C 1
ATOM 5235 O O . LEU B 1 55 ? 10.54806 -25.02370 -3.96941 1.000 27.74440 86 LEU B O 1
ATOM 5251 N N . SER B 1 56 ? 11.97147 -23.45630 -4.72816 1.000 22.67367 87 SER B N 1
ATOM 5252 C CA . SER B 1 56 ? 10.93585 -22.59021 -5.27149 1.000 24.48389 87 SER B CA 1
ATOM 5253 C C . SER B 1 56 ? 10.68630 -22.84228 -6.74923 1.000 25.18033 87 SER B C 1
ATOM 5254 O O . SER B 1 56 ? 9.94110 -22.08744 -7.38512 1.000 27.57296 87 SER B O 1
ATOM 5262 N N . HIS B 1 57 ? 11.27055 -23.90278 -7.29709 1.000 20.80014 88 HIS B N 1
ATOM 5263 C CA . HIS B 1 57 ? 11.07560 -24.26283 -8.69431 1.000 24.44564 88 HIS B CA 1
ATOM 5264 C C . HIS B 1 57 ? 11.33878 -23.08274 -9.61692 1.000 18.51817 88 HIS B C 1
ATOM 5265 O O . HIS B 1 57 ? 10.59641 -22.82835 -10.56802 1.000 22.11359 88 HIS B O 1
ATOM 5279 N N . PHE B 1 58 ? 12.44022 -22.39600 -9.35622 1.000 19.48699 89 PHE B N 1
ATOM 5280 C CA . PHE B 1 58 ? 12.79342 -21.21329 -10.13068 1.000 17.41087 89 PHE B CA 1
ATOM 5281 C C . PHE B 1 58 ? 13.08154 -21.58623 -11.58114 1.000 20.87261 89 PHE B C 1
ATOM 5282 O O . PHE B 1 58 ? 13.75233 -22.58276 -11.87043 1.000 20.20877 89 PHE B O 1
ATOM 5299 N N . VAL B 1 59 ? 12.57555 -20.75997 -12.49528 1.000 17.99681 90 VAL B N 1
ATOM 5300 C CA . VAL B 1 59 ? 12.86571 -20.82364 -13.92227 1.000 16.46258 90 VAL B CA 1
ATOM 5301 C C . VAL B 1 59 ? 13.30787 -19.42757 -14.33953 1.000 14.56870 90 VAL B C 1
ATOM 5302 O O . VAL B 1 59 ? 12.52495 -18.47113 -14.23877 1.000 18.31054 90 VAL B O 1
ATOM 5315 N N . GLY B 1 60 ? 14.53923 -19.30126 -14.77153 1.000 15.15053 91 GLY B N 1
ATOM 5316 C CA . GLY B 1 60 ? 15.04631 -17.97906 -15.08887 1.000 14.51825 91 GLY B CA 1
ATOM 5317 C C . GLY B 1 60 ? 16.52631 -17.87596 -14.78599 1.000 16.15610 91 GLY B C 1
ATOM 5318 O O . GLY B 1 60 ? 17.24162 -18.88085 -14.77720 1.000 17.93721 91 GLY B O 1
ATOM 5322 N N . SER B 1 61 ? 16.97419 -16.64738 -14.53047 1.000 13.94529 92 SER B N 1
ATOM 5323 C CA . SER B 1 61 ? 18.37389 -16.38484 -14.24845 1.000 12.90130 92 SER B CA 1
ATOM 5324 C C . SER B 1 61 ? 18.50544 -15.60313 -12.95066 1.000 14.39975 92 SER B C 1
ATOM 5325 O O . SER B 1 61 ? 17.66348 -14.75113 -12.62611 1.000 14.02402 92 SER B O 1
ATOM 5333 N N . ALA B 1 62 ? 19.58070 -15.90088 -12.22185 1.000 14.02651 93 ALA B N 1
ATOM 5334 C CA . ALA B 1 62 ? 19.81108 -15.38814 -10.88018 1.000 13.78421 93 ALA B CA 1
ATOM 5335 C C . ALA B 1 62 ? 21.21305 -14.81057 -10.78633 1.000 14.60254 93 ALA B C 1
ATOM 5336 O O . ALA B 1 62 ? 22.18913 -15.45318 -11.19482 1.000 17.27402 93 ALA B O 1
ATOM 5343 N N . LEU B 1 63 ? 21.32635 -13.63107 -10.19998 1.000 13.31711 94 LEU B N 1
ATOM 5344 C CA . LEU B 1 63 ? 22.59702 -12.95449 -10.03109 1.000 14.03225 94 LEU B CA 1
ATOM 5345 C C . LEU B 1 63 ? 22.67961 -12.41229 -8.61287 1.000 17.59476 94 LEU B C 1
ATOM 5346 O O . LEU B 1 63 ? 21.74422 -11.76130 -8.14372 1.000 14.58285 94 LEU B O 1
ATOM 5362 N N . VAL B 1 64 ? 23.78482 -12.68456 -7.92170 1.000 15.43916 95 VAL B N 1
ATOM 5363 C CA . VAL B 1 64 ? 24.01624 -12.16197 -6.58332 1.000 15.76236 95 VAL B CA 1
ATOM 5364 C C . VAL B 1 64 ? 25.38523 -11.48764 -6.56735 1.000 15.82263 95 VAL B C 1
ATOM 5365 O O . VAL B 1 64 ? 26.38460 -12.08756 -6.98564 1.000 15.07226 95 VAL B O 1
ATOM 5378 N N . VAL B 1 65 ? 25.43490 -10.25171 -6.09284 1.000 14.43639 96 VAL B N 1
ATOM 5379 C CA . VAL B 1 65 ? 26.65524 -9.46472 -6.03076 1.000 13.96748 96 VAL B CA 1
ATOM 5380 C C . VAL B 1 65 ? 26.87755 -9.02865 -4.58980 1.000 18.07544 96 VAL B C 1
ATOM 5381 O O . VAL B 1 65 ? 25.93875 -8.59335 -3.91458 1.000 16.52367 96 VAL B O 1
ATOM 5394 N N . LYS B 1 66 ? 28.12096 -9.13616 -4.10942 1.000 19.43374 97 LYS B N 1
ATOM 5395 C CA . LYS B 1 66 ? 28.48471 -8.69858 -2.76201 1.000 17.82509 97 LYS B CA 1
ATOM 5396 C C . LYS B 1 66 ? 29.72494 -7.82808 -2.87019 1.000 19.12119 97 LYS B C 1
ATOM 5397 O O . LYS B 1 66 ? 30.75734 -8.27713 -3.38700 1.000 20.31429 97 LYS B O 1
ATOM 5416 N N . ASN B 1 67 ? 29.62566 -6.58822 -2.39014 1.000 20.44476 98 ASN B N 1
ATOM 5417 C CA . ASN B 1 67 ? 30.73754 -5.64057 -2.42968 1.000 21.22784 98 ASN B CA 1
ATOM 5418 C C . ASN B 1 67 ? 31.40970 -5.57656 -3.79477 1.000 24.02937 98 ASN B C 1
ATOM 5419 O O . ASN B 1 67 ? 32.63660 -5.58031 -3.91338 1.000 27.47809 98 ASN B O 1
ATOM 5430 N N . ASP B 1 68 ? 30.58814 -5.48585 -4.83983 1.000 19.95732 99 ASP B N 1
ATOM 5431 C CA . ASP B 1 68 ? 30.97738 -5.29550 -6.23308 1.000 23.86764 99 ASP B CA 1
ATOM 5432 C C . ASP B 1 68 ? 31.58036 -6.55859 -6.83944 1.000 22.77781 99 ASP B C 1
ATOM 5433 O O . ASP B 1 68 ? 32.16278 -6.48115 -7.91983 1.000 26.19673 99 ASP B O 1
ATOM 5442 N N . HIS B 1 69 ? 31.44881 -7.71467 -6.19218 1.000 22.79409 100 HIS B N 1
ATOM 5443 C CA . HIS B 1 69 ? 31.96090 -8.97504 -6.71527 1.000 21.61292 100 HIS B CA 1
ATOM 5444 C C . HIS B 1 69 ? 30.79163 -9.91416 -6.97532 1.000 18.32661 100 HIS B C 1
ATOM 5445 O O . HIS B 1 69 ? 29.94878 -10.11062 -6.09280 1.000 18.27985 100 HIS B O 1
ATOM 5459 N N . VAL B 1 70 ? 30.74053 -10.49673 -8.17740 1.000 19.87687 101 VAL B N 1
ATOM 5460 C CA . VAL B 1 70 ? 29.72024 -11.50040 -8.46631 1.000 21.13121 101 VAL B CA 1
ATOM 5461 C C . VAL B 1 70 ? 30.03104 -12.75677 -7.67128 1.000 22.40939 101 VAL B C 1
ATOM 5462 O O . VAL B 1 70 ? 31.12547 -13.32352 -7.78540 1.000 25.39980 101 VAL B O 1
ATOM 5475 N N . ILE B 1 71 ? 29.07937 -13.19262 -6.85729 1.000 17.82935 102 ILE B N 1
ATOM 5476 C CA . ILE B 1 71 ? 29.24572 -14.40580 -6.06607 1.000 18.45620 102 ILE B CA 1
ATOM 5477 C C . ILE B 1 71 ? 28.28416 -15.50789 -6.44992 1.000 19.10163 102 ILE B C 1
ATOM 5478 O O . ILE B 1 71 ? 28.43081 -16.63539 -5.95074 1.000 21.30757 102 ILE B O 1
ATOM 5494 N N . TYR B 1 72 ? 27.29995 -15.23084 -7.30083 1.000 17.93321 103 TYR B N 1
ATOM 5495 C CA . TYR B 1 72 ? 26.41381 -16.26923 -7.80512 1.000 16.68116 103 TYR B CA 1
ATOM 5496 C C . TYR B 1 72 ? 25.85054 -15.79209 -9.13098 1.000 17.91321 103 TYR B C 1
ATOM 5497 O O . TYR B 1 72 ? 25.45378 -14.62387 -9.24827 1.000 17.71905 103 TYR B O 1
ATOM 5515 N N . ASN B 1 73 ? 25.81487 -16.68226 -10.12280 1.000 16.25883 104 ASN B N 1
ATOM 5516 C CA . ASN B 1 73 ? 25.42701 -16.29718 -11.47965 1.000 16.53943 104 ASN B CA 1
ATOM 5517 C C . ASN B 1 73 ? 25.02412 -17.59576 -12.17681 1.000 16.99102 104 ASN B C 1
ATOM 5518 O O . ASN B 1 73 ? 25.88935 -18.33362 -12.66839 1.000 21.18615 104 ASN B O 1
ATOM 5529 N N . ARG B 1 74 ? 23.73433 -17.90508 -12.15883 1.000 17.16603 105 ARG B N 1
ATOM 5530 C CA . ARG B 1 74 ? 23.27813 -19.20536 -12.63795 1.000 16.61816 105 ARG B CA 1
ATOM 5531 C C . ARG B 1 74 ? 21.87567 -19.11793 -13.22516 1.000 20.19400 105 ARG B C 1
ATOM 5532 O O . ARG B 1 74 ? 21.03394 -18.33922 -12.76125 1.000 19.25989 105 ARG B O 1
ATOM 5553 N N . ALA B 1 75 ? 21.60220 -19.97942 -14.19873 1.000 21.52846 106 ALA B N 1
ATOM 5554 C CA . ALA B 1 75 ? 20.29466 -20.06381 -14.82350 1.000 18.48544 106 ALA B CA 1
ATOM 5555 C C . ALA B 1 75 ? 19.66257 -21.44171 -14.65159 1.000 18.31729 106 ALA B C 1
ATOM 5556 O O . ALA B 1 75 ? 20.35806 -22.45139 -14.43846 1.000 20.29879 106 ALA B O 1
ATOM 5563 N N . PHE B 1 76 ? 18.33623 -21.46857 -14.73855 1.000 15.97496 107 PHE B N 1
ATOM 5564 C CA . PHE B 1 76 ? 17.51156 -22.63858 -14.49972 1.000 16.43579 107 PHE B CA 1
ATOM 5565 C C . PHE B 1 76 ? 16.37854 -22.70912 -15.51503 1.000 18.98936 107 PHE B C 1
ATOM 5566 O O . PHE B 1 76 ? 15.80403 -21.68817 -15.88852 1.000 17.94304 107 PHE B O 1
ATOM 5583 N N . GLY B 1 77 ? 16.03245 -23.92789 -15.94793 1.000 17.74578 108 GLY B N 1
ATOM 5584 C CA . GLY B 1 77 ? 14.87121 -24.10548 -16.80087 1.000 17.79173 108 GLY B CA 1
ATOM 5585 C C . GLY B 1 77 ? 15.12429 -23.69509 -18.24139 1.000 14.38519 108 GLY B C 1
ATOM 5586 O O . GLY B 1 77 ? 16.26159 -23.49030 -18.67738 1.000 17.41082 108 GLY B O 1
ATOM 5590 N N . TYR B 1 78 ? 14.02215 -23.54891 -18.97243 1.000 18.26653 109 TYR B N 1
ATOM 5591 C CA . TYR B 1 78 ? 14.04966 -23.33738 -20.41091 1.000 18.76844 109 TYR B CA 1
ATOM 5592 C C . TYR B 1 78 ? 13.60696 -21.92545 -20.74520 1.000 19.84366 109 TYR B C 1
ATOM 5593 O O . TYR B 1 78 ? 12.60416 -21.44461 -20.20767 1.000 17.68941 109 TYR B O 1
ATOM 5611 N N . ALA B 1 79 ? 14.37707 -21.29333 -21.63599 1.000 20.37166 110 ALA B N 1
ATOM 5612 C CA . ALA B 1 79 ? 13.97555 -20.06478 -22.31971 1.000 17.94120 110 ALA B CA 1
ATOM 5613 C C . ALA B 1 79 ? 12.88265 -20.34093 -23.34165 1.000 17.00932 110 ALA B C 1
ATOM 5614 O O . ALA B 1 79 ? 11.95340 -19.53837 -23.50249 1.000 17.18876 110 ALA B O 1
ATOM 5621 N N . ASN B 1 80 ? 12.98935 -21.46937 -24.05664 1.000 19.22133 111 ASN B N 1
ATOM 5622 C CA . ASN B 1 80 ? 11.94767 -21.91127 -24.98238 1.000 23.86056 111 ASN B CA 1
ATOM 5623 C C . ASN B 1 80 ? 12.00257 -23.43365 -25.01757 1.000 21.82783 111 ASN B C 1
ATOM 5624 O O . ASN B 1 80 ? 12.95490 -24.00928 -25.55328 1.000 23.81036 111 ASN B O 1
ATOM 5635 N N . LYS B 1 81 ? 11.00240 -24.07913 -24.42863 1.000 20.96250 112 LYS B N 1
ATOM 5636 C CA . LYS B 1 81 ? 11.02967 -25.53480 -24.31559 1.000 23.13968 112 LYS B CA 1
ATOM 5637 C C . LYS B 1 81 ? 10.87617 -26.20449 -25.67696 1.000 26.74153 112 LYS B C 1
ATOM 5638 O O . LYS B 1 81 ? 11.54921 -27.20462 -25.95561 1.000 26.90210 112 LYS B O 1
ATOM 5657 N N . ALA B 1 82 ? 9.99334 -25.68000 -26.52648 1.000 24.38945 113 ALA B N 1
ATOM 5658 C CA . ALA B 1 82 ? 9.77003 -26.29644 -27.83598 1.000 25.30042 113 ALA B CA 1
ATOM 5659 C C . ALA B 1 82 ? 11.05797 -26.36577 -28.63647 1.000 32.50778 113 ALA B C 1
ATOM 5660 O O . ALA B 1 82 ? 11.30735 -27.34860 -29.34540 1.000 33.34867 113 ALA B O 1
ATOM 5667 N N . LYS B 1 83 ? 11.88220 -25.33559 -28.54768 1.000 28.64502 114 LYS B N 1
ATOM 5668 C CA . LYS B 1 83 ? 13.16355 -25.28781 -29.23238 1.000 26.65612 114 LYS B CA 1
ATOM 5669 C C . LYS B 1 83 ? 14.28738 -25.90894 -28.42219 1.000 25.34844 114 LYS B C 1
ATOM 5670 O O . LYS B 1 83 ? 15.44490 -25.85114 -28.84724 1.000 31.25166 114 LYS B O 1
ATOM 5689 N N . ASN B 1 84 ? 13.98182 -26.48970 -27.26034 1.000 26.02975 115 ASN B N 1
ATOM 5690 C CA . ASN B 1 84 ? 14.98574 -27.08855 -26.38585 1.000 31.40493 115 ASN B CA 1
ATOM 5691 C C . ASN B 1 84 ? 16.08390 -26.09111 -26.02697 1.000 35.72168 115 ASN B C 1
ATOM 5692 O O . ASN B 1 84 ? 17.25024 -26.47413 -25.88164 1.000 32.48157 115 ASN B O 1
ATOM 5703 N N . GLN B 1 85 ? 15.73542 -24.80564 -25.88070 1.000 28.02357 116 GLN B N 1
ATOM 5704 C CA . GLN B 1 85 ? 16.72116 -23.77074 -25.59625 1.000 24.32146 116 GLN B CA 1
ATOM 5705 C C . GLN B 1 85 ? 16.66323 -23.48359 -24.10024 1.000 22.15695 116 GLN B C 1
ATOM 5706 O O . GLN B 1 85 ? 15.63410 -23.01073 -23.59914 1.000 24.55237 116 GLN B O 1
ATOM 5720 N N . ARG B 1 86 ? 17.75734 -23.75530 -23.39769 1.000 24.94194 117 ARG B N 1
ATOM 5721 C CA . ARG B 1 86 ? 17.79140 -23.54643 -21.95738 1.000 23.00954 117 ARG B CA 1
ATOM 5722 C C . ARG B 1 86 ? 18.07253 -22.08394 -21.63982 1.000 23.01362 117 ARG B C 1
ATOM 5723 O O . ARG B 1 86 ? 18.72706 -21.37215 -22.39471 1.000 20.97867 117 ARG B O 1
ATOM 5744 N N . ASN B 1 87 ? 17.52884 -21.63486 -20.51844 1.000 18.95767 118 ASN B N 1
ATOM 5745 C CA . ASN B 1 87 ? 17.90910 -20.32800 -19.99871 1.000 18.36316 118 ASN B CA 1
ATOM 5746 C C . ASN B 1 87 ? 19.40576 -20.30863 -19.70118 1.000 19.51359 118 ASN B C 1
ATOM 5747 O O . ASN B 1 87 ? 19.99944 -21.31049 -19.25921 1.000 18.94958 118 ASN B O 1
ATOM 5758 N N . LYS B 1 88 ? 20.01070 -19.14436 -19.91867 1.000 15.60201 119 LYS B N 1
ATOM 5759 C CA . LYS B 1 88 ? 21.42721 -18.91952 -19.70644 1.000 15.55968 119 LYS B CA 1
ATOM 5760 C C . LYS B 1 88 ? 21.60786 -17.67871 -18.84531 1.000 19.52914 119 LYS B C 1
ATOM 5761 O O . LYS B 1 88 ? 20.69094 -16.86067 -18.70220 1.000 16.73454 119 LYS B O 1
ATOM 5780 N N . VAL B 1 89 ? 22.81799 -17.50453 -18.31554 1.000 16.55901 120 VAL B N 1
ATOM 5781 C CA . VAL B 1 89 ? 23.06295 -16.34309 -17.45950 1.000 13.71686 120 VAL B CA 1
ATOM 5782 C C . VAL B 1 89 ? 22.86890 -15.04793 -18.22525 1.000 19.41558 120 VAL B C 1
ATOM 5783 O O . VAL B 1 89 ? 22.54662 -14.01657 -17.62091 1.000 18.51592 120 VAL B O 1
ATOM 5796 N N . ASN B 1 90 ? 23.10201 -15.05739 -19.54287 1.000 19.37224 121 ASN B N 1
ATOM 5797 C CA . ASN B 1 90 ? 22.94843 -13.87839 -20.39078 1.000 19.42536 121 ASN B CA 1
ATOM 5798 C C . ASN B 1 90 ? 21.63018 -13.86083 -21.17403 1.000 17.56010 121 ASN B C 1
ATOM 5799 O O . ASN B 1 90 ? 21.46492 -13.03271 -22.07786 1.000 18.00840 121 ASN B O 1
ATOM 5810 N N . SER B 1 91 ? 20.68075 -14.72693 -20.84238 1.000 14.13289 122 SER B N 1
ATOM 5811 C CA . SER B 1 91 ? 19.35666 -14.66809 -21.45280 1.000 13.54513 122 SER B CA 1
ATOM 5812 C C . SER B 1 91 ? 18.66533 -13.34110 -21.11648 1.000 13.13181 122 SER B C 1
ATOM 5813 O O . SER B 1 91 ? 18.95443 -12.69011 -20.10033 1.000 14.84720 122 SER B O 1
ATOM 5821 N N . LYS B 1 92 ? 17.73854 -12.94641 -21.99189 1.000 13.88016 123 LYS B N 1
ATOM 5822 C CA . LYS B 1 92 ? 17.01690 -11.68679 -21.88223 1.000 11.95509 123 LYS B CA 1
ATOM 5823 C C . LYS B 1 92 ? 15.62866 -11.92177 -21.31836 1.000 12.58891 123 LYS B C 1
ATOM 5824 O O . LYS B 1 92 ? 14.91181 -12.81107 -21.76915 1.000 14.87444 123 LYS B O 1
ATOM 5843 N N . TYR B 1 93 ? 15.24912 -11.11363 -20.31384 1.000 13.18095 124 TYR B N 1
ATOM 5844 C CA . TYR B 1 93 ? 13.95408 -11.19403 -19.66404 1.000 12.44968 124 TYR B CA 1
ATOM 5845 C C . TYR B 1 93 ? 13.29572 -9.81859 -19.62273 1.000 11.70800 124 TYR B C 1
ATOM 5846 O O . TYR B 1 93 ? 13.94729 -8.78313 -19.74910 1.000 12.16795 124 TYR B O 1
ATOM 5864 N N . GLN B 1 94 ? 11.99300 -9.81996 -19.40441 1.000 12.65470 125 GLN B N 1
ATOM 5865 C CA . GLN B 1 94 ? 11.26755 -8.56869 -19.24671 1.000 11.72099 125 GLN B CA 1
ATOM 5866 C C . GLN B 1 94 ? 11.55190 -7.92393 -17.88556 1.000 12.61672 125 GLN B C 1
ATOM 5867 O O . GLN B 1 94 ? 11.39597 -8.55871 -16.83793 1.000 12.67743 125 GLN B O 1
ATOM 5881 N N . ILE B 1 95 ? 11.96373 -6.65092 -17.90686 1.000 11.11624 126 ILE B N 1
ATOM 5882 C CA . ILE B 1 95 ? 12.19296 -5.94545 -16.64378 1.000 10.03488 126 ILE B CA 1
ATOM 5883 C C . ILE B 1 95 ? 10.88486 -5.46049 -16.05013 1.000 11.07773 126 ILE B C 1
ATOM 5884 O O . ILE B 1 95 ? 10.81317 -5.19907 -14.83950 1.000 11.35707 126 ILE B O 1
ATOM 5900 N N . LEU B 1 96 ? 9.85779 -5.31502 -16.87403 1.000 11.01882 127 LEU B N 1
ATOM 5901 C CA . LEU B 1 96 ? 8.51066 -5.00161 -16.38165 1.000 11.97509 127 LEU B CA 1
ATOM 5902 C C . LEU B 1 96 ? 8.58866 -3.66986 -15.62888 1.000 11.74388 127 LEU B C 1
ATOM 5903 O O . LEU B 1 96 ? 9.30155 -2.74335 -16.04348 1.000 11.41056 127 LEU B O 1
ATOM 5919 N N . SER B 1 97 ? 7.88935 -3.56259 -14.50946 1.000 12.54634 128 SER B N 1
ATOM 5920 C CA . SER B 1 97 ? 7.80837 -2.31076 -13.78384 1.000 12.02156 128 SER B CA 1
ATOM 5921 C C . SER B 1 97 ? 9.13921 -1.83122 -13.23843 1.000 10.96912 128 SER B C 1
ATOM 5922 O O . SER B 1 97 ? 9.21642 -0.67248 -12.81212 1.000 11.52416 128 SER B O 1
ATOM 5930 N N . ILE B 1 98 ? 10.19221 -2.64842 -13.21844 1.000 10.62273 129 ILE B N 1
ATOM 5931 C CA . ILE B 1 98 ? 11.49574 -2.13973 -12.82003 1.000 9.50471 129 ILE B CA 1
ATOM 5932 C C . ILE B 1 98 ? 11.94267 -1.02627 -13.75905 1.000 11.57546 129 ILE B C 1
ATOM 5933 O O . ILE B 1 98 ? 12.74930 -0.17323 -13.37257 1.000 11.37961 129 ILE B O 1
ATOM 5949 N N . GLN B 1 99 ? 11.37808 -0.96609 -14.97342 1.000 10.31410 130 GLN B N 1
ATOM 5950 C CA . GLN B 1 99 ? 11.68765 0.13981 -15.86695 1.000 9.05226 130 GLN B CA 1
ATOM 5951 C C . GLN B 1 99 ? 11.27325 1.49537 -15.28951 1.000 9.96742 130 GLN B C 1
ATOM 5952 O O . GLN B 1 99 ? 11.83469 2.51833 -15.68061 1.000 10.45471 130 GLN B O 1
ATOM 5966 N N . LYS B 1 100 ? 10.27308 1.52953 -14.39872 1.000 9.42049 131 LYS B N 1
ATOM 5967 C CA . LYS B 1 100 ? 9.81605 2.79756 -13.83910 1.000 9.90866 131 LYS B CA 1
ATOM 5968 C C . LYS B 1 100 ? 10.94559 3.54088 -13.11487 1.000 9.89989 131 LYS B C 1
ATOM 5969 O O . LYS B 1 100 ? 10.99363 4.78850 -13.12074 1.000 11.13719 131 LYS B O 1
ATOM 5988 N N . SER B 1 101 ? 11.86314 2.80074 -12.47120 1.000 10.22922 132 SER B N 1
ATOM 5989 C CA . SER B 1 101 ? 13.01190 3.41711 -11.79792 1.000 11.21076 132 SER B CA 1
ATOM 5990 C C . SER B 1 101 ? 13.88585 4.18732 -12.77419 1.000 10.50804 132 SER B C 1
ATOM 5991 O O . SER B 1 101 ? 14.52177 5.17883 -12.39861 1.000 11.50177 132 SER B O 1
ATOM 5999 N N . MET B 1 102 ? 13.95337 3.71982 -14.02668 1.000 9.91518 133 MET B N 1
ATOM 6000 C CA . MET B 1 102 ? 14.74705 4.34753 -15.08452 1.000 11.03907 133 MET B CA 1
ATOM 6001 C C . MET B 1 102 ? 14.03129 5.57002 -15.66058 1.000 9.35888 133 MET B C 1
ATOM 6002 O O . MET B 1 102 ? 14.64386 6.62400 -15.87062 1.000 11.52555 133 MET B O 1
ATOM 6016 N N . THR B 1 103 ? 12.71702 5.45111 -15.90136 1.000 10.02521 134 THR B N 1
ATOM 6017 C CA . THR B 1 103 ? 11.92339 6.62035 -16.25782 1.000 10.62099 134 THR B CA 1
ATOM 6018 C C . THR B 1 103 ? 12.06036 7.70297 -15.19540 1.000 9.97184 134 THR B C 1
ATOM 6019 O O . THR B 1 103 ? 12.21483 8.88844 -15.52139 1.000 10.35034 134 THR B O 1
ATOM 6030 N N . ALA B 1 104 ? 12.03773 7.30881 -13.91681 1.000 10.46606 135 ALA B N 1
ATOM 6031 C CA . ALA B 1 104 ? 12.19717 8.28282 -12.84116 1.000 10.02369 135 ALA B CA 1
ATOM 6032 C C . ALA B 1 104 ? 13.53084 9.00392 -12.93385 1.000 10.28163 135 ALA B C 1
ATOM 6033 O O . ALA B 1 104 ? 13.59078 10.22316 -12.75095 1.000 10.84421 135 ALA B O 1
ATOM 6040 N N . VAL B 1 105 ? 14.61580 8.26367 -13.20017 1.000 10.74609 136 VAL B N 1
ATOM 6041 C CA . VAL B 1 105 ? 15.92245 8.90380 -13.32466 1.000 11.19823 136 VAL B CA 1
ATOM 6042 C C . VAL B 1 105 ? 15.94370 9.87776 -14.49242 1.000 12.20223 136 VAL B C 1
ATOM 6043 O O . VAL B 1 105 ? 16.51970 10.97356 -14.39771 1.000 12.25196 136 VAL B O 1
ATOM 6056 N N . GLY B 1 106 ? 15.27713 9.52099 -15.59483 1.000 10.04646 137 GLY B N 1
ATOM 6057 C CA . GLY B 1 106 ? 15.19770 10.43335 -16.72632 1.000 10.14574 137 GLY B CA 1
ATOM 6058 C C . GLY B 1 106 ? 14.55547 11.75917 -16.35166 1.000 12.57604 137 GLY B C 1
ATOM 6059 O O . GLY B 1 106 ? 15.04448 12.83120 -16.72479 1.000 13.11302 137 GLY B O 1
ATOM 6063 N N . ILE B 1 107 ? 13.45656 11.70347 -15.58679 1.000 11.33478 138 ILE B N 1
ATOM 6064 C 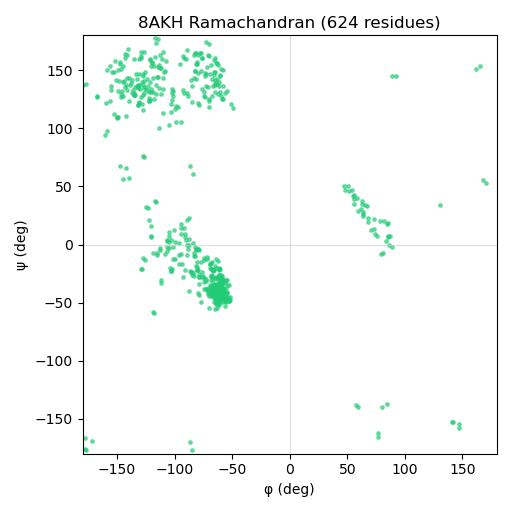CA . ILE B 1 107 ? 12.81513 12.92084 -15.09557 1.000 11.07230 138 ILE B CA 1
ATOM 6065 C C . ILE B 1 107 ? 13.77272 13.70880 -14.20495 1.000 12.82436 138 ILE B C 1
ATOM 6066 O O . ILE B 1 107 ? 13.90033 14.94054 -14.31678 1.000 12.55628 138 ILE B O 1
ATOM 6082 N N . MET B 1 108 ? 14.45945 13.01310 -13.29298 1.000 10.82534 139 MET B N 1
ATOM 6083 C CA . MET B 1 108 ? 15.36553 13.70627 -12.38585 1.000 10.94096 139 MET B CA 1
ATOM 6084 C C . MET B 1 108 ? 16.57609 14.28754 -13.10106 1.000 11.02826 139 MET B C 1
ATOM 6085 O O . MET B 1 108 ? 17.10374 15.32623 -12.67491 1.000 13.04634 139 MET B O 1
ATOM 6099 N N . GLN B 1 109 ? 17.01236 13.67837 -14.20029 1.000 11.90848 140 GLN B N 1
ATOM 6100 C CA . GLN B 1 109 ? 18.05020 14.30486 -15.03012 1.000 11.21902 140 GLN B CA 1
ATOM 6101 C C . GLN B 1 109 ? 17.57947 15.63375 -15.60541 1.000 12.97356 140 GLN B C 1
ATOM 6102 O O . GLN B 1 109 ? 18.36676 16.57911 -15.72892 1.000 14.75006 140 GLN B O 1
ATOM 6116 N N . LEU B 1 110 ? 16.30205 15.72812 -15.97378 1.000 11.85725 141 LEU B N 1
ATOM 6117 C CA . LEU B 1 110 ? 15.76621 17.00114 -16.46020 1.000 11.95048 141 LEU B CA 1
ATOM 6118 C C . LEU B 1 110 ? 15.67267 18.03231 -15.34042 1.000 13.43767 141 LEU B C 1
ATOM 6119 O O . LEU B 1 110 ? 15.86942 19.23281 -15.57344 1.000 14.82850 141 LEU B O 1
ATOM 6135 N N . VAL B 1 111 ? 15.37046 17.59438 -14.11602 1.000 11.39753 142 VAL B N 1
ATOM 6136 C CA . VAL B 1 111 ? 15.44282 18.48806 -12.96825 1.000 12.07549 142 VAL B CA 1
ATOM 6137 C C . VAL B 1 111 ? 16.87035 19.00652 -12.79049 1.000 15.59586 142 VAL B C 1
ATOM 6138 O O . VAL B 1 111 ? 17.10418 20.21124 -12.61381 1.000 14.65609 142 VAL B O 1
ATOM 6151 N N . GLN B 1 112 ? 17.84810 18.10572 -12.86677 1.000 12.70369 143 GLN B N 1
ATOM 6152 C CA . GLN B 1 112 ? 19.24575 18.48313 -12.65397 1.000 14.66432 143 GLN B CA 1
ATOM 6153 C C . GLN B 1 112 ? 19.71231 19.47912 -13.70530 1.000 15.17327 143 GLN B C 1
ATOM 6154 O O . GLN B 1 112 ? 20.56570 20.33570 -13.42364 1.000 17.63900 143 GLN B O 1
ATOM 6168 N N . ALA B 1 113 ? 19.11894 19.43170 -14.88976 1.000 14.90626 144 ALA B N 1
ATOM 6169 C CA . ALA B 1 113 ? 19.47571 20.33525 -15.97286 1.000 13.92130 144 ALA B CA 1
ATOM 6170 C C . ALA B 1 113 ? 18.69019 21.62729 -15.95528 1.000 16.29851 144 ALA B C 1
ATOM 6171 O O . ALA B 1 113 ? 18.94315 22.49272 -16.80331 1.000 16.12229 144 ALA B O 1
ATOM 6178 N N . GLY B 1 114 ? 17.73481 21.77158 -15.05014 1.000 14.85232 145 GLY B N 1
ATOM 6179 C CA . GLY B 1 114 ? 16.98253 23.01203 -14.99174 1.000 14.37195 145 GLY B CA 1
ATOM 6180 C C . GLY B 1 114 ? 15.86254 23.09543 -15.98446 1.000 15.05269 145 GLY B C 1
ATOM 6181 O O . GLY B 1 114 ? 15.40583 24.19992 -16.30888 1.000 15.43019 145 GLY B O 1
ATOM 6185 N N . LYS B 1 115 ? 15.40132 21.96013 -16.49853 1.000 15.97132 146 LYS B N 1
ATOM 6186 C CA . LYS B 1 115 ? 14.39735 21.92529 -17.54380 1.000 15.79154 146 LYS B CA 1
ATOM 6187 C C . LYS B 1 115 ? 13.01293 21.58734 -17.01697 1.000 16.80321 146 LYS B C 1
ATOM 6188 O O . LYS B 1 115 ? 12.02080 21.88749 -17.68733 1.000 21.02571 146 LYS B O 1
ATOM 6207 N N . VAL B 1 116 ? 12.91830 20.96190 -15.84359 1.000 14.99276 147 VAL B N 1
ATOM 6208 C CA . VAL B 1 116 ? 11.65322 20.72891 -15.15771 1.000 14.04504 147 VAL B CA 1
ATOM 6209 C C . VAL B 1 116 ? 11.88318 20.88570 -13.65817 1.000 14.43766 147 VAL B C 1
ATOM 6210 O O . VAL B 1 116 ? 13.01259 20.83204 -13.18276 1.000 15.25466 147 VAL B O 1
ATOM 6223 N N . LYS B 1 117 ? 10.80427 21.03029 -12.89485 1.000 13.64596 148 LYS B N 1
ATOM 6224 C CA . LYS B 1 117 ? 10.88078 20.99190 -11.44211 1.000 13.75842 148 LYS B CA 1
ATOM 6225 C C . LYS B 1 117 ? 9.91161 19.95711 -10.89431 1.000 13.81394 148 LYS B C 1
ATOM 6226 O O . LYS B 1 117 ? 8.85220 19.71499 -11.47203 1.000 14.33475 148 LYS B O 1
ATOM 6245 N N . LEU B 1 118 ? 10.27126 19.33518 -9.77081 1.000 13.54043 149 LEU B N 1
ATOM 6246 C CA . LEU B 1 118 ? 9.38521 18.34043 -9.18458 1.000 15.81238 149 LEU B CA 1
ATOM 6247 C C . LEU B 1 118 ? 8.08404 18.93727 -8.66232 1.000 14.86820 149 LEU B C 1
ATOM 6248 O O . LEU B 1 118 ? 7.09197 18.21323 -8.54726 1.000 12.95384 149 LEU B O 1
ATOM 6264 N N . THR B 1 119 ? 8.05816 20.23131 -8.35094 1.000 14.58752 150 THR B N 1
ATOM 6265 C CA . THR B 1 119 ? 6.83177 20.90579 -7.96680 1.000 13.61133 150 THR B CA 1
ATOM 6266 C C . THR B 1 119 ? 5.94998 21.26605 -9.15982 1.000 17.65506 150 THR B C 1
ATOM 6267 O O . THR B 1 119 ? 4.84161 21.77767 -8.94699 1.000 16.77566 150 THR B O 1
ATOM 6278 N N . ASP B 1 120 ? 6.38816 21.03802 -10.39048 1.000 14.23509 151 ASP B N 1
ATOM 6279 C CA . ASP B 1 120 ? 5.56818 21.41532 -11.54009 1.000 14.36988 151 ASP B CA 1
ATOM 6280 C C . ASP B 1 120 ? 4.26420 20.61989 -11.52037 1.000 15.16758 151 ASP B C 1
ATOM 6281 O O . ASP B 1 120 ? 4.26346 19.41414 -11.21618 1.000 13.61105 151 ASP B O 1
ATOM 6290 N N . PRO B 1 121 ? 3.14309 21.23038 -11.90933 1.000 15.74705 152 PRO B N 1
ATOM 6291 C CA . PRO B 1 121 ? 1.89772 20.47754 -12.05026 1.000 16.00591 152 PRO B CA 1
ATOM 6292 C C . PRO B 1 121 ? 1.87277 19.72407 -13.36929 1.000 12.65931 152 PRO B C 1
ATOM 6293 O O . PRO B 1 121 ? 2.42056 20.17851 -14.37934 1.000 14.98411 152 PRO B O 1
ATOM 6304 N N . ILE B 1 122 ? 1.21901 18.55974 -13.34677 1.000 13.81575 153 ILE B N 1
ATOM 6305 C CA . ILE B 1 122 ? 1.10079 17.73101 -14.54604 1.000 13.46607 153 ILE B CA 1
ATOM 6306 C C . ILE B 1 122 ? 0.47876 18.52026 -15.69752 1.000 15.93718 153 ILE B C 1
ATOM 6307 O O . ILE B 1 122 ? 0.80375 18.28440 -16.86685 1.000 17.97068 153 ILE B O 1
ATOM 6323 N N . SER B 1 123 ? -0.39065 19.49362 -15.39155 1.000 15.97568 154 SER B N 1
ATOM 6324 C CA . SER B 1 123 ? -1.06776 20.26869 -16.43578 1.000 16.98894 154 SER B CA 1
ATOM 6325 C C . SER B 1 123 ? -0.13168 21.19991 -17.19517 1.000 17.52957 154 SER B C 1
ATOM 6326 O O . SER B 1 123 ? -0.48340 21.66703 -18.29152 1.000 19.51250 154 SER B O 1
ATOM 6334 N N . LYS B 1 124 ? 1.05583 21.48196 -16.66500 1.000 15.79408 155 LYS B N 1
ATOM 6335 C CA . LYS B 1 124 ? 2.05293 22.22085 -17.42785 1.000 16.82919 155 LYS B CA 1
ATOM 6336 C C . LYS B 1 124 ? 2.43723 21.47957 -18.70254 1.000 18.28412 155 LYS B C 1
ATOM 6337 O O . LYS B 1 124 ? 2.78291 22.10772 -19.71595 1.000 20.36652 155 LYS B O 1
ATOM 6356 N N . TYR B 1 125 ? 2.42282 20.14905 -18.65554 1.000 16.03678 156 TYR B N 1
ATOM 6357 C CA . TYR B 1 125 ? 2.82940 19.30562 -19.77431 1.000 14.72636 156 TYR B CA 1
ATOM 6358 C C . TYR B 1 125 ? 1.65324 18.68287 -20.50743 1.000 17.73406 156 TYR B C 1
ATOM 6359 O O . TYR B 1 125 ? 1.81675 18.25997 -21.65990 1.000 19.91394 156 TYR B O 1
ATOM 6377 N N . TYR B 1 126 ? 0.48822 18.59816 -19.86978 1.000 20.32777 157 TYR B N 1
ATOM 6378 C CA . TYR B 1 126 ? -0.72297 18.01028 -20.43898 1.000 18.37097 157 TYR B CA 1
ATOM 6379 C C . TYR B 1 126 ? -1.84866 19.02849 -20.29491 1.000 19.45602 157 TYR B C 1
ATOM 6380 O O . TYR B 1 126 ? -2.70912 18.88835 -19.41955 1.000 21.26761 157 TYR B O 1
ATOM 6398 N N . PRO B 1 127 ? -1.85935 20.06026 -21.13617 1.000 21.72595 158 PRO B N 1
ATOM 6399 C CA . PRO B 1 127 ? -2.85326 21.13041 -20.95190 1.000 27.24454 158 PRO B CA 1
ATOM 6400 C C . PRO B 1 127 ? -4.27701 20.66633 -21.15656 1.000 30.15347 158 PRO B C 1
ATOM 6401 O O . PRO B 1 127 ? -5.19378 21.34685 -20.68725 1.000 27.33609 158 PRO B O 1
ATOM 6412 N N . THR B 1 128 ? -4.50845 19.52589 -21.81323 1.000 28.71648 159 THR B N 1
ATOM 6413 C CA . THR B 1 128 ? -5.88586 19.10012 -22.02867 1.000 26.56488 159 THR B CA 1
ATOM 6414 C C . THR B 1 128 ? -6.48756 18.36591 -20.84084 1.000 28.21413 159 THR B C 1
ATOM 6415 O O . THR B 1 128 ? -7.69104 18.11222 -20.84665 1.000 28.23916 159 THR B O 1
ATOM 6426 N N . LEU B 1 129 ? -5.70904 18.00140 -19.82297 1.000 25.21899 160 LEU B N 1
ATOM 6427 C CA . LEU B 1 129 ? -6.29516 17.25674 -18.72603 1.000 23.79249 160 LEU B CA 1
ATOM 6428 C C . LEU B 1 129 ? -7.42961 18.03842 -18.09301 1.000 28.31595 160 LEU B C 1
ATOM 6429 O O . LEU B 1 129 ? -7.31514 19.23151 -17.83054 1.000 22.77894 160 LEU B O 1
ATOM 6445 N N . LYS B 1 130 ? -8.51402 17.34305 -17.80908 1.000 27.22355 161 LYS B N 1
ATOM 6446 C CA . LYS B 1 130 ? -9.69622 17.93640 -17.21655 1.000 29.16607 161 LYS B CA 1
ATOM 6447 C C . LYS B 1 130 ? -9.61355 17.93885 -15.70025 1.000 28.41266 161 LYS B C 1
ATOM 6448 O O . LYS B 1 130 ? -10.03988 18.89125 -15.04380 1.000 37.81788 161 LYS B O 1
ATOM 6467 N N . HIS B 1 131 ? -9.09458 16.86679 -15.11119 1.000 31.16835 162 HIS B N 1
ATOM 6468 C CA . HIS B 1 131 ? -9.08495 16.70800 -13.67045 1.000 31.73359 162 HIS B CA 1
ATOM 6469 C C . HIS B 1 131 ? -7.68340 16.35162 -13.19334 1.000 24.77889 162 HIS B C 1
ATOM 6470 O O . HIS B 1 131 ? -6.83968 15.89005 -13.96875 1.000 23.75899 162 HIS B O 1
ATOM 6484 N N . GLY B 1 132 ? -7.45535 16.57918 -11.89969 1.000 25.61859 163 GLY B N 1
ATOM 6485 C CA . GLY B 1 132 ? -6.16984 16.27507 -11.29724 1.000 21.26880 163 GLY B CA 1
ATOM 6486 C C . GLY B 1 132 ? -5.03522 17.14056 -11.77372 1.000 20.45583 163 GLY B C 1
ATOM 6487 O O . GLY B 1 132 ? -3.87036 16.75764 -11.61471 1.000 17.31087 163 GLY B O 1
ATOM 6491 N N . ARG B 1 133 ? -5.33165 18.33289 -12.29549 1.000 20.46445 164 ARG B N 1
ATOM 6492 C CA . ARG B 1 133 ? -4.33588 19.11993 -13.00237 1.000 16.26367 164 ARG B CA 1
ATOM 6493 C C . ARG B 1 133 ? -3.23486 19.64463 -12.08230 1.000 17.04288 164 ARG B C 1
ATOM 6494 O O . ARG B 1 133 ? -2.17185 20.02120 -12.58661 1.000 18.09256 164 ARG B O 1
ATOM 6515 N N . GLN B 1 134 ? -3.49189 19.72762 -10.77880 1.000 19.28874 165 GLN B N 1
ATOM 6516 C CA . GLN B 1 134 ? -2.54082 20.22509 -9.79846 1.000 19.42649 165 GLN B CA 1
ATOM 6517 C C . GLN B 1 134 ? -1.53787 19.17259 -9.35610 1.000 19.30297 165 GLN B C 1
ATOM 6518 O O . GLN B 1 134 ? -0.58024 19.50362 -8.63627 1.000 20.27796 165 GLN B O 1
ATOM 6532 N N . THR B 1 135 ? -1.75865 17.91521 -9.73376 1.000 16.36826 166 THR B N 1
ATOM 6533 C CA . THR B 1 135 ? -0.88173 16.82688 -9.32950 1.000 14.57891 166 THR B CA 1
ATOM 6534 C C . THR B 1 135 ? 0.54204 17.13808 -9.74951 1.000 13.60955 166 THR B C 1
ATOM 6535 O O . THR B 1 135 ? 0.80151 17.51682 -10.89038 1.000 16.35695 166 THR B O 1
ATOM 6546 N N . THR B 1 136 ? 1.47450 16.99438 -8.81647 1.000 12.63862 167 THR B N 1
ATOM 6547 C CA . THR B 1 136 ? 2.84431 17.37675 -9.12320 1.000 12.00112 167 THR B CA 1
ATOM 6548 C C . THR B 1 136 ? 3.62134 16.19076 -9.70732 1.000 11.52896 167 THR B C 1
ATOM 6549 O O . THR B 1 136 ? 3.25406 15.02355 -9.55226 1.000 12.64316 167 THR B O 1
ATOM 6560 N N . LEU B 1 137 ? 4.70772 16.52454 -10.39399 1.000 12.30368 168 LEU B N 1
ATOM 6561 C CA . LEU B 1 137 ? 5.63117 15.49189 -10.85742 1.000 10.57518 168 LEU B CA 1
ATOM 6562 C C . LEU B 1 137 ? 6.14845 14.64832 -9.69243 1.000 12.03743 168 LEU B C 1
ATOM 6563 O O . LEU B 1 137 ? 6.28592 13.42163 -9.81193 1.000 11.86220 168 LEU B O 1
ATOM 6579 N N . ARG B 1 138 ? 6.40290 15.28454 -8.54187 1.000 11.79534 169 ARG B N 1
ATOM 6580 C CA . ARG B 1 138 ? 6.79314 14.54722 -7.34524 1.000 11.19569 169 ARG B CA 1
ATOM 6581 C C . ARG B 1 138 ? 5.79430 13.43225 -7.02624 1.000 11.17012 169 ARG B C 1
ATOM 6582 O O . ARG B 1 138 ? 6.17405 12.29641 -6.71099 1.000 11.67424 169 ARG B O 1
ATOM 6603 N N . GLN B 1 139 ? 4.48968 13.73731 -7.05588 1.000 10.25087 170 GLN B N 1
ATOM 6604 C CA . GLN B 1 139 ? 3.48452 12.72297 -6.74175 1.000 12.01726 170 GLN B CA 1
ATOM 6605 C C . GLN B 1 139 ? 3.46780 11.61008 -7.78130 1.000 10.88328 170 GLN B C 1
ATOM 6606 O O . GLN B 1 139 ? 3.23893 10.43253 -7.45178 1.000 11.96504 170 GLN B O 1
ATOM 6620 N N . MET B 1 140 ? 3.62034 11.98026 -9.05823 1.000 11.73628 171 MET B N 1
ATOM 6621 C CA A MET B 1 140 ? 3.62012 10.96025 -10.10198 0.030 9.85720 171 MET B CA 1
ATOM 6622 C CA B MET B 1 140 ? 3.63039 10.96593 -10.11704 0.970 10.98264 171 MET B CA 1
ATOM 6623 C C . MET B 1 140 ? 4.75156 9.96233 -9.88432 1.000 9.47157 171 MET B C 1
ATOM 6624 O O . MET B 1 140 ? 4.55615 8.75279 -10.03831 1.000 11.84982 171 MET B O 1
ATOM 6651 N N . LEU B 1 141 ? 5.93111 10.46734 -9.50005 1.000 10.44123 172 LEU B N 1
ATOM 6652 C CA . LEU B 1 141 ? 7.09294 9.63180 -9.22814 1.000 10.50257 172 LEU B CA 1
ATOM 6653 C C . LEU B 1 141 ? 6.89630 8.74535 -8.01695 1.000 12.55872 172 LEU B C 1
ATOM 6654 O O . LEU B 1 141 ? 7.62207 7.76570 -7.87282 1.000 11.70301 172 LEU B O 1
ATOM 6670 N N . ASP B 1 142 ? 5.98961 9.11320 -7.12150 1.000 11.05705 173 ASP B N 1
ATOM 6671 C CA . ASP B 1 142 ? 5.81919 8.44707 -5.84322 1.000 11.14766 173 ASP B CA 1
ATOM 6672 C C . ASP B 1 142 ? 4.57826 7.58684 -5.78371 1.000 11.76891 173 ASP B C 1
ATOM 6673 O O . ASP B 1 142 ? 4.26142 7.04593 -4.70975 1.000 11.68033 173 ASP B O 1
ATOM 6682 N N . MET B 1 143 ? 3.83865 7.48252 -6.89353 1.000 12.13315 174 MET B N 1
ATOM 6683 C CA . MET B 1 143 ? 2.55635 6.78343 -6.90008 1.000 13.54256 174 MET B CA 1
ATOM 6684 C C . MET B 1 143 ? 1.59478 7.31842 -5.84604 1.000 12.66935 174 MET B C 1
ATOM 6685 O O . MET B 1 143 ? 0.90439 6.54411 -5.18369 1.000 12.41774 174 MET B O 1
ATOM 6699 N N . THR B 1 144 ? 1.53477 8.63506 -5.68982 1.000 11.93799 175 THR B N 1
ATOM 6700 C CA . THR B 1 144 ? 0.59687 9.25248 -4.75954 1.000 12.14046 175 THR B CA 1
ATOM 6701 C C . THR B 1 144 ? -0.41595 10.11724 -5.49870 1.000 13.38700 175 THR B C 1
ATOM 6702 O O . THR B 1 144 ? -0.84099 11.17392 -5.01230 1.000 13.76885 175 THR B O 1
ATOM 6713 N N . THR B 1 145 ? -0.83525 9.68069 -6.68208 1.000 13.15066 176 THR B N 1
ATOM 6714 C CA . THR B 1 145 ? -1.81110 10.40764 -7.47127 1.000 12.61441 176 THR B CA 1
ATOM 6715 C C . THR B 1 145 ? -3.14476 9.67517 -7.53145 1.000 12.81381 176 THR B C 1
ATOM 6716 O O . THR B 1 145 ? -3.24158 8.47661 -7.29513 1.000 12.89717 176 THR B O 1
ATOM 6727 N N . GLY B 1 146 ? -4.16589 10.41857 -7.97361 1.000 13.87643 177 GLY B N 1
ATOM 6728 C CA . GLY B 1 146 ? -5.44238 9.80075 -8.26354 1.000 13.22801 177 GLY B CA 1
ATOM 6729 C C . GLY B 1 146 ? -5.65985 9.31924 -9.68445 1.000 15.61014 177 GLY B C 1
ATOM 6730 O O . GLY B 1 146 ? -6.79865 8.96582 -10.02975 1.000 14.98245 177 GLY B O 1
ATOM 6734 N N . PHE B 1 147 ? -4.63067 9.31131 -10.53147 1.000 13.95394 178 PHE B N 1
ATOM 6735 C CA . PHE B 1 147 ? -4.82273 8.93698 -11.92176 1.000 13.88080 178 PHE B CA 1
ATOM 6736 C C . PHE B 1 147 ? -4.83397 7.42092 -12.07001 1.000 15.18013 178 PHE B C 1
ATOM 6737 O O . PHE B 1 147 ? -4.08340 6.70476 -11.40130 1.000 13.92731 178 PHE B O 1
ATOM 6754 N N . ARG B 1 148 ? -5.68631 6.93523 -12.96510 1.000 15.18124 179 ARG B N 1
ATOM 6755 C CA . ARG B 1 148 ? -5.69193 5.53435 -13.35245 1.000 15.23946 179 ARG B CA 1
ATOM 6756 C C . ARG B 1 148 ? -6.14413 5.39123 -14.80108 1.000 16.37013 179 ARG B C 1
ATOM 6757 O O . ARG B 1 148 ? -7.13694 5.98995 -15.21984 1.000 16.79750 179 ARG B O 1
ATOM 6778 N N . LEU B 1 149 ? -5.40699 4.61291 -15.57725 1.000 16.50190 180 LEU B N 1
ATOM 6779 C CA . LEU B 1 149 ? -5.79462 4.27264 -16.94841 1.000 16.61451 180 LEU B CA 1
ATOM 6780 C C . LEU B 1 149 ? -6.17701 2.80285 -16.94987 1.000 20.09240 180 LEU B C 1
ATOM 6781 O O . LEU B 1 149 ? -5.33489 1.93355 -16.71696 1.000 22.81223 180 LEU B O 1
ATOM 6797 N N . LYS B 1 150 ? -7.46547 2.53615 -17.17769 1.000 26.29134 181 LYS B N 1
ATOM 6798 C CA . LYS B 1 150 ? -7.99291 1.17730 -17.08935 1.000 32.82064 181 LYS B CA 1
ATOM 6799 C C . LYS B 1 150 ? -7.43256 0.29011 -18.19719 1.000 29.83248 181 LYS B C 1
ATOM 6800 O O . LYS B 1 150 ? -7.08786 -0.87243 -17.95504 1.000 34.57655 181 LYS B O 1
ATOM 6819 N N . SER B 1 151 ? -7.29980 0.82348 -19.40601 1.000 27.56806 182 SER B N 1
ATOM 6820 C CA . SER B 1 151 ? -6.66491 0.07805 -20.48196 1.000 28.07901 182 SER B CA 1
ATOM 6821 C C . SER B 1 151 ? -6.14128 1.08409 -21.49624 1.000 22.09650 182 SER B C 1
ATOM 6822 O O . SER B 1 151 ? -6.69042 2.18385 -21.63057 1.000 20.10896 182 SER B O 1
ATOM 6830 N N . GLY B 1 152 ? -5.08992 0.68235 -22.22634 1.000 20.92679 183 GLY B N 1
ATOM 6831 C CA . GLY B 1 152 ? -4.62499 1.41916 -23.38064 1.000 22.84552 183 GLY B CA 1
ATOM 6832 C C . GLY B 1 152 ? -5.41011 1.03407 -24.63050 1.000 16.27555 183 GLY B C 1
ATOM 6833 O O . GLY B 1 152 ? -6.34941 0.23746 -24.59709 1.000 19.11237 183 GLY B O 1
ATOM 6837 N N . SER B 1 153 ? -5.00009 1.60878 -25.75176 1.000 14.60968 184 SER B N 1
ATOM 6838 C CA . SER B 1 153 ? -5.68491 1.34336 -27.01052 1.000 16.53587 184 SER B CA 1
ATOM 6839 C C . SER B 1 153 ? -5.50593 -0.11708 -27.39881 1.000 18.24645 184 SER B C 1
ATOM 6840 O O . SER B 1 153 ? -4.47345 -0.72781 -27.11641 1.000 16.85539 184 SER B O 1
ATOM 6848 N N . LYS B 1 154 ? -6.53615 -0.69009 -28.03899 1.000 19.29653 185 LYS B N 1
ATOM 6849 C CA . LYS B 1 154 ? -6.41473 -2.01798 -28.63059 1.000 18.15356 185 LYS B CA 1
ATOM 6850 C C . LYS B 1 154 ? -5.59692 -1.98734 -29.90738 1.000 14.93668 185 LYS B C 1
ATOM 6851 O O . LYS B 1 154 ? -5.17316 -3.04776 -30.37935 1.000 18.65701 185 LYS B O 1
ATOM 6870 N N . GLU B 1 155 ? -5.35202 -0.80767 -30.45268 1.000 15.79096 186 GLU B N 1
ATOM 6871 C CA . GLU B 1 155 ? -4.50088 -0.65758 -31.61690 1.000 17.31284 186 GLU B CA 1
ATOM 6872 C C . GLU B 1 155 ? -3.03295 -0.65022 -31.20070 1.000 17.57768 186 GLU B C 1
ATOM 6873 O O . GLU B 1 155 ? -2.68415 -0.45396 -30.02750 1.000 16.26242 186 GLU B O 1
ATOM 6885 N N . PHE B 1 156 ? -2.16895 -0.83290 -32.19628 1.000 15.02362 187 PHE B N 1
ATOM 6886 C CA . PHE B 1 156 ? -0.72040 -0.70859 -32.06015 1.000 12.45996 187 PHE B CA 1
ATOM 6887 C C . PHE B 1 156 ? -0.35273 0.68065 -32.56029 1.000 16.28621 187 PHE B C 1
ATOM 6888 O O . PHE B 1 156 ? -0.38205 0.96025 -33.76245 1.000 16.16899 187 PHE B O 1
ATOM 6905 N N . LEU B 1 157 ? -0.03195 1.57550 -31.61300 1.000 14.88306 188 LEU B N 1
ATOM 6906 C CA . LEU B 1 157 ? 0.10312 2.98356 -31.88024 1.000 13.59428 188 LEU B CA 1
ATOM 6907 C C . LEU B 1 157 ? 1.53689 3.44963 -31.68340 1.000 13.92595 188 LEU B C 1
ATOM 6908 O O . LEU B 1 157 ? 2.28549 2.84431 -30.91363 1.000 14.02871 188 LEU B O 1
ATOM 6924 N N . PRO B 1 158 ? 1.95159 4.50306 -32.37675 1.000 12.39868 189 PRO B N 1
ATOM 6925 C CA . PRO B 1 158 ? 3.25773 5.11435 -32.10881 1.000 12.87293 189 PRO B CA 1
ATOM 6926 C C . PRO B 1 158 ? 3.22430 5.84501 -30.76923 1.000 13.59967 189 PRO B C 1
ATOM 6927 O O . PRO B 1 158 ? 2.15896 6.13805 -30.21661 1.000 13.79696 189 PRO B O 1
ATOM 6938 N N . GLU B 1 159 ? 4.41572 6.14195 -30.24549 1.000 14.56038 190 GLU B N 1
ATOM 6939 C CA . GLU B 1 159 ? 4.52868 6.66509 -28.87883 1.000 12.53274 190 GLU B CA 1
ATOM 6940 C C . GLU B 1 159 ? 3.64973 7.88552 -28.66834 1.000 13.54068 190 GLU B C 1
ATOM 6941 O O . GLU B 1 159 ? 2.98235 8.02160 -27.64028 1.000 13.72454 190 GLU B O 1
ATOM 6953 N N . ASN B 1 160 ? 3.67303 8.82278 -29.61314 1.000 13.98390 191 ASN B N 1
ATOM 6954 C CA . ASN B 1 160 ? 2.89396 10.04058 -29.43318 1.000 13.55986 191 ASN B CA 1
ATOM 6955 C C . ASN B 1 160 ? 1.41710 9.74935 -29.25905 1.000 13.55255 191 ASN B C 1
ATOM 6956 O O . ASN B 1 160 ? 0.73964 10.44748 -28.49321 1.000 15.71314 191 ASN B O 1
ATOM 6967 N N . GLN B 1 161 ? 0.88783 8.76843 -29.98971 1.000 12.82395 192 GLN B N 1
ATOM 6968 C CA . GLN B 1 161 ? -0.52995 8.43199 -29.91815 1.000 14.22930 192 GLN B CA 1
ATOM 6969 C C . GLN B 1 161 ? -0.85531 7.59301 -28.68649 1.000 14.01595 192 GLN B C 1
ATOM 6970 O O . GLN B 1 161 ? -1.97813 7.66670 -28.16040 1.000 14.38746 192 GLN B O 1
ATOM 6984 N N . VAL B 1 162 ? 0.11185 6.80940 -28.18056 1.000 13.20532 193 VAL B N 1
ATOM 6985 C CA . VAL B 1 162 ? -0.05617 6.16104 -26.88081 1.000 12.62593 193 VAL B CA 1
ATOM 6986 C C . VAL B 1 162 ? -0.22026 7.22191 -25.79186 1.000 11.78653 193 VAL B C 1
ATOM 6987 O O . VAL B 1 162 ? -1.09194 7.11718 -24.91310 1.000 13.21152 193 VAL B O 1
ATOM 7000 N N . ILE B 1 163 ? 0.64532 8.24425 -25.81438 1.000 12.54469 194 ILE B N 1
ATOM 7001 C CA . ILE B 1 163 ? 0.56159 9.34042 -24.84503 1.000 12.42464 194 ILE B CA 1
ATOM 7002 C C . ILE B 1 163 ? -0.76737 10.06488 -24.98585 1.000 15.44646 194 ILE B C 1
ATOM 7003 O O . ILE B 1 163 ? -1.43017 10.37238 -23.98885 1.000 14.32732 194 ILE B O 1
ATOM 7019 N N . ASP B 1 164 ? -1.15262 10.39114 -26.22394 1.000 15.33144 195 ASP B N 1
ATOM 7020 C CA . ASP B 1 164 ? -2.40939 11.10254 -26.44632 1.000 17.55275 195 ASP B CA 1
ATOM 7021 C C . ASP B 1 164 ? -3.59185 10.28313 -25.94536 1.000 16.02263 195 ASP B C 1
ATOM 7022 O O . ASP B 1 164 ? -4.53639 10.82908 -25.35439 1.000 16.90349 195 ASP B O 1
ATOM 7031 N N . PHE B 1 165 ? -3.57588 8.96666 -26.18376 1.000 13.27948 196 PHE B N 1
ATOM 7032 C CA . PHE B 1 165 ? -4.66377 8.11906 -25.72273 1.000 13.67761 196 PHE B CA 1
ATOM 7033 C C . PHE B 1 165 ? -4.75389 8.15673 -24.20773 1.000 15.07344 196 PHE B C 1
ATOM 7034 O O . PHE B 1 165 ? -5.84573 8.26795 -23.63799 1.000 15.27796 196 PHE B O 1
ATOM 7051 N N . ALA B 1 166 ? -3.60997 8.05861 -23.53228 1.000 15.12654 197 ALA B N 1
ATOM 7052 C CA . ALA B 1 166 ? -3.62260 8.07936 -22.07426 1.000 13.88867 197 ALA B CA 1
ATOM 7053 C C . ALA B 1 166 ? -4.16023 9.40456 -21.54983 1.000 14.70972 197 ALA B C 1
ATOM 7054 O O . ALA B 1 166 ? -4.97629 9.41945 -20.61995 1.000 16.95095 197 ALA B O 1
ATOM 7061 N N . ALA B 1 167 ? -3.68361 10.52727 -22.09956 1.000 15.91700 198 ALA B N 1
ATOM 7062 C CA . ALA B 1 167 ? -4.08790 11.85522 -21.62221 1.000 19.45171 198 ALA B CA 1
ATOM 7063 C C . ALA B 1 167 ? -5.57598 12.08599 -21.80824 1.000 21.60923 198 ALA B C 1
ATOM 7064 O O . ALA B 1 167 ? -6.21530 12.74957 -20.98307 1.000 21.60311 198 ALA B O 1
ATOM 7071 N N . HIS B 1 168 ? -6.15620 11.50448 -22.83800 1.000 19.83860 199 HIS B N 1
ATOM 7072 C CA A HIS B 1 168 ? -7.56860 11.70874 -23.11648 0.507 23.31167 199 HIS B CA 1
ATOM 7073 C CA B HIS B 1 168 ? -7.56597 11.70941 -23.11190 0.493 23.31205 199 HIS B CA 1
ATOM 7074 C C . HIS B 1 168 ? -8.46617 10.75209 -22.34626 1.000 22.27440 199 HIS B C 1
ATOM 7075 O O . HIS B 1 168 ? -9.62693 11.09305 -22.09062 1.000 28.82709 199 HIS B O 1
ATOM 7100 N N . ASN B 1 169 ? -7.95973 9.58251 -21.93455 1.000 16.49956 200 ASN B N 1
ATOM 7101 C CA . ASN B 1 169 ? -8.79810 8.54798 -21.34081 1.000 16.48749 200 ASN B CA 1
ATOM 7102 C C . ASN B 1 169 ? -8.52618 8.27064 -19.86328 1.000 16.44106 200 ASN B C 1
ATOM 7103 O O . ASN B 1 169 ? -9.25797 7.48071 -19.24727 1.000 18.77874 200 ASN B O 1
ATOM 7114 N N . VAL B 1 170 ? -7.51528 8.90707 -19.27454 1.000 18.70126 201 VAL B N 1
ATOM 7115 C CA . VAL B 1 170 ? -7.17923 8.63815 -17.88181 1.000 16.66441 201 VAL B CA 1
ATOM 7116 C C . VAL B 1 170 ? -8.33409 9.08763 -16.98503 1.000 18.44471 201 VAL B C 1
ATOM 7117 O O . VAL B 1 170 ? -8.99869 10.10069 -17.25245 1.000 19.76859 201 VAL B O 1
ATOM 7130 N N . PHE B 1 171 ? -8.60181 8.30800 -15.94268 1.000 17.99685 202 PHE B N 1
ATOM 7131 C CA . PHE B 1 171 ? -9.55873 8.64874 -14.89902 1.000 18.06936 202 PHE B CA 1
ATOM 7132 C C . PHE B 1 171 ? -8.83030 9.28719 -13.72830 1.000 21.80294 202 PHE B C 1
ATOM 7133 O O . PHE B 1 171 ? -7.64403 9.04405 -13.49700 1.000 18.28127 202 PHE B O 1
ATOM 7150 N N . TYR B 1 172 ? -9.56027 10.09152 -12.96326 1.000 20.38396 203 TYR B N 1
ATOM 7151 C CA . TYR B 1 172 ? -9.00175 10.73343 -11.77856 1.000 18.16326 203 TYR B CA 1
ATOM 7152 C C . TYR B 1 172 ? -9.90645 10.49927 -10.58134 1.000 21.97636 203 TYR B C 1
ATOM 7153 O O . TYR B 1 172 ? -11.09550 10.83779 -10.62094 1.000 24.14564 203 TYR B O 1
ATOM 7171 N N . TYR B 1 173 ? -9.31962 9.98698 -9.50348 1.000 20.00269 204 TYR B N 1
ATOM 7172 C CA . TYR B 1 173 ? -10.03044 9.67012 -8.26945 1.000 21.63978 204 TYR B CA 1
ATOM 7173 C C . TYR B 1 173 ? -9.53219 10.60705 -7.17557 1.000 22.04528 204 TYR B C 1
ATOM 7174 O O . TYR B 1 173 ? -8.43974 10.39466 -6.61967 1.000 21.14276 204 TYR B O 1
ATOM 7192 N N . PRO B 1 174 ? -10.26880 11.66704 -6.84572 1.000 19.73916 205 PRO B N 1
ATOM 7193 C CA . PRO B 1 174 ? -9.75080 12.62408 -5.85606 1.000 21.03240 205 PRO B CA 1
ATOM 7194 C C . PRO B 1 174 ? -9.42371 11.99280 -4.51131 1.000 20.66153 205 PRO B C 1
ATOM 7195 O O . PRO B 1 174 ? -8.53179 12.48869 -3.80744 1.000 22.22547 205 PRO B O 1
ATOM 7206 N N . ASP B 1 175 ? -10.12517 10.93099 -4.12285 1.000 22.45572 206 ASP B N 1
ATOM 7207 C CA . ASP B 1 175 ? -9.89502 10.33045 -2.81694 1.000 23.66870 206 ASP B CA 1
ATOM 7208 C C . ASP B 1 175 ? -8.54118 9.65112 -2.73519 1.000 27.89756 206 ASP B C 1
ATOM 7209 O O . ASP B 1 175 ? -8.07934 9.35927 -1.62743 1.000 26.59743 206 ASP B O 1
ATOM 7218 N N . LYS B 1 176 ? -7.90526 9.37869 -3.87819 1.000 20.46714 207 LYS B N 1
ATOM 7219 C CA . LYS B 1 176 ? -6.58275 8.77272 -3.88633 1.000 24.00387 207 LYS B CA 1
ATOM 7220 C C . LYS B 1 176 ? -5.46319 9.79591 -3.97539 1.000 19.92878 207 LYS B C 1
ATOM 7221 O O . LYS B 1 176 ? -4.29558 9.43080 -3.78371 1.000 22.75920 207 LYS B O 1
ATOM 7240 N N . ASN B 1 177 ? -5.77718 11.06394 -4.19866 1.000 18.47233 208 ASN B N 1
ATOM 7241 C CA . ASN B 1 177 ? -4.73571 12.08050 -4.25249 1.000 17.37196 208 ASN B CA 1
ATOM 7242 C C . ASN B 1 177 ? -3.95588 12.13677 -2.94501 1.000 24.81277 208 ASN B C 1
ATOM 7243 O O . ASN B 1 177 ? -4.52996 12.31410 -1.86540 1.000 23.64021 208 ASN B O 1
ATOM 7254 N N . GLY B 1 178 ? -2.63514 12.00352 -3.04021 1.000 17.26411 209 GLY B N 1
ATOM 7255 C CA . GLY B 1 178 ? -1.74038 12.16206 -1.91502 1.000 17.66882 209 GLY B CA 1
ATOM 7256 C C . GLY B 1 178 ? -1.55013 10.92461 -1.07725 1.000 17.60294 209 GLY B C 1
ATOM 7257 O O . GLY B 1 178 ? -0.90248 11.00413 -0.01850 1.000 21.41202 209 GLY B O 1
ATOM 7261 N N . ILE B 1 179 ? -2.09008 9.78352 -1.49585 1.000 15.74009 210 ILE B N 1
ATOM 7262 C CA . ILE B 1 179 ? -1.93357 8.51633 -0.79602 1.000 16.47189 210 ILE B CA 1
ATOM 7263 C C . ILE B 1 179 ? -1.29022 7.52504 -1.75332 1.000 16.39867 210 ILE B C 1
ATOM 7264 O O . ILE B 1 179 ? -1.67372 7.46563 -2.92768 1.000 15.24996 210 ILE B O 1
ATOM 7280 N N . TYR B 1 180 ? -0.36658 6.71049 -1.24950 1.000 13.55825 211 TYR B N 1
ATOM 7281 C CA . TYR B 1 180 ? 0.26486 5.70055 -2.10137 1.000 13.61922 211 TYR B CA 1
ATOM 7282 C C . TYR B 1 180 ? -0.79023 4.74385 -2.66185 1.000 17.10951 211 TYR B C 1
ATOM 7283 O O . TYR B 1 180 ? -1.59249 4.16707 -1.92059 1.000 15.18562 211 TYR B O 1
ATOM 7301 N N . ASN B 1 181 ? -0.78323 4.57248 -3.98303 1.000 14.27014 212 ASN B N 1
ATOM 7302 C CA . ASN B 1 181 ? -1.62431 3.58682 -4.65517 1.000 15.49298 212 ASN B CA 1
ATOM 7303 C C . ASN B 1 181 ? -0.97121 3.36052 -6.00953 1.000 13.70929 212 ASN B C 1
ATOM 7304 O O . ASN B 1 181 ? -0.73609 4.32683 -6.75667 1.000 13.81106 212 ASN B O 1
ATOM 7315 N N . TYR B 1 182 ? -0.60914 2.11169 -6.29251 1.000 14.81031 213 TYR B N 1
ATOM 7316 C CA . TYR B 1 182 ? 0.16331 1.81722 -7.49351 1.000 14.25399 213 TYR B CA 1
ATOM 7317 C C . TYR B 1 182 ? -0.68335 2.06798 -8.72936 1.000 14.53044 213 TYR B C 1
ATOM 7318 O O . TYR B 1 182 ? -1.80392 1.55646 -8.84743 1.000 15.93641 213 TYR B O 1
ATOM 7336 N N . SER B 1 183 ? -0.15210 2.84634 -9.66083 1.000 13.77958 214 SER B N 1
ATOM 7337 C CA . SER B 1 183 ? -0.88908 3.13837 -10.88350 1.000 13.25018 214 SER B CA 1
ATOM 7338 C C . SER B 1 183 ? 0.12059 3.41809 -11.98579 1.000 12.98555 214 SER B C 1
ATOM 7339 O O . SER B 1 183 ? 0.80900 4.43795 -11.96750 1.000 13.39780 214 SER B O 1
ATOM 7347 N N . SER B 1 184 ? 0.18711 2.52224 -12.96752 1.000 12.90171 215 SER B N 1
ATOM 7348 C CA A SER B 1 184 ? 1.26313 2.62707 -13.94392 0.323 11.86264 215 SER B CA 1
ATOM 7349 C CA B SER B 1 184 ? 1.24860 2.60629 -13.96256 0.677 12.48352 215 SER B CA 1
ATOM 7350 C C . SER B 1 184 ? 1.14003 3.85320 -14.83926 1.000 12.17766 215 SER B C 1
ATOM 7351 O O . SER B 1 184 ? 2.15201 4.32024 -15.37349 1.000 11.67470 215 SER B O 1
ATOM 7366 N N . VAL B 1 185 ? -0.06431 4.40026 -15.02587 1.000 12.00954 216 VAL B N 1
ATOM 7367 C CA . VAL B 1 185 ? -0.19505 5.52842 -15.94054 1.000 12.23694 216 VAL B CA 1
ATOM 7368 C C . VAL B 1 185 ? 0.66261 6.69805 -15.49440 1.000 11.26497 216 VAL B C 1
ATOM 7369 O O . VAL B 1 185 ? 1.06581 7.52077 -16.31310 1.000 11.42851 216 VAL B O 1
ATOM 7382 N N . ASN B 1 186 ? 0.96196 6.80125 -14.19198 1.000 10.79471 217 ASN B N 1
ATOM 7383 C CA . ASN B 1 186 ? 1.81549 7.89439 -13.73623 1.000 11.10647 217 ASN B CA 1
ATOM 7384 C C . ASN B 1 186 ? 3.13884 7.91897 -14.49306 1.000 10.76368 217 ASN B C 1
ATOM 7385 O O . ASN B 1 186 ? 3.65091 8.99013 -14.84139 1.000 11.56724 217 ASN B O 1
ATOM 7396 N N . PHE B 1 187 ? 3.71918 6.73781 -14.72387 1.000 10.19804 218 PHE B N 1
ATOM 7397 C CA . PHE B 1 187 ? 5.03226 6.64139 -15.36036 1.000 10.96340 218 PHE B CA 1
ATOM 7398 C C . PHE B 1 187 ? 4.94721 6.68575 -16.87643 1.000 10.65599 218 PHE B C 1
ATOM 7399 O O . PHE B 1 187 ? 5.89115 7.12971 -17.53475 1.000 11.71676 218 PHE B O 1
ATOM 7416 N N . LEU B 1 188 ? 3.81003 6.30120 -17.44581 1.000 10.50654 219 LEU B N 1
ATOM 7417 C CA . LEU B 1 188 ? 3.57005 6.56644 -18.85590 1.000 11.28786 219 LEU B CA 1
ATOM 7418 C C . LEU B 1 188 ? 3.53454 8.06520 -19.11807 1.000 11.25098 219 LEU B C 1
ATOM 7419 O O . LEU B 1 188 ? 4.20078 8.56479 -20.03358 1.000 12.45026 219 LEU B O 1
ATOM 7435 N N . LEU B 1 189 ? 2.79955 8.80461 -18.28664 1.000 11.98544 220 LEU B N 1
ATOM 7436 C CA . LEU B 1 189 ? 2.74676 10.24605 -18.45716 1.000 12.24175 220 LEU B CA 1
ATOM 7437 C C . LEU B 1 189 ? 4.09598 10.90971 -18.18585 1.000 11.18949 220 LEU B C 1
ATOM 7438 O O . LEU B 1 189 ? 4.43403 11.89541 -18.84355 1.000 12.72582 220 LEU B O 1
ATOM 7454 N N . LEU B 1 190 ? 4.88706 10.39041 -17.23485 1.000 11.66058 221 LEU B N 1
ATOM 7455 C CA . LEU B 1 190 ? 6.24905 10.88907 -17.06268 1.000 10.48118 221 LEU B CA 1
ATOM 7456 C C . LEU B 1 190 ? 7.10282 10.63833 -18.30877 1.000 10.81692 221 LEU B C 1
ATOM 7457 O O . LEU B 1 190 ? 7.90637 11.49391 -18.68988 1.000 11.98062 221 LEU B O 1
ATOM 7473 N N . ALA B 1 191 ? 6.95082 9.46331 -18.93981 1.000 11.01821 222 ALA B N 1
ATOM 7474 C CA . ALA B 1 191 ? 7.66340 9.19655 -20.18967 1.000 12.11898 222 ALA B CA 1
ATOM 7475 C C . ALA B 1 191 ? 7.26771 10.20570 -21.26081 1.000 11.18649 222 ALA B C 1
ATOM 7476 O O . ALA B 1 191 ? 8.10969 10.65725 -22.05457 1.000 13.25251 222 ALA B O 1
ATOM 7483 N N . GLY B 1 192 ? 5.99556 10.60787 -21.28157 1.000 10.70719 223 GLY B N 1
ATOM 7484 C CA . GLY B 1 192 ? 5.57661 11.65578 -22.20275 1.000 12.22321 223 GLY B CA 1
ATOM 7485 C C . GLY B 1 192 ? 6.21577 12.99760 -21.90610 1.000 12.29645 223 GLY B C 1
ATOM 7486 O O . GLY B 1 192 ? 6.50404 13.77824 -22.82794 1.000 13.15192 223 GLY B O 1
ATOM 7490 N N . ILE B 1 193 ? 6.43860 13.30508 -20.62119 1.000 12.79358 224 ILE B N 1
ATOM 7491 C CA . ILE B 1 193 ? 7.12992 14.54413 -20.28318 1.000 12.86858 224 ILE B CA 1
ATOM 7492 C C . ILE B 1 193 ? 8.55558 14.51661 -20.81345 1.000 12.48239 224 ILE B C 1
ATOM 7493 O O . ILE B 1 193 ? 9.05421 15.50751 -21.35393 1.000 12.56382 224 ILE B O 1
ATOM 7509 N N . ILE B 1 194 ? 9.23633 13.37366 -20.68536 1.000 12.88611 225 ILE B N 1
ATOM 7510 C CA . ILE B 1 194 ? 10.58347 13.26864 -21.24900 1.000 12.71639 225 ILE B CA 1
ATOM 7511 C C . ILE B 1 194 ? 10.55672 13.55230 -22.75462 1.000 11.77608 225 ILE B C 1
ATOM 7512 O O . ILE B 1 194 ? 11.40485 14.28362 -23.27803 1.000 14.14897 225 ILE B O 1
ATOM 7528 N N . ARG B 1 195 ? 9.59722 12.97231 -23.46704 1.000 11.78374 226 ARG B N 1
ATOM 7529 C CA . ARG B 1 195 ? 9.46224 13.24057 -24.89879 1.000 11.56701 226 ARG B CA 1
ATOM 7530 C C . ARG B 1 195 ? 9.24949 14.72726 -25.15402 1.000 16.02396 226 ARG B C 1
ATOM 7531 O O . ARG B 1 195 ? 9.93142 15.32460 -26.00403 1.000 16.36111 226 ARG B O 1
ATOM 7552 N N . LYS B 1 196 ? 8.30605 15.34390 -24.43030 1.000 14.45622 227 LYS B N 1
ATOM 7553 C CA . LYS B 1 196 ? 7.92222 16.71914 -24.73951 1.000 15.43899 227 LYS B CA 1
ATOM 7554 C C . LYS B 1 196 ? 9.06244 17.68660 -24.46644 1.000 15.92200 227 LYS B C 1
ATOM 7555 O O . LYS B 1 196 ? 9.30439 18.62060 -25.24943 1.000 16.64658 227 LYS B O 1
ATOM 7574 N N . VAL B 1 197 ? 9.77736 17.48974 -23.36514 1.000 14.18589 228 VAL B N 1
ATOM 7575 C CA . VAL B 1 197 ? 10.83488 18.41925 -22.97926 1.000 13.61456 228 VAL B CA 1
ATOM 7576 C C . VAL B 1 197 ? 12.05906 18.25357 -23.86666 1.000 16.09240 228 VAL B C 1
ATOM 7577 O O . VAL B 1 197 ? 12.71683 19.24426 -24.21139 1.000 17.33045 228 VAL B O 1
ATOM 7590 N N . THR B 1 198 ? 12.40709 17.00912 -24.23980 1.000 14.04202 229 THR B N 1
ATOM 7591 C CA . THR B 1 198 ? 13.66393 16.76662 -24.94479 1.000 16.31959 229 THR B CA 1
ATOM 7592 C C . THR B 1 198 ? 13.51791 16.77540 -26.45826 1.000 17.67686 229 THR B C 1
ATOM 7593 O O . THR B 1 198 ? 14.53269 16.87165 -27.16051 1.000 22.30287 229 THR B O 1
ATOM 7604 N N . GLY B 1 199 ? 12.30900 16.66061 -26.98194 1.000 16.27724 230 GLY B N 1
ATOM 7605 C CA . GLY B 1 199 ? 12.17088 16.66228 -28.42463 1.000 16.12974 230 GLY B CA 1
ATOM 7606 C C . GLY B 1 199 ? 12.64265 15.39337 -29.07342 1.000 22.79341 230 GLY B C 1
ATOM 7607 O O . GLY B 1 199 ? 12.96340 15.39113 -30.26388 1.000 20.15137 230 GLY B O 1
ATOM 7611 N N . GLN B 1 200 ? 12.69898 14.30713 -28.32881 1.000 17.87425 231 GLN B N 1
ATOM 7612 C CA A GLN B 1 200 ? 13.09457 13.00197 -28.82447 0.551 19.05844 231 GLN B CA 1
ATOM 7613 C CA B GLN B 1 200 ? 13.06316 13.00455 -28.86474 0.449 19.08099 231 GLN B CA 1
ATOM 7614 C C . GLN B 1 200 ? 12.10751 11.95473 -28.31653 1.000 14.84756 231 GLN B C 1
ATOM 7615 O O . GLN B 1 200 ? 11.42077 12.16695 -27.31092 1.000 16.61955 231 GLN B O 1
ATOM 7642 N N . SER B 1 201 ? 12.06899 10.80008 -28.98145 1.000 14.34865 232 SER B N 1
ATOM 7643 C CA . SER B 1 201 ? 11.23110 9.71589 -28.51391 1.000 12.14019 232 SER B CA 1
ATOM 7644 C C . SER B 1 201 ? 11.76887 9.16818 -27.19740 1.000 14.50244 232 SER B C 1
ATOM 7645 O O . SER B 1 201 ? 12.95633 9.30608 -26.87688 1.000 15.30791 232 SER B O 1
ATOM 7653 N N . TYR B 1 202 ? 10.87383 8.58094 -26.40051 1.000 13.64278 233 TYR B N 1
ATOM 7654 C CA . TYR B 1 202 ? 11.34359 7.89936 -25.19849 1.000 12.79542 233 TYR B CA 1
ATOM 7655 C C . TYR B 1 202 ? 12.30943 6.78588 -25.56184 1.000 13.31349 233 TYR B C 1
ATOM 7656 O O . TYR B 1 202 ? 13.31759 6.57837 -24.86700 1.000 13.23783 233 TYR B O 1
ATOM 7674 N N . GLN B 1 203 ? 12.03102 6.05504 -26.63591 1.000 12.22171 234 GLN B N 1
ATOM 7675 C CA . GLN B 1 203 ? 12.94944 4.99561 -27.03878 1.000 13.11990 234 GLN B CA 1
ATOM 7676 C C . GLN B 1 203 ? 14.33852 5.54557 -27.30216 1.000 13.60842 234 GLN B C 1
ATOM 7677 O O . GLN B 1 203 ? 15.34339 4.94649 -26.89265 1.000 14.77825 234 GLN B O 1
ATOM 7691 N N . HIS B 1 204 ? 14.42242 6.67302 -28.00060 1.000 13.89827 235 HIS B N 1
ATOM 7692 C CA . HIS B 1 204 ? 15.73747 7.23200 -28.27284 1.000 14.16984 235 HIS B CA 1
ATOM 7693 C C . HIS B 1 204 ? 16.40402 7.71112 -26.99006 1.000 13.70182 235 HIS B C 1
ATOM 7694 O O . HIS B 1 204 ? 17.57810 7.40626 -26.73795 1.000 14.77280 235 HIS B O 1
ATOM 7708 N N . PHE B 1 205 ? 15.65174 8.39538 -26.13006 1.000 12.44894 236 PHE B N 1
ATOM 7709 C CA . PHE B 1 205 ? 16.18412 8.80991 -24.83897 1.000 13.93983 236 PHE B CA 1
ATOM 7710 C C . PHE B 1 205 ? 16.72762 7.62583 -24.03451 1.000 13.77542 236 PHE B C 1
ATOM 7711 O O . PHE B 1 205 ? 17.84646 7.69108 -23.50993 1.000 13.04354 236 PHE B O 1
ATOM 7727 N N . PHE B 1 206 ? 15.95033 6.53935 -23.91947 1.000 12.51303 237 PHE B N 1
ATOM 7728 C CA . PHE B 1 206 ? 16.38725 5.37710 -23.15162 1.000 11.66165 237 PHE B CA 1
ATOM 7729 C C . PHE B 1 206 ? 17.64544 4.78052 -23.76528 1.000 15.17833 237 PHE B C 1
ATOM 7730 O O . PHE B 1 206 ? 18.59296 4.40651 -23.04652 1.000 13.51070 237 PHE B O 1
ATOM 7747 N N . THR B 1 207 ? 17.69393 4.72898 -25.09704 1.000 13.24481 238 THR B N 1
ATOM 7748 C CA . THR B 1 207 ? 18.84964 4.14285 -25.76817 1.000 13.95700 238 THR B CA 1
ATOM 7749 C C . THR B 1 207 ? 20.10533 4.95070 -25.48497 1.000 14.58406 238 THR B C 1
ATOM 7750 O O . THR B 1 207 ? 21.16047 4.38661 -25.15499 1.000 14.60834 238 THR B O 1
ATOM 7761 N N . THR B 1 208 ? 20.01812 6.27749 -25.58176 1.000 13.04722 239 THR B N 1
ATOM 7762 C CA . THR B 1 208 ? 21.23912 7.05537 -25.41196 1.000 12.71572 239 THR B CA 1
ATOM 7763 C C . THR B 1 208 ? 21.61597 7.21717 -23.94450 1.000 15.12488 239 THR B C 1
ATOM 7764 O O . THR B 1 208 ? 22.80006 7.21570 -23.60075 1.000 16.61642 239 THR B O 1
ATOM 7775 N N . HIS B 1 209 ? 20.63637 7.31403 -23.04948 1.000 14.31893 240 HIS B N 1
ATOM 7776 C CA . HIS B 1 209 ? 20.90088 7.59089 -21.64820 1.000 12.96219 240 HIS B CA 1
ATOM 7777 C C . HIS B 1 209 ? 21.20299 6.34298 -20.84565 1.000 12.16727 240 HIS B C 1
ATOM 7778 O O . HIS B 1 209 ? 21.84036 6.44704 -19.78355 1.000 13.99640 240 HIS B O 1
ATOM 7792 N N . PHE B 1 210 ? 20.74936 5.18070 -21.29068 1.000 12.02641 241 PHE B N 1
ATOM 7793 C CA . PHE B 1 210 ? 21.01484 3.94157 -20.57028 1.000 13.45223 241 PHE B CA 1
ATOM 7794 C C . PHE B 1 210 ? 21.82379 2.95440 -21.39882 1.000 15.37669 241 PHE B C 1
ATOM 7795 O O . PHE B 1 210 ? 22.89826 2.52894 -20.96178 1.000 15.96741 241 PHE B O 1
ATOM 7812 N N . ILE B 1 211 ? 21.31625 2.54112 -22.56213 1.000 14.73462 242 ILE B N 1
ATOM 7813 C CA . ILE B 1 211 ? 21.94535 1.47706 -23.34254 1.000 13.58499 242 ILE B CA 1
ATOM 7814 C C . ILE B 1 211 ? 23.33815 1.88181 -23.80051 1.000 15.26335 242 ILE B C 1
ATOM 7815 O O . ILE B 1 211 ? 24.31823 1.15528 -23.57680 1.000 15.80039 242 ILE B O 1
ATOM 7831 N N . ASP B 1 212 ? 23.44547 3.02128 -24.48777 1.000 14.91649 243 ASP B N 1
ATOM 7832 C CA . ASP B 1 212 ? 24.74897 3.44517 -25.00893 1.000 16.77264 243 ASP B CA 1
ATOM 7833 C C . ASP B 1 212 ? 25.65467 3.93113 -23.88621 1.000 16.06506 243 ASP B C 1
ATOM 7834 O O . ASP B 1 212 ? 26.85590 3.61425 -23.85436 1.000 20.72257 243 ASP B O 1
ATOM 7843 N N . LYS B 1 213 ? 25.08107 4.63931 -22.91396 1.000 14.19152 244 LYS B N 1
ATOM 7844 C CA . LYS B 1 213 ? 25.86829 5.21955 -21.83463 1.000 13.06641 244 LYS B CA 1
ATOM 7845 C C . LYS B 1 213 ? 26.55514 4.14664 -21.00528 1.000 17.43082 244 LYS B C 1
ATOM 7846 O O . LYS B 1 213 ? 27.71480 4.31214 -20.61526 1.000 19.96850 244 LYS B O 1
ATOM 7865 N N . LEU B 1 214 ? 25.87531 3.03815 -20.74769 1.000 14.00090 245 LEU B N 1
ATOM 7866 C CA . LEU B 1 214 ? 26.38491 1.97735 -19.89296 1.000 15.61024 245 LEU B CA 1
ATOM 7867 C C . LEU B 1 214 ? 26.85801 0.76975 -20.66900 1.000 15.83191 245 LEU B C 1
ATOM 7868 O O . LEU B 1 214 ? 27.20961 -0.24297 -20.05195 1.000 18.18955 245 LEU B O 1
ATOM 7884 N N . ASN B 1 215 ? 26.90928 0.85429 -21.99635 1.000 16.40595 246 ASN B N 1
ATOM 7885 C CA . ASN B 1 215 ? 27.37960 -0.25554 -22.82150 1.000 17.58970 246 ASN B CA 1
ATOM 7886 C C . ASN B 1 215 ? 26.61918 -1.54098 -22.53161 1.000 18.76342 246 ASN B C 1
ATOM 7887 O O . ASN B 1 215 ? 27.18997 -2.62665 -22.38977 1.000 21.27855 246 ASN B O 1
ATOM 7898 N N . LEU B 1 216 ? 25.29962 -1.41786 -22.48359 1.000 15.49550 247 LEU B N 1
ATOM 7899 C CA . LEU B 1 216 ? 24.44321 -2.56939 -22.28668 1.000 14.81446 247 LEU B CA 1
ATOM 7900 C C . LEU B 1 216 ? 24.31016 -3.31519 -23.60842 1.000 20.23065 247 LEU B C 1
ATOM 7901 O O . LEU B 1 216 ? 23.85045 -2.75412 -24.61182 1.000 20.44627 247 LEU B O 1
ATOM 7917 N N . ASN B 1 217 ? 24.72093 -4.57157 -23.60817 1.000 18.21494 248 ASN B N 1
ATOM 7918 C CA . ASN B 1 217 ? 24.65914 -5.40542 -24.80344 1.000 18.08427 248 ASN B CA 1
ATOM 7919 C C . ASN B 1 217 ? 23.54583 -6.43898 -24.81525 1.000 16.50994 248 ASN B C 1
ATOM 7920 O O . ASN B 1 217 ? 23.38688 -7.13249 -25.83147 1.000 18.37791 248 ASN B O 1
ATOM 7931 N N . GLU B 1 218 ? 22.76279 -6.56615 -23.74285 1.000 14.64448 249 GLU B N 1
ATOM 7932 C CA . GLU B 1 218 ? 21.63779 -7.48462 -23.71025 1.000 14.79362 249 GLU B CA 1
ATOM 7933 C C . GLU B 1 218 ? 20.33612 -6.76679 -23.38420 1.000 13.56659 249 GLU B C 1
ATOM 7934 O O . GLU B 1 218 ? 19.44170 -7.35077 -22.75542 1.000 14.65579 249 GLU B O 1
ATOM 7946 N N . THR B 1 219 ? 20.23266 -5.50461 -23.80579 1.000 12.88302 250 THR B N 1
ATOM 7947 C CA . THR B 1 219 ? 19.11072 -4.64076 -23.44061 1.000 11.63507 250 THR B CA 1
ATOM 7948 C C . THR B 1 219 ? 18.48652 -4.04642 -24.69776 1.000 13.83846 250 THR B C 1
ATOM 7949 O O . THR B 1 219 ? 19.19267 -3.59998 -25.60617 1.000 15.21231 250 THR B O 1
ATOM 7960 N N . GLY B 1 220 ? 17.16162 -4.02570 -24.72113 1.000 12.37824 251 GLY B N 1
ATOM 7961 C CA . GLY B 1 220 ? 16.45634 -3.44750 -25.83909 1.000 11.36412 251 GLY B CA 1
ATOM 7962 C C . GLY B 1 220 ? 14.97530 -3.35855 -25.54865 1.000 12.15012 251 GLY B C 1
ATOM 7963 O O . GLY B 1 220 ? 14.52408 -3.55805 -24.41960 1.000 12.16038 251 GLY B O 1
ATOM 7967 N N . PHE B 1 221 ? 14.22208 -3.05398 -26.60674 1.000 12.65391 252 PHE B N 1
ATOM 7968 C CA . PHE B 1 221 ? 12.76923 -2.96408 -26.56933 1.000 12.21344 252 PHE B CA 1
ATOM 7969 C C . PHE B 1 221 ? 12.16027 -4.22141 -27.14679 1.000 13.80795 252 PHE B C 1
ATOM 7970 O O . PHE B 1 221 ? 12.51365 -4.64466 -28.25250 1.000 12.92327 252 PHE B O 1
ATOM 7987 N N . LEU B 1 222 ? 11.26222 -4.82260 -26.38267 1.000 12.86991 253 LEU B N 1
ATOM 7988 C CA . LEU B 1 222 ? 10.60885 -6.05930 -26.77676 1.000 13.64977 253 LEU B CA 1
ATOM 7989 C C . LEU B 1 222 ? 9.96896 -5.96429 -28.15764 1.000 15.57340 253 LEU B C 1
ATOM 7990 O O . LEU B 1 222 ? 9.94960 -6.95812 -28.89868 1.000 15.21158 253 LEU B O 1
ATOM 8006 N N . ILE B 1 223 ? 9.43651 -4.79925 -28.51979 1.000 13.96762 254 ILE B N 1
ATOM 8007 C CA . ILE B 1 223 ? 8.73110 -4.63201 -29.79649 1.000 14.68765 254 ILE B CA 1
ATOM 8008 C C . ILE B 1 223 ? 9.63784 -4.90419 -31.00367 1.000 16.85623 254 ILE B C 1
ATOM 8009 O O . ILE B 1 223 ? 9.14185 -5.21510 -32.10108 1.000 17.36095 254 ILE B O 1
ATOM 8025 N N . HIS B 1 224 ? 10.95669 -4.81307 -30.83940 1.000 14.87517 255 HIS B N 1
ATOM 8026 C CA . HIS B 1 224 ? 11.88281 -5.06634 -31.94536 1.000 15.86695 255 HIS B CA 1
ATOM 8027 C C . HIS B 1 224 ? 12.42445 -6.48068 -31.94236 1.000 22.53006 255 HIS B C 1
ATOM 8028 O O . HIS B 1 224 ? 13.24234 -6.82585 -32.80755 1.000 22.55427 255 HIS B O 1
ATOM 8042 N N . GLY B 1 225 ? 12.00119 -7.30267 -30.99531 1.000 17.94605 256 GLY B N 1
ATOM 8043 C CA . GLY B 1 225 ? 12.56981 -8.61932 -30.80727 1.000 18.12432 256 GLY B CA 1
ATOM 8044 C C . GLY B 1 225 ? 13.75177 -8.61168 -29.86664 1.000 15.62622 256 GLY B C 1
ATOM 8045 O O . GLY B 1 225 ? 14.56632 -7.68673 -29.86231 1.000 16.96359 256 GLY B O 1
ATOM 8049 N N . GLN B 1 226 ? 13.87648 -9.68866 -29.09955 1.000 15.34179 257 GLN B N 1
ATOM 8050 C CA . GLN B 1 226 ? 15.00945 -9.82701 -28.19847 1.000 14.61215 257 GLN B CA 1
ATOM 8051 C C . GLN B 1 226 ? 16.27823 -10.27192 -28.91100 1.000 17.60923 257 GLN B C 1
ATOM 8052 O O . GLN B 1 226 ? 17.37800 -9.96929 -28.44270 1.000 17.48605 257 GLN B O 1
ATOM 8066 N N . GLY B 1 227 ? 16.16181 -11.00240 -30.01683 1.000 17.75394 258 GLY B N 1
ATOM 8067 C CA . GLY B 1 227 ? 17.35916 -11.43214 -30.70865 1.000 16.75846 258 GLY B CA 1
ATOM 8068 C C . GLY B 1 227 ? 17.93649 -12.70407 -30.13367 1.000 15.25215 258 GLY B C 1
ATOM 8069 O O . GLY B 1 227 ? 17.19276 -13.63595 -29.81200 1.000 17.36467 258 GLY B O 1
ATOM 8073 N N . GLN B 1 228 ? 19.25889 -12.74951 -29.99097 1.000 16.10782 259 GLN B N 1
ATOM 8074 C CA . GLN B 1 228 ? 19.90938 -13.94640 -29.49089 1.000 19.83395 259 GLN B CA 1
ATOM 8075 C C . GLN B 1 228 ? 19.67017 -14.09804 -28.00601 1.000 19.66378 259 GLN B C 1
ATOM 8076 O O . GLN B 1 228 ? 19.59555 -13.11356 -27.27585 1.000 18.62087 259 GLN B O 1
ATOM 8090 N N . ASP B 1 229 ? 19.54674 -15.34274 -27.57033 1.000 15.74445 260 ASP B N 1
ATOM 8091 C CA . ASP B 1 229 ? 19.34227 -15.66620 -26.15561 1.000 18.46701 260 ASP B CA 1
ATOM 8092 C C . ASP B 1 229 ? 18.03392 -15.09389 -25.62038 1.000 15.80987 260 ASP B C 1
ATOM 8093 O O . ASP B 1 229 ? 17.94339 -14.70905 -24.44598 1.000 17.25500 260 ASP B O 1
ATOM 8102 N N . ALA B 1 230 ? 17.01538 -15.07508 -26.47876 1.000 15.95414 261 ALA B N 1
ATOM 8103 C CA . ALA B 1 230 ? 15.66634 -14.64553 -26.16313 1.000 14.01313 261 ALA B CA 1
ATOM 8104 C C . ALA B 1 230 ? 14.96914 -15.66922 -25.28028 1.000 21.15717 261 ALA B C 1
ATOM 8105 O O . ALA B 1 230 ? 15.25731 -16.87004 -25.31791 1.000 21.93572 261 ALA B O 1
ATOM 8112 N N . THR B 1 231 ? 14.02425 -15.19097 -24.48947 1.000 15.26420 262 THR B N 1
ATOM 8113 C CA . THR B 1 231 ? 13.16283 -16.07023 -23.72318 1.000 15.25319 262 THR B CA 1
ATOM 8114 C C . THR B 1 231 ? 11.72838 -15.90246 -24.18322 1.000 15.18984 262 THR B C 1
ATOM 8115 O O . THR B 1 231 ? 11.36645 -14.90850 -24.81267 1.000 16.81159 262 THR B O 1
ATOM 8126 N N . THR B 1 232 ? 10.92443 -16.91437 -23.84787 1.000 17.93549 263 THR B N 1
ATOM 8127 C CA . THR B 1 232 ? 9.49186 -16.95061 -24.06673 1.000 19.58510 263 THR B CA 1
ATOM 8128 C C . THR B 1 232 ? 8.78711 -17.00535 -22.71251 1.000 15.02260 263 THR B C 1
ATOM 8129 O O . THR B 1 232 ? 9.20317 -17.75004 -21.82224 1.000 17.72956 263 THR B O 1
ATOM 8140 N N . GLY B 1 233 ? 7.71679 -16.23019 -22.55783 1.000 16.45913 264 GLY B N 1
ATOM 8141 C CA . GLY B 1 233 ? 6.92083 -16.27202 -21.34587 1.000 16.67069 264 GLY B CA 1
ATOM 8142 C C . GLY B 1 233 ? 5.91723 -17.41492 -21.38515 1.000 20.24369 264 GLY B C 1
ATOM 8143 O O . GLY B 1 233 ? 5.34220 -17.71521 -22.42686 1.000 18.88434 264 GLY B O 1
ATOM 8147 N N . TYR B 1 234 ? 5.70107 -18.04248 -20.23113 1.000 18.26626 265 TYR B N 1
ATOM 8148 C CA . TYR B 1 234 ? 4.79070 -19.17431 -20.12392 1.000 19.28039 265 TYR B CA 1
ATOM 8149 C C . TYR B 1 234 ? 3.64335 -18.88765 -19.17492 1.000 18.70322 265 TYR B C 1
ATOM 8150 O O . TYR B 1 234 ? 3.80898 -18.19846 -18.16209 1.000 19.89714 265 TYR B O 1
ATOM 8168 N N . ARG B 1 235 ? 2.46998 -19.39745 -19.52800 1.000 17.94103 266 ARG B N 1
ATOM 8169 C CA . ARG B 1 235 ? 1.29111 -19.25495 -18.71205 1.000 18.95046 266 ARG B CA 1
ATOM 8170 C C . ARG B 1 235 ? 1.30897 -20.27258 -17.58162 1.000 23.75607 266 ARG B C 1
ATOM 8171 O O . ARG B 1 235 ? 1.91391 -21.34486 -17.68282 1.000 24.88567 266 ARG B O 1
ATOM 8192 N N . ALA B 1 236 ? 0.59748 -19.94300 -16.50792 1.000 20.26752 267 ALA B N 1
ATOM 8193 C CA . ALA B 1 236 ? 0.50249 -20.83840 -15.36390 1.000 22.28868 267 ALA B CA 1
ATOM 8194 C C . ALA B 1 236 ? -0.80959 -20.61914 -14.62517 1.000 25.13904 267 ALA B C 1
ATOM 8195 O O . ALA B 1 236 ? -1.43585 -19.56051 -14.71634 1.000 25.70741 267 ALA B O 1
ATOM 8202 N N . LEU B 1 237 ? -1.21091 -21.63886 -13.87530 1.000 28.21609 268 LEU B N 1
ATOM 8203 C CA . LEU B 1 237 ? -2.38102 -21.51505 -13.03055 1.000 23.69755 268 LEU B CA 1
ATOM 8204 C C . LEU B 1 237 ? -1.97793 -20.84213 -11.72135 1.000 26.65910 268 LEU B C 1
ATOM 8205 O O . LEU B 1 237 ? -0.80231 -20.79941 -11.35340 1.000 26.30710 268 LEU B O 1
ATOM 8221 N N . ALA B 1 238 ? -2.98029 -20.33792 -11.00091 1.000 28.75205 269 ALA B N 1
ATOM 8222 C CA . ALA B 1 238 ? -2.71502 -19.59399 -9.77391 1.000 29.14755 269 ALA B CA 1
ATOM 8223 C C . ALA B 1 238 ? -2.08667 -20.47338 -8.70023 1.000 32.21162 269 ALA B C 1
ATOM 8224 O O . ALA B 1 238 ? -1.32705 -19.97376 -7.86214 1.000 31.13739 269 ALA B O 1
ATOM 8231 N N . ASP B 1 239 ? -2.37124 -21.77621 -8.70713 1.000 32.48235 270 ASP B N 1
ATOM 8232 C CA . ASP B 1 239 ? -1.84329 -22.67091 -7.68374 1.000 32.45215 270 ASP B CA 1
ATOM 8233 C C . ASP B 1 239 ? -0.70111 -23.54852 -8.17660 1.000 32.69176 270 ASP B C 1
ATOM 8234 O O . ASP B 1 239 ? -0.19463 -24.36819 -7.40354 1.000 32.11031 270 ASP B O 1
ATOM 8243 N N . GLN B 1 240 ? -0.27902 -23.39379 -9.42686 1.000 31.17878 271 GLN B N 1
ATOM 8244 C CA . GLN B 1 240 ? 0.71852 -24.27282 -10.01267 1.000 28.87231 271 GLN B CA 1
ATOM 8245 C C . GLN B 1 240 ? 2.11238 -23.93724 -9.50619 1.000 26.33089 271 GLN B C 1
ATOM 8246 O O . GLN B 1 240 ? 2.51544 -22.77066 -9.49900 1.000 26.44616 271 GLN B O 1
ATOM 8260 N N . THR B 1 241 ? 2.86872 -24.96743 -9.12781 1.000 25.30957 272 THR B N 1
ATOM 8261 C CA . THR B 1 241 ? 4.27703 -24.79906 -8.79921 1.000 23.59831 272 THR B CA 1
ATOM 8262 C C . THR B 1 241 ? 5.22499 -25.44623 -9.79307 1.000 26.42618 272 THR B C 1
ATOM 8263 O O . THR B 1 241 ? 6.34050 -24.95565 -9.96417 1.000 25.81619 272 THR B O 1
ATOM 8274 N N . LEU B 1 242 ? 4.83456 -26.52856 -10.43368 1.000 24.00933 273 LEU B N 1
ATOM 8275 C CA . LEU B 1 242 ? 5.78771 -27.23875 -11.27294 1.000 23.60014 273 LEU B CA 1
ATOM 8276 C C . LEU B 1 242 ? 5.72343 -26.72704 -12.70928 1.000 20.81295 273 LEU B C 1
ATOM 8277 O O . LEU B 1 242 ? 4.63165 -26.65081 -13.28344 1.000 26.13823 273 LEU B O 1
ATOM 8293 N N . PRO B 1 243 ? 6.85819 -26.39572 -13.32337 1.000 24.48279 274 PRO B N 1
ATOM 8294 C CA . PRO B 1 243 ? 6.82811 -25.96672 -14.73013 1.000 21.19242 274 PRO B CA 1
ATOM 8295 C C . PRO B 1 243 ? 6.51505 -27.13755 -15.65067 1.000 23.57764 274 PRO B C 1
ATOM 8296 O O . PRO B 1 243 ? 7.03760 -28.24062 -15.47626 1.000 28.99956 274 PRO B O 1
ATOM 8307 N N . ASN B 1 244 ? 5.62238 -26.90041 -16.61242 1.000 21.62805 275 ASN B N 1
ATOM 8308 C CA . ASN B 1 244 ? 5.35057 -27.86698 -17.68018 1.000 21.95899 275 ASN B CA 1
ATOM 8309 C C . ASN B 1 244 ? 5.50504 -27.29670 -19.09089 1.000 26.99225 275 ASN B C 1
ATOM 8310 O O . ASN B 1 244 ? 5.56432 -28.07939 -20.04979 1.000 21.21205 275 ASN B O 1
ATOM 8321 N N . TYR B 1 245 ? 5.58565 -25.96657 -19.25523 1.000 21.22845 276 TYR B N 1
ATOM 8322 C CA . TYR B 1 245 ? 5.86993 -25.34095 -20.55092 1.000 20.20598 276 TYR B CA 1
ATOM 8323 C C . TYR B 1 245 ? 4.77957 -25.61588 -21.58699 1.000 18.96361 276 TYR B C 1
ATOM 8324 O O . TYR B 1 245 ? 5.02397 -25.54234 -22.78895 1.000 21.95357 276 TYR B O 1
ATOM 8342 N N . ASP B 1 246 ? 3.54998 -25.86647 -21.14307 1.000 22.09676 277 ASP B N 1
ATOM 8343 C CA . ASP B 1 246 ? 2.52587 -26.31112 -22.08189 1.000 23.88471 277 ASP B CA 1
ATOM 8344 C C . ASP B 1 246 ? 1.92521 -25.18610 -22.91374 1.000 26.88268 277 ASP B C 1
ATOM 8345 O O . ASP B 1 246 ? 1.44235 -25.44278 -24.02303 1.000 23.24890 277 ASP B O 1
ATOM 8354 N N . GLN B 1 247 ? 1.94328 -23.95047 -22.41715 1.000 23.40126 278 GLN B N 1
ATOM 8355 C CA A GLN B 1 247 ? 1.34608 -22.83660 -23.13803 1.000 23.01257 278 GLN B CA 1
ATOM 8356 C CA B GLN B 1 247 ? 1.32112 -22.81860 -23.09470 0.000 23.17750 278 GLN B CA 1
ATOM 8357 C C . GLN B 1 247 ? 2.20369 -21.59643 -22.96404 1.000 20.12161 278 GLN B C 1
ATOM 8358 O O . GLN B 1 247 ? 2.54489 -21.21799 -21.83981 1.000 23.43788 278 GLN B O 1
ATOM 8385 N N . THR B 1 248 ? 2.52924 -20.96597 -24.08707 1.000 22.15226 279 THR B N 1
ATOM 8386 C CA . THR B 1 248 ? 3.22581 -19.69329 -24.02278 1.000 21.37596 279 THR B CA 1
ATOM 8387 C C . THR B 1 248 ? 2.21645 -18.59197 -23.74515 1.000 24.31571 279 THR B C 1
ATOM 8388 O O . THR B 1 248 ? 1.01884 -18.72571 -24.01022 1.000 22.36432 279 THR B O 1
ATOM 8399 N N . MET B 1 249 ? 2.71586 -17.48385 -23.19156 1.000 18.05349 280 MET B N 1
ATOM 8400 C CA . MET B 1 249 ? 1.88454 -16.33837 -22.86125 1.000 20.42270 280 MET B CA 1
ATOM 8401 C C . MET B 1 249 ? 2.02167 -15.32466 -23.98396 1.000 20.79620 280 MET B C 1
ATOM 8402 O O . MET B 1 249 ? 3.14285 -14.87665 -24.27956 1.000 22.65336 280 MET B O 1
ATOM 8416 N N . PRO B 1 250 ? 0.93858 -14.98291 -24.66962 1.000 19.67666 281 PRO B N 1
ATOM 8417 C CA . PRO B 1 250 ? 1.04168 -14.02943 -25.76936 1.000 25.51910 281 PRO B CA 1
ATOM 8418 C C . PRO B 1 250 ? 1.17213 -12.60918 -25.24067 1.000 18.47326 281 PRO B C 1
ATOM 8419 O O . PRO B 1 250 ? 0.68322 -12.26097 -24.16313 1.000 21.49313 281 PRO B O 1
ATOM 8430 N N . GLU B 1 251 ? 1.87219 -11.79244 -26.01708 1.000 18.05872 282 GLU B N 1
ATOM 8431 C CA . GLU B 1 251 ? 1.87262 -10.35572 -25.78507 1.000 16.40505 282 GLU B CA 1
ATOM 8432 C C . GLU B 1 251 ? 1.81507 -9.68053 -27.15076 1.000 14.08418 282 GLU B C 1
ATOM 8433 O O . GLU B 1 251 ? 2.67850 -9.92899 -27.99047 1.000 17.42796 282 GLU B O 1
ATOM 8445 N N . SER B 1 252 ? 0.82060 -8.83046 -27.37075 1.000 14.68435 283 SER B N 1
ATOM 8446 C CA . SER B 1 252 ? 0.67070 -8.18115 -28.66067 1.000 16.71368 283 SER B CA 1
ATOM 8447 C C . SER B 1 252 ? 1.57115 -6.95297 -28.77724 1.000 15.01574 283 SER B C 1
ATOM 8448 O O . SER B 1 252 ? 2.06110 -6.39692 -27.77905 1.000 14.54385 283 SER B O 1
ATOM 8456 N N . LYS B 1 253 ? 1.74823 -6.47777 -30.01478 1.000 15.08022 284 LYS B N 1
ATOM 8457 C CA . LYS B 1 253 ? 2.48378 -5.23078 -30.20855 1.000 15.32631 284 LYS B CA 1
ATOM 8458 C C . LYS B 1 253 ? 1.75724 -4.05779 -29.55783 1.000 14.42809 284 LYS B C 1
ATOM 8459 O O . LYS B 1 253 ? 2.39789 -3.17259 -28.99262 1.000 14.53937 284 LYS B O 1
ATOM 8478 N N . SER B 1 254 ? 0.42080 -4.04991 -29.59971 1.000 16.32832 285 SER B N 1
ATOM 8479 C CA . SER B 1 254 ? -0.34418 -3.04035 -28.87056 1.000 14.79701 285 SER B CA 1
ATOM 8480 C C . SER B 1 254 ? 0.01313 -3.05473 -27.38917 1.000 14.81888 285 SER B C 1
ATOM 8481 O O . SER B 1 254 ? 0.28426 -2.00321 -26.78647 1.000 13.15480 285 SER B O 1
ATOM 8489 N N . GLN B 1 255 ? 0.03831 -4.24870 -26.79038 1.000 14.07443 286 GLN B N 1
ATOM 8490 C CA . GLN B 1 255 ? 0.41390 -4.33192 -25.38328 1.000 13.60097 286 GLN B CA 1
ATOM 8491 C C . GLN B 1 255 ? 1.82712 -3.80391 -25.14801 1.000 12.00353 286 GLN B C 1
ATOM 8492 O O . GLN B 1 255 ? 2.07132 -3.11804 -24.14916 1.000 13.53007 286 GLN B O 1
ATOM 8506 N N . MET B 1 256 ? 2.79039 -4.11664 -26.02616 1.000 12.66826 287 MET B N 1
ATOM 8507 C CA . MET B 1 256 ? 4.13818 -3.60728 -25.80480 1.000 12.62837 287 MET B CA 1
ATOM 8508 C C . MET B 1 256 ? 4.20438 -2.10579 -25.95344 1.000 12.55843 287 MET B C 1
ATOM 8509 O O . MET B 1 256 ? 4.91412 -1.43764 -25.20221 1.000 12.42148 287 MET B O 1
ATOM 8523 N N . ALA B 1 257 ? 3.49849 -1.56872 -26.93311 1.000 12.69831 288 ALA B N 1
ATOM 8524 C CA . ALA B 1 257 ? 3.52355 -0.12948 -27.14611 1.000 11.79971 288 ALA B CA 1
ATOM 8525 C C . ALA B 1 257 ? 2.89972 0.61046 -25.97034 1.000 11.56205 288 ALA B C 1
ATOM 8526 O O . ALA B 1 257 ? 3.35563 1.69938 -25.58712 1.000 12.21169 288 ALA B O 1
ATOM 8533 N N . ASN B 1 258 ? 1.86293 0.01618 -25.38187 1.000 12.84233 289 ASN B N 1
ATOM 8534 C CA . ASN B 1 258 ? 1.13818 0.62955 -24.27687 1.000 13.43903 289 ASN B CA 1
ATOM 8535 C C . ASN B 1 258 ? 1.94996 0.62175 -22.99349 1.000 12.05188 289 ASN B C 1
ATOM 8536 O O . ASN B 1 258 ? 1.54844 1.30447 -22.04050 1.000 13.78848 289 ASN B O 1
ATOM 8547 N N . GLU B 1 259 ? 3.07543 -0.11156 -22.95617 1.000 11.35112 290 GLU B N 1
ATOM 8548 C CA . GLU B 1 259 ? 3.99861 -0.14884 -21.82350 1.000 11.84023 290 GLU B CA 1
ATOM 8549 C C . GLU B 1 259 ? 5.07794 0.92789 -21.90986 1.000 10.75065 290 GLU B C 1
ATOM 8550 O O . GLU B 1 259 ? 6.12852 0.81743 -21.25066 1.000 12.17692 290 GLU B O 1
ATOM 8562 N N . LEU B 1 260 ? 4.83763 1.98127 -22.68410 1.000 12.32767 291 LEU B N 1
ATOM 8563 C CA . LEU B 1 260 ? 5.72130 3.13448 -22.75318 1.000 12.24316 291 LEU B CA 1
ATOM 8564 C C . LEU B 1 260 ? 6.09138 3.65401 -21.37622 1.000 13.32762 291 LEU B C 1
ATOM 8565 O O . LEU B 1 260 ? 5.22797 4.09027 -20.60055 1.000 14.44286 291 LEU B O 1
ATOM 8581 N N . GLY B 1 261 ? 7.38858 3.60183 -21.07009 1.000 11.44409 292 GLY B N 1
ATOM 8582 C CA . GLY B 1 261 ? 7.92319 4.11786 -19.81738 1.000 11.99969 292 GLY B CA 1
ATOM 8583 C C . GLY B 1 261 ? 7.78246 3.19616 -18.63325 1.000 10.97851 292 GLY B C 1
ATOM 8584 O O . GLY B 1 261 ? 8.33365 3.49485 -17.56174 1.000 12.93839 292 GLY B O 1
ATOM 8588 N N . THR B 1 262 ? 7.07387 2.08777 -18.78718 1.000 11.35810 293 THR B N 1
ATOM 8589 C CA . THR B 1 262 ? 6.58542 1.33000 -17.65446 1.000 11.25934 293 THR B CA 1
ATOM 8590 C C . THR B 1 262 ? 6.90287 -0.15151 -17.67969 1.000 13.57928 293 THR B C 1
ATOM 8591 O O . THR B 1 262 ? 6.80735 -0.79561 -16.62465 1.000 12.47743 293 THR B O 1
ATOM 8602 N N . GLY B 1 263 ? 7.19641 -0.74316 -18.83394 1.000 11.51195 294 GLY B N 1
ATOM 8603 C CA . GLY B 1 263 ? 7.43692 -2.16970 -18.87863 1.000 11.76056 294 GLY B CA 1
ATOM 8604 C C . GLY B 1 263 ? 7.52029 -2.71521 -20.29047 1.000 12.42257 294 GLY B C 1
ATOM 8605 O O . GLY B 1 263 ? 6.82289 -3.67263 -20.63886 1.000 13.46687 294 GLY B O 1
ATOM 8609 N N . GLN B 1 264 ? 8.37864 -2.10189 -21.10008 1.000 10.83396 295 GLN B N 1
ATOM 8610 C CA . GLN B 1 264 ? 8.51551 -2.42908 -22.51687 1.000 10.81373 295 GLN B CA 1
ATOM 8611 C C . GLN B 1 264 ? 9.92751 -2.88539 -22.89253 1.000 12.17543 295 GLN B C 1
ATOM 8612 O O . GLN B 1 264 ? 10.20380 -3.06579 -24.08248 1.000 12.14265 295 GLN B O 1
ATOM 8626 N N . VAL B 1 265 ? 10.82281 -3.08012 -21.90920 1.000 10.64832 296 VAL B N 1
ATOM 8627 C CA . VAL B 1 265 ? 12.25816 -3.30788 -22.10338 1.000 11.99331 296 VAL B CA 1
ATOM 8628 C C . VAL B 1 265 ? 12.63787 -4.70434 -21.62445 1.000 11.50973 296 VAL B C 1
ATOM 8629 O O . VAL B 1 265 ? 12.08810 -5.21677 -20.64842 1.000 12.13800 296 VAL B O 1
ATOM 8642 N N . TYR B 1 266 ? 13.58266 -5.32452 -22.33150 1.000 11.11622 297 TYR B N 1
ATOM 8643 C CA . TYR B 1 266 ? 14.22144 -6.55428 -21.89141 1.000 12.64399 297 TYR B CA 1
ATOM 8644 C C . TYR B 1 266 ? 15.65603 -6.24853 -21.47151 1.000 11.53885 297 TYR B C 1
ATOM 8645 O O . TYR B 1 266 ? 16.29576 -5.33117 -21.98075 1.000 12.21325 297 TYR B O 1
ATOM 8663 N N . MET B 1 267 ? 16.15079 -7.02997 -20.50890 1.000 11.65240 298 MET B N 1
ATOM 8664 C CA . MET B 1 267 ? 17.53238 -7.01480 -20.03723 1.000 13.06403 298 MET B CA 1
ATOM 8665 C C . MET B 1 267 ? 17.96712 -8.40096 -19.60555 1.000 11.05349 298 MET B C 1
ATOM 8666 O O . MET B 1 267 ? 17.15543 -9.21508 -19.20625 1.000 13.01163 298 MET B O 1
ATOM 8680 N N . SER B 1 268 ? 19.27890 -8.61795 -19.64337 1.000 12.82775 299 SER B N 1
ATOM 8681 C CA . SER B 1 268 ? 19.87076 -9.69721 -18.86746 1.000 12.33075 299 SER B CA 1
ATOM 8682 C C . SER B 1 268 ? 19.97221 -9.26070 -17.39766 1.000 12.39944 299 SER B C 1
ATOM 8683 O O . SER B 1 268 ? 19.87702 -8.06976 -17.06104 1.000 12.36937 299 SER B O 1
ATOM 8691 N N . THR B 1 269 ? 20.18911 -10.24017 -16.50529 1.000 12.61675 300 THR B N 1
ATOM 8692 C CA . THR B 1 269 ? 20.36541 -9.89739 -15.09297 1.000 11.71119 300 THR B CA 1
ATOM 8693 C C . THR B 1 269 ? 21.55076 -8.96357 -14.90961 1.000 12.16581 300 THR B C 1
ATOM 8694 O O . THR B 1 269 ? 21.50588 -8.01812 -14.10291 1.000 13.42758 300 THR B O 1
ATOM 8705 N N . ALA B 1 270 ? 22.63035 -9.19706 -15.66461 1.000 13.55371 301 ALA B N 1
ATOM 8706 C CA . ALA B 1 270 ? 23.80046 -8.33288 -15.54650 1.000 12.26721 301 ALA B CA 1
ATOM 8707 C C . ALA B 1 270 ? 23.47049 -6.89942 -15.93748 1.000 13.16506 301 ALA B C 1
ATOM 8708 O O . ALA B 1 270 ? 23.88043 -5.95014 -15.26891 1.000 13.08270 301 ALA B O 1
ATOM 8715 N N . ASP B 1 271 ? 22.73618 -6.71647 -17.02973 1.000 14.35585 302 ASP B N 1
ATOM 8716 C CA . ASP B 1 271 ? 22.43537 -5.35148 -17.44175 1.000 13.55816 302 ASP B CA 1
ATOM 8717 C C . ASP B 1 271 ? 21.52068 -4.64153 -16.43951 1.000 12.65899 302 ASP B C 1
ATOM 8718 O O . ASP B 1 271 ? 21.69668 -3.44199 -16.17793 1.000 12.56667 302 ASP B O 1
ATOM 8727 N N . LEU B 1 272 ? 20.53631 -5.35408 -15.87257 1.000 11.76885 303 LEU B N 1
ATOM 8728 C CA . LEU B 1 272 ? 19.66071 -4.72739 -14.88005 1.000 11.34769 303 LEU B CA 1
ATOM 8729 C C . LEU B 1 272 ? 20.45056 -4.32587 -13.63451 1.000 12.30771 303 LEU B C 1
ATOM 8730 O O . LEU B 1 272 ? 20.28503 -3.21351 -13.09292 1.000 11.87721 303 LEU B O 1
ATOM 8746 N N . PHE B 1 273 ? 21.34399 -5.22088 -13.16506 1.000 12.14155 304 PHE B N 1
ATOM 8747 C CA . PHE B 1 273 ? 22.17999 -4.85031 -12.03221 1.000 13.28009 304 PHE B CA 1
ATOM 8748 C C . PHE B 1 273 ? 23.02269 -3.63088 -12.36154 1.000 12.60940 304 PHE B C 1
ATOM 8749 O O . PHE B 1 273 ? 23.11367 -2.68801 -11.56338 1.000 14.01203 304 PHE B O 1
ATOM 8766 N N . THR B 1 274 ? 23.63413 -3.62082 -13.55049 1.000 12.63901 305 THR B N 1
ATOM 8767 C CA . THR B 1 274 ? 24.46658 -2.49296 -13.95268 1.000 12.86395 305 THR B CA 1
ATOM 8768 C C . THR B 1 274 ? 23.70148 -1.18288 -13.87407 1.000 13.04176 305 THR B C 1
ATOM 8769 O O . THR B 1 274 ? 24.22178 -0.18987 -13.35795 1.000 13.35077 305 THR B O 1
ATOM 8780 N N . VAL B 1 275 ? 22.47420 -1.14240 -14.42244 1.000 12.74131 306 VAL B N 1
ATOM 8781 C CA . VAL B 1 275 ? 21.73431 0.12180 -14.43934 1.000 12.30500 306 VAL B CA 1
ATOM 8782 C C . VAL B 1 275 ? 21.41122 0.58185 -13.02379 1.000 11.97208 306 VAL B C 1
ATOM 8783 O O . VAL B 1 275 ? 21.63050 1.73800 -12.65477 1.000 12.70019 306 VAL B O 1
ATOM 8796 N N . GLU B 1 276 ? 20.84794 -0.31060 -12.22583 1.000 11.89402 307 GLU B N 1
ATOM 8797 C CA . GLU B 1 276 ? 20.41640 0.10131 -10.89135 1.000 11.82225 307 GLU B CA 1
ATOM 8798 C C . GLU B 1 276 ? 21.60052 0.48490 -10.02144 1.000 12.64164 307 GLU B C 1
ATOM 8799 O O . GLU B 1 276 ? 21.52506 1.43269 -9.22797 1.000 12.78395 307 GLU B O 1
ATOM 8811 N N . SER B 1 277 ? 22.69533 -0.26761 -10.12779 1.000 12.41907 308 SER B N 1
ATOM 8812 C CA . SER B 1 277 ? 23.89422 0.07954 -9.37759 1.000 12.78463 308 SER B CA 1
ATOM 8813 C C . SER B 1 277 ? 24.47463 1.40413 -9.85114 1.000 13.44986 308 SER B C 1
ATOM 8814 O O . SER B 1 277 ? 24.84649 2.25016 -9.02616 1.000 13.24786 308 SER B O 1
ATOM 8822 N N . ALA B 1 278 ? 24.51288 1.63346 -11.17398 1.000 11.99666 309 ALA B N 1
ATOM 8823 C CA . ALA B 1 278 ? 25.01235 2.89669 -11.69161 1.000 13.56534 309 ALA B CA 1
ATOM 8824 C C . ALA B 1 278 ? 24.21108 4.07037 -11.14413 1.000 13.16870 309 ALA B C 1
ATOM 8825 O O . ALA B 1 278 ? 24.78048 5.11925 -10.82264 1.000 14.67951 309 ALA B O 1
ATOM 8832 N N . ILE B 1 279 ? 22.89406 3.90591 -10.99696 1.000 12.35004 310 ILE B N 1
ATOM 8833 C CA . ILE B 1 279 ? 22.05991 4.96520 -10.43200 1.000 13.81715 310 ILE B CA 1
ATOM 8834 C C . ILE B 1 279 ? 22.49516 5.28029 -9.00347 1.000 12.63532 310 ILE B C 1
ATOM 8835 O O . ILE B 1 279 ? 22.74557 6.44222 -8.65049 1.000 13.26902 310 ILE B O 1
ATOM 8851 N N . LEU B 1 280 ? 22.58642 4.24932 -8.14757 1.000 13.14124 311 LEU B N 1
ATOM 8852 C CA . LEU B 1 280 ? 22.92046 4.50985 -6.74886 1.000 11.93882 311 LEU B CA 1
ATOM 8853 C C . LEU B 1 280 ? 24.35488 5.00015 -6.58666 1.000 13.38339 311 LEU B C 1
ATOM 8854 O O . LEU B 1 280 ? 24.66482 5.70391 -5.61768 1.000 16.77116 311 LEU B O 1
ATOM 8870 N N . LYS B 1 281 ? 25.24374 4.63311 -7.50251 1.000 14.46811 312 LYS B N 1
ATOM 8871 C CA . LYS B 1 281 ? 26.62548 5.09183 -7.42950 1.000 17.07084 312 LYS B CA 1
ATOM 8872 C C . LYS B 1 281 ? 26.81003 6.51743 -7.94399 1.000 16.21872 312 LYS B C 1
ATOM 8873 O O . LYS B 1 281 ? 27.92673 7.03773 -7.88040 1.000 19.65970 312 LYS B O 1
ATOM 8892 N N . GLY B 1 282 ? 25.76865 7.17197 -8.46213 1.000 14.53567 313 GLY B N 1
ATOM 8893 C CA . GLY B 1 282 ? 25.91829 8.53889 -8.93359 1.000 15.48990 313 GLY B CA 1
ATOM 8894 C C . GLY B 1 282 ? 26.44243 8.69148 -10.33912 1.000 17.59904 313 GLY B C 1
ATOM 8895 O O . GLY B 1 282 ? 26.87763 9.78751 -10.71325 1.000 19.05077 313 GLY B O 1
ATOM 8899 N N . GLN B 1 283 ? 26.38807 7.63349 -11.14930 1.000 16.29482 314 GLN B N 1
ATOM 8900 C CA . GLN B 1 283 ? 26.94486 7.68098 -12.49350 1.000 16.36172 314 GLN B CA 1
ATOM 8901 C C . GLN B 1 283 ? 26.03177 8.34585 -13.50741 1.000 19.20235 314 GLN B C 1
ATOM 8902 O O . GLN B 1 283 ? 26.52610 8.80804 -14.54024 1.000 19.80898 314 GLN B O 1
ATOM 8916 N N . LEU B 1 284 ? 24.72264 8.41168 -13.25095 1.000 15.97294 315 LEU B N 1
ATOM 8917 C CA . LEU B 1 284 ? 23.76543 8.97172 -14.19443 1.000 15.57162 315 LEU B CA 1
ATOM 8918 C C . LEU B 1 284 ? 23.12065 10.26521 -13.71838 1.000 17.74456 315 LEU B C 1
ATOM 8919 O O . LEU B 1 284 ? 22.33875 10.86240 -14.46542 1.000 17.13645 315 LEU B O 1
ATOM 8935 N N . LEU B 1 285 ? 23.43244 10.71380 -12.51389 1.000 15.43762 316 LEU B N 1
ATOM 8936 C CA . LEU B 1 285 ? 22.64700 11.68887 -11.76793 1.000 13.73274 316 LEU B CA 1
ATOM 8937 C C . LEU B 1 285 ? 23.40585 11.89024 -10.46538 1.000 14.23075 316 LEU B C 1
ATOM 8938 O O . LEU B 1 285 ? 23.89493 10.91471 -9.89522 1.000 14.59383 316 LEU B O 1
ATOM 8954 N N . SER B 1 286 ? 23.54346 13.12209 -9.99317 1.000 15.58215 317 SER B N 1
ATOM 8955 C CA . SER B 1 286 ? 24.32500 13.33619 -8.78143 1.000 15.90656 317 SER B CA 1
ATOM 8956 C C . SER B 1 286 ? 23.75001 12.53113 -7.62540 1.000 15.58564 317 SER B C 1
ATOM 8957 O O . SER B 1 286 ? 22.54314 12.29408 -7.54037 1.000 14.06160 317 SER B O 1
ATOM 8965 N N . LYS B 1 287 ? 24.62089 12.13710 -6.69655 1.000 15.60192 318 LYS B N 1
ATOM 8966 C CA . LYS B 1 287 ? 24.13849 11.41540 -5.52575 1.000 14.35882 318 LYS B CA 1
ATOM 8967 C C . LYS B 1 287 ? 23.12351 12.23379 -4.73135 1.000 15.19595 318 LYS B C 1
ATOM 8968 O O . LYS B 1 287 ? 22.18278 11.66652 -4.16429 1.000 14.80300 318 LYS B O 1
ATOM 8987 N N . LYS B 1 288 ? 23.28955 13.56064 -4.67032 1.000 15.02744 319 LYS B N 1
ATOM 8988 C CA . LYS B 1 288 ? 22.30013 14.38919 -3.99296 1.000 14.36039 319 LYS B CA 1
ATOM 8989 C C . LYS B 1 288 ? 20.93687 14.25496 -4.66225 1.000 14.21338 319 LYS B C 1
ATOM 8990 O O . LYS B 1 288 ? 19.90907 14.11810 -3.98609 1.000 13.45328 319 LYS B O 1
ATOM 9009 N N . ASN B 1 289 ? 20.91221 14.28787 -5.98225 1.000 13.42278 320 ASN B N 1
ATOM 9010 C CA . ASN B 1 289 ? 19.64802 14.16852 -6.68938 1.000 11.98731 320 ASN B CA 1
ATOM 9011 C C . ASN B 1 289 ? 19.10048 12.74716 -6.63141 1.000 12.48795 320 ASN B C 1
ATOM 9012 O O . ASN B 1 289 ? 17.88153 12.57534 -6.63090 1.000 12.71880 320 ASN B O 1
ATOM 9023 N N . VAL B 1 290 ? 19.95589 11.71468 -6.54863 1.000 11.63769 321 VAL B N 1
ATOM 9024 C CA . VAL B 1 290 ? 19.43609 10.36601 -6.32753 1.000 12.57632 321 VAL B CA 1
ATOM 9025 C C . VAL B 1 290 ? 18.71542 10.28394 -4.99237 1.000 11.87729 321 VAL B C 1
ATOM 9026 O O . VAL B 1 290 ? 17.65162 9.65435 -4.86536 1.000 12.94785 321 VAL B O 1
ATOM 9039 N N . ALA B 1 291 ? 19.30373 10.88584 -3.96237 1.000 12.42718 322 ALA B N 1
ATOM 9040 C CA . ALA B 1 291 ? 18.69019 10.86760 -2.64212 1.000 12.27005 322 ALA B CA 1
ATOM 9041 C C . ALA B 1 291 ? 17.37367 11.62997 -2.62502 1.000 11.84383 322 ALA B C 1
ATOM 9042 O O . ALA B 1 291 ? 16.40407 11.17232 -2.01000 1.000 14.78590 322 ALA B O 1
ATOM 9049 N N . ILE B 1 292 ? 17.32504 12.79281 -3.28291 1.000 12.23912 323 ILE B N 1
ATOM 9050 C CA A ILE B 1 292 ? 16.06178 13.52087 -3.38628 0.140 11.15290 323 ILE B CA 1
ATOM 9051 C CA B ILE B 1 292 ? 16.06307 13.52630 -3.40131 0.860 12.27973 323 ILE B CA 1
ATOM 9052 C C . ILE B 1 292 ? 15.01941 12.66915 -4.10263 1.000 11.70365 323 ILE B C 1
ATOM 9053 O O . ILE B 1 292 ? 13.86937 12.56860 -3.66769 1.000 12.58918 323 ILE B O 1
ATOM 9084 N N . LEU B 1 293 ? 15.40678 12.04792 -5.21080 1.000 11.35399 324 LEU B N 1
ATOM 9085 C CA . LEU B 1 293 ? 14.46721 11.21792 -5.96353 1.000 10.75866 324 LEU B CA 1
ATOM 9086 C C . LEU B 1 293 ? 13.96737 10.04051 -5.12566 1.000 11.48195 324 LEU B C 1
ATOM 9087 O O . LEU B 1 293 ? 12.75742 9.78763 -5.02439 1.000 11.69573 324 LEU B O 1
ATOM 9103 N N . HIS B 1 294 ? 14.89274 9.29815 -4.52738 1.000 10.98102 325 HIS B N 1
ATOM 9104 C CA . HIS B 1 294 ? 14.57214 8.09150 -3.76179 1.000 11.10197 325 HIS B CA 1
ATOM 9105 C C . HIS B 1 294 ? 14.25096 8.45974 -2.31082 1.000 15.01188 325 HIS B C 1
ATOM 9106 O O . HIS B 1 294 ? 14.96563 8.10340 -1.36809 1.000 14.45084 325 HIS B O 1
ATOM 9120 N N . THR B 1 295 ? 13.13102 9.15565 -2.14885 1.000 13.76149 326 THR B N 1
ATOM 9121 C CA . THR B 1 295 ? 12.60662 9.54943 -0.84241 1.000 12.79785 326 THR B CA 1
ATOM 9122 C C . THR B 1 295 ? 11.19737 8.98937 -0.69649 1.000 11.96694 326 THR B C 1
ATOM 9123 O O . THR B 1 295 ? 10.33917 9.22948 -1.54459 1.000 12.47402 326 THR B O 1
ATOM 9134 N N . ARG B 1 296 ? 10.94615 8.25591 0.37520 1.000 12.24903 327 ARG B N 1
ATOM 9135 C CA . ARG B 1 296 ? 9.62229 7.69190 0.61570 1.000 10.65618 327 ARG B CA 1
ATOM 9136 C C . ARG B 1 296 ? 8.61214 8.76797 1.02617 1.000 10.17889 327 ARG B C 1
ATOM 9137 O O . ARG B 1 296 ? 8.96345 9.92268 1.23891 1.000 12.96738 327 ARG B O 1
ATOM 9158 N N . THR B 1 297 ? 7.34924 8.35564 1.14141 1.000 11.51189 328 THR B N 1
ATOM 9159 C CA . THR B 1 297 ? 6.26399 9.27618 1.49859 1.000 13.93233 328 THR B CA 1
ATOM 9160 C C . THR B 1 297 ? 5.63835 8.87958 2.83028 1.000 11.90231 328 THR B C 1
ATOM 9161 O O . THR B 1 297 ? 5.98197 7.87004 3.42585 1.000 12.68510 328 THR B O 1
ATOM 9172 N N . ALA B 1 298 ? 4.67324 9.68393 3.27337 1.000 13.15907 329 ALA B N 1
ATOM 9173 C CA . ALA B 1 298 ? 4.03462 9.39187 4.54918 1.000 14.09542 329 ALA B CA 1
ATOM 9174 C C . ALA B 1 298 ? 3.30550 8.06002 4.51030 1.000 16.25121 329 ALA B C 1
ATOM 9175 O O . ALA B 1 298 ? 3.26268 7.33547 5.51583 1.000 18.28202 329 ALA B O 1
ATOM 9182 N N . THR B 1 299 ? 2.73748 7.71423 3.35678 1.000 13.37983 330 THR B N 1
ATOM 9183 C CA . THR B 1 299 ? 1.88072 6.54931 3.23864 1.000 15.24063 330 THR B CA 1
ATOM 9184 C C . THR B 1 299 ? 2.52195 5.38010 2.51440 1.000 13.23745 330 THR B C 1
ATOM 9185 O O . THR B 1 299 ? 1.91853 4.31442 2.46458 1.000 17.12695 330 THR B O 1
ATOM 9196 N N . GLY B 1 300 ? 3.71696 5.52224 1.96106 1.000 13.71190 331 GLY B N 1
ATOM 9197 C CA . GLY B 1 300 ? 4.31502 4.40280 1.25236 1.000 14.70699 331 GLY B CA 1
ATOM 9198 C C . GLY B 1 300 ? 5.82444 4.45251 1.21283 1.000 11.56664 331 GLY B C 1
ATOM 9199 O O . GLY B 1 300 ? 6.43179 5.53020 1.17054 1.000 12.00911 331 GLY B O 1
ATOM 9203 N N . GLU B 1 301 ? 6.43490 3.26402 1.20895 1.000 12.52924 332 GLU B N 1
ATOM 9204 C CA . GLU B 1 301 ? 7.85874 3.14599 0.93008 1.000 12.30705 332 GLU B CA 1
ATOM 9205 C C . GLU B 1 301 ? 8.21576 3.67703 -0.45573 1.000 11.48033 332 GLU B C 1
ATOM 9206 O O . GLU B 1 301 ? 9.35843 4.10123 -0.68313 1.000 12.77781 332 GLU B O 1
ATOM 9218 N N . TYR B 1 302 ? 7.29808 3.60470 -1.40167 1.000 11.76211 333 TYR B N 1
ATOM 9219 C CA . TYR B 1 302 ? 7.64188 3.96166 -2.77148 1.000 10.95480 333 TYR B CA 1
ATOM 9220 C C . TYR B 1 302 ? 7.99625 5.43166 -2.85994 1.000 12.17695 333 TYR B C 1
ATOM 9221 O O . TYR B 1 302 ? 7.32936 6.28099 -2.25986 1.000 12.27108 333 TYR B O 1
ATOM 9239 N N . GLY B 1 303 ? 9.03765 5.74251 -3.62700 1.000 10.95585 334 GLY B N 1
ATOM 9240 C CA . GLY B 1 303 ? 9.37588 7.10814 -3.91699 1.000 11.05188 334 GLY B CA 1
ATOM 9241 C C . GLY B 1 303 ? 10.37418 7.17156 -5.03355 1.000 11.42194 334 GLY B C 1
ATOM 9242 O O . GLY B 1 303 ? 11.39378 6.48466 -4.96435 1.000 12.24181 334 GLY B O 1
ATOM 9246 N N . GLY B 1 304 ? 10.12064 7.94682 -6.07631 1.000 11.40585 335 GLY B N 1
ATOM 9247 C CA . GLY B 1 304 ? 11.09443 8.06997 -7.12923 1.000 10.63666 335 GLY B CA 1
ATOM 9248 C C . GLY B 1 304 ? 11.30960 6.79544 -7.90918 1.000 10.75801 335 GLY B C 1
ATOM 9249 O O . GLY B 1 304 ? 12.41777 6.55083 -8.40663 1.000 11.71067 335 GLY B O 1
ATOM 9253 N N . GLY B 1 305 ? 10.26870 5.98913 -8.07593 1.000 10.50473 336 GLY B N 1
ATOM 9254 C CA . GLY B 1 305 ? 10.31663 4.85257 -8.95627 1.000 11.33824 336 GLY B CA 1
ATOM 9255 C C . GLY B 1 305 ? 10.84707 3.57772 -8.33994 1.000 11.60377 336 GLY B C 1
ATOM 9256 O O . GLY B 1 305 ? 11.05381 2.59187 -9.06280 1.000 12.39481 336 GLY B O 1
ATOM 9260 N N . VAL B 1 306 ? 11.08314 3.55213 -7.01859 1.000 10.74354 337 VAL B N 1
ATOM 9261 C CA . VAL B 1 306 ? 11.53932 2.36570 -6.30470 1.000 10.67948 337 VAL B CA 1
ATOM 9262 C C . VAL B 1 306 ? 10.87388 2.32628 -4.92791 1.000 10.32336 337 VAL B C 1
ATOM 9263 O O . VAL B 1 306 ? 10.39983 3.34723 -4.41989 1.000 10.91105 337 VAL B O 1
ATOM 9276 N N . TYR B 1 307 ? 10.85445 1.13540 -4.30942 1.000 10.32616 338 TYR B N 1
ATOM 9277 C CA . TYR B 1 307 ? 10.48186 1.01109 -2.90062 1.000 9.95343 338 TYR B CA 1
ATOM 9278 C C . TYR B 1 307 ? 11.71661 1.26717 -2.04562 1.000 10.82633 338 TYR B C 1
ATOM 9279 O O . TYR B 1 307 ? 12.74122 0.60006 -2.20621 1.000 11.87244 338 TYR B O 1
ATOM 9297 N N . ASN B 1 308 ? 11.62993 2.25206 -1.16010 1.000 11.77670 339 ASN B N 1
ATOM 9298 C CA . ASN B 1 308 ? 12.75326 2.65697 -0.32224 1.000 11.27940 339 ASN B CA 1
ATOM 9299 C C . ASN B 1 308 ? 12.63515 1.99111 1.03984 1.000 11.70628 339 ASN B C 1
ATOM 9300 O O . ASN B 1 308 ? 11.65699 2.20532 1.75636 1.000 11.92043 339 ASN B O 1
ATOM 9311 N N . MET B 1 309 ? 13.61484 1.17525 1.36487 1.000 13.08303 340 MET B N 1
ATOM 9312 C CA . MET B 1 309 ? 13.60842 0.39390 2.58404 1.000 14.49389 340 MET B CA 1
ATOM 9313 C C . MET B 1 309 ? 14.74873 0.82358 3.48220 1.000 12.55601 340 MET B C 1
ATOM 9314 O O . MET B 1 309 ? 15.62144 1.59937 3.10638 1.000 11.84912 340 MET B O 1
ATOM 9328 N N . SER B 1 310 ? 14.75792 0.27091 4.69381 1.000 13.65566 341 SER B N 1
ATOM 9329 C CA . SER B 1 310 ? 15.80194 0.64615 5.61428 1.000 12.55825 341 SER B CA 1
ATOM 9330 C C . SER B 1 310 ? 17.15662 0.11692 5.18997 1.000 13.97270 341 SER B C 1
ATOM 9331 O O . SER B 1 310 ? 18.17312 0.64019 5.64163 1.000 14.46399 341 SER B O 1
ATOM 9339 N N . ASN B 1 311 ? 17.20033 -0.92017 4.33332 1.000 14.07534 342 ASN B N 1
ATOM 9340 C CA . ASN B 1 311 ? 18.45170 -1.57632 3.96933 1.000 13.86295 342 ASN B CA 1
ATOM 9341 C C . ASN B 1 311 ? 18.67878 -1.53430 2.45947 1.000 12.71871 342 ASN B C 1
ATOM 9342 O O . ASN B 1 311 ? 19.44611 -2.34597 1.92703 1.000 16.56441 342 ASN B O 1
ATOM 9353 N N . GLY B 1 312 ? 18.02536 -0.61087 1.75782 1.000 13.06162 343 GLY B N 1
ATOM 9354 C CA . GLY B 1 312 ? 18.27291 -0.43631 0.34493 1.000 13.64085 343 GLY B CA 1
ATOM 9355 C C . GLY B 1 312 ? 17.01459 -0.16439 -0.42892 1.000 12.30299 343 GLY B C 1
ATOM 9356 O O . GLY B 1 312 ? 16.05058 0.39053 0.10797 1.000 14.27519 343 GLY B O 1
ATOM 9360 N N . ILE B 1 313 ? 17.02464 -0.53675 -1.69980 1.000 13.04054 344 ILE B N 1
ATOM 9361 C CA . ILE B 1 313 ? 15.85473 -0.35646 -2.54348 1.000 11.70258 344 ILE B CA 1
ATOM 9362 C C . ILE B 1 313 ? 15.39323 -1.71856 -3.04707 1.000 11.96585 344 ILE B C 1
ATOM 9363 O O . ILE B 1 313 ? 16.15900 -2.69510 -3.10090 1.000 13.11070 344 ILE B O 1
ATOM 9379 N N . ARG B 1 314 ? 14.11397 -1.78105 -3.41122 1.000 11.98344 345 ARG B N 1
ATOM 9380 C CA A ARG B 1 314 ? 13.46993 -2.95609 -3.98959 0.607 12.77697 345 ARG B CA 1
ATOM 9381 C CA B ARG B 1 314 ? 13.58750 -2.95039 -4.08500 0.393 12.92199 345 ARG B CA 1
ATOM 9382 C C . ARG B 1 314 ? 12.64892 -2.48654 -5.18495 1.000 11.91936 345 ARG B C 1
ATOM 9383 O O . ARG B 1 314 ? 12.05783 -1.39687 -5.13920 1.000 11.79852 345 ARG B O 1
ATOM 9424 N N . SER B 1 315 ? 12.56925 -3.29957 -6.23035 1.000 11.37393 346 SER B N 1
ATOM 9425 C CA . SER B 1 315 ? 11.63743 -3.03622 -7.31658 1.000 11.67456 346 SER B CA 1
ATOM 9426 C C . SER B 1 315 ? 11.18803 -4.38586 -7.83804 1.000 12.70358 346 SER B C 1
ATOM 9427 O O . SER B 1 315 ? 11.94507 -5.36327 -7.76626 1.000 13.56254 346 SER B O 1
ATOM 9435 N N . HIS B 1 316 ? 9.97168 -4.44716 -8.36300 1.000 13.11245 347 HIS B N 1
ATOM 9436 C CA . HIS B 1 316 ? 9.32902 -5.70521 -8.70329 1.000 13.39802 347 HIS B CA 1
ATOM 9437 C C . HIS B 1 316 ? 8.51021 -5.51183 -9.94945 1.000 15.37405 347 HIS B C 1
ATOM 9438 O O . HIS B 1 316 ? 7.86903 -4.46938 -10.10427 1.000 17.75914 347 HIS B O 1
ATOM 9452 N N . GLY B 1 317 ? 8.51061 -6.50233 -10.82692 1.000 12.61744 348 GLY B N 1
ATOM 9453 C CA . GLY B 1 317 ? 7.63816 -6.47501 -11.98143 1.000 13.98487 348 GLY B CA 1
ATOM 9454 C C . GLY B 1 317 ? 6.92788 -7.80076 -12.15815 1.000 12.09888 348 GLY B C 1
ATOM 9455 O O . GLY B 1 317 ? 7.47729 -8.85986 -11.87464 1.000 13.66528 348 GLY B O 1
ATOM 9459 N N . LEU B 1 318 ? 5.69644 -7.72392 -12.65625 1.000 14.45511 349 LEU B N 1
ATOM 9460 C CA . LEU B 1 318 ? 4.93364 -8.91864 -12.99934 1.000 16.05323 349 LEU B CA 1
ATOM 9461 C C . LEU B 1 318 ? 4.15559 -8.66544 -14.27916 1.000 16.22147 349 LEU B C 1
ATOM 9462 O O . LEU B 1 318 ? 3.45797 -7.64787 -14.38036 1.000 23.69695 349 LEU B O 1
ATOM 9478 N N . GLY B 1 319 ? 4.21455 -9.60560 -15.22489 1.000 15.16717 350 GLY B N 1
ATOM 9479 C CA . GLY B 1 319 ? 3.36702 -9.46627 -16.38469 1.000 16.24838 350 GLY B CA 1
ATOM 9480 C C . GLY B 1 319 ? 3.81334 -10.30304 -17.55507 1.000 15.95813 350 GLY B C 1
ATOM 9481 O O . GLY B 1 319 ? 5.00441 -10.59358 -17.70337 1.000 14.43748 350 GLY B O 1
ATOM 9485 N N . TYR B 1 320 ? 2.84961 -10.70645 -18.39106 1.000 14.91090 351 TYR B N 1
ATOM 9486 C CA . TYR B 1 320 ? 3.12858 -11.37122 -19.66879 1.000 15.90545 351 TYR B CA 1
ATOM 9487 C C . TYR B 1 320 ? 3.85981 -12.70076 -19.46960 1.000 14.81248 351 TYR B C 1
ATOM 9488 O O . TYR B 1 320 ? 4.60466 -13.16165 -20.34428 1.000 16.50351 351 TYR B O 1
ATOM 9506 N N . GLY B 1 321 ? 3.61606 -13.37342 -18.34702 1.000 16.71005 352 GLY B N 1
ATOM 9507 C CA . GLY B 1 321 ? 4.29398 -14.61625 -18.04533 1.000 15.49521 352 GLY B CA 1
ATOM 9508 C C . GLY B 1 321 ? 5.62571 -14.44749 -17.35998 1.000 15.09128 352 GLY B C 1
ATOM 9509 O O . GLY B 1 321 ? 6.27388 -15.45090 -17.04802 1.000 15.05069 352 GLY B O 1
ATOM 9513 N N . TYR B 1 322 ? 6.05515 -13.21153 -17.11136 1.000 13.39885 353 TYR B N 1
ATOM 9514 C CA . TYR B 1 322 ? 7.34629 -12.91311 -16.51315 1.000 12.93538 353 TYR B CA 1
ATOM 9515 C C . TYR B 1 322 ? 7.18574 -12.35619 -15.10744 1.000 13.44933 353 TYR B C 1
ATOM 9516 O O . TYR B 1 322 ? 6.13047 -11.83149 -14.72955 1.000 13.43955 353 TYR B O 1
ATOM 9534 N N . GLU B 1 323 ? 8.27343 -12.45974 -14.35315 1.000 13.50980 354 GLU B N 1
ATOM 9535 C CA . GLU B 1 323 ? 8.42747 -11.78759 -13.06931 1.000 11.99298 354 GLU B CA 1
ATOM 9536 C C . GLU B 1 323 ? 9.86345 -11.29545 -12.95999 1.000 12.34111 354 GLU B C 1
ATOM 9537 O O . GLU B 1 323 ? 10.79726 -11.97054 -13.40429 1.000 13.49167 354 GLU B O 1
ATOM 9549 N N . SER B 1 324 ? 10.05123 -10.11962 -12.36046 1.000 11.20340 355 SER B N 1
ATOM 9550 C CA . SER B 1 324 ? 11.37538 -9.54597 -12.20513 1.000 11.35414 355 SER B CA 1
ATOM 9551 C C . SER B 1 324 ? 11.49771 -8.98143 -10.79284 1.000 10.98764 355 SER B C 1
ATOM 9552 O O . SER B 1 324 ? 10.51973 -8.46715 -10.23735 1.000 12.20917 355 SER B O 1
ATOM 9560 N N . SER B 1 325 ? 12.68146 -9.14610 -10.19739 1.000 11.30235 356 SER B N 1
ATOM 9561 C CA . SER B 1 325 ? 12.92353 -8.70631 -8.83018 1.000 11.74542 356 SER B CA 1
ATOM 9562 C C . SER B 1 325 ? 14.35932 -8.23034 -8.67349 1.000 11.27094 356 SER B C 1
ATOM 9563 O O . SER B 1 325 ? 15.29786 -8.92570 -9.07233 1.000 12.55401 356 SER B O 1
ATOM 9571 N N . ILE B 1 326 ? 14.54826 -7.05305 -8.06550 1.000 11.55808 357 ILE B N 1
ATOM 9572 C CA . ILE B 1 326 ? 15.86567 -6.59987 -7.64919 1.000 12.10079 357 ILE B CA 1
ATOM 9573 C C . ILE B 1 326 ? 15.75353 -6.05037 -6.23224 1.000 13.48874 357 ILE B C 1
ATOM 9574 O O . ILE B 1 326 ? 14.79777 -5.32764 -5.89674 1.000 12.99557 357 ILE B O 1
ATOM 9590 N N . PHE B 1 327 ? 16.71746 -6.43256 -5.39680 1.000 11.97453 358 PHE B N 1
ATOM 9591 C CA . PHE B 1 327 ? 16.98541 -5.84048 -4.08953 1.000 12.97788 358 PHE B CA 1
ATOM 9592 C C . PHE B 1 327 ? 18.43426 -5.36337 -4.12488 1.000 12.90406 358 PHE B C 1
ATOM 9593 O O . PHE B 1 327 ? 19.33139 -6.11695 -4.54274 1.000 13.04228 358 PHE B O 1
ATOM 9610 N N . LEU B 1 328 ? 18.68343 -4.12883 -3.71426 1.000 11.45429 359 LEU B N 1
ATOM 9611 C CA . LEU B 1 328 ? 20.00894 -3.53752 -3.83831 1.000 10.63628 359 LEU B CA 1
ATOM 9612 C C . LEU B 1 328 ? 20.31928 -2.64922 -2.63557 1.000 12.62976 359 LEU B C 1
ATOM 9613 O O . LEU B 1 328 ? 19.47750 -1.86265 -2.19161 1.000 13.09638 359 LEU B O 1
ATOM 9629 N N . SER B 1 329 ? 21.54238 -2.78709 -2.11232 1.000 13.17795 360 SER B N 1
ATOM 9630 C CA . SER B 1 329 ? 21.99469 -2.02639 -0.95451 1.000 14.64268 360 SER B CA 1
ATOM 9631 C C . SER B 1 329 ? 22.08455 -0.53661 -1.27542 1.000 14.27226 360 SER B C 1
ATOM 9632 O O . SER B 1 329 ? 22.18583 -0.13567 -2.44696 1.000 13.26099 360 SER B O 1
ATOM 9640 N N . PRO B 1 330 ? 22.05827 0.31659 -0.24318 1.000 15.05938 361 PRO B N 1
ATOM 9641 C CA . PRO B 1 330 ? 22.08917 1.76124 -0.51167 1.000 13.04528 361 PRO B CA 1
ATOM 9642 C C . PRO B 1 330 ? 23.26500 2.23240 -1.34125 1.000 17.30274 361 PRO B C 1
ATOM 9643 O O . PRO B 1 330 ? 23.11189 3.18650 -2.11031 1.000 16.58023 361 PRO B O 1
ATOM 9654 N N . ASP B 1 331 ? 24.42855 1.59733 -1.22155 1.000 15.67771 362 ASP B N 1
ATOM 9655 C CA . ASP B 1 331 ? 25.58735 2.00710 -1.99836 1.000 16.95065 362 ASP B CA 1
ATOM 9656 C C . ASP B 1 331 ? 25.66485 1.35766 -3.36978 1.000 16.70524 362 ASP B C 1
ATOM 9657 O O . ASP B 1 331 ? 26.61163 1.62872 -4.11224 1.000 17.92878 362 ASP B O 1
ATOM 9666 N N . GLY B 1 332 ? 24.70687 0.49887 -3.71901 1.000 15.32525 363 GLY B N 1
ATOM 9667 C CA . GLY B 1 332 ? 24.69417 -0.13157 -5.02434 1.000 14.81652 363 GLY B CA 1
ATOM 9668 C C . GLY B 1 332 ? 25.71594 -1.22657 -5.22645 1.000 17.86725 363 GLY B C 1
ATOM 9669 O O . GLY B 1 332 ? 25.84596 -1.72560 -6.34403 1.000 16.45799 363 GLY B O 1
ATOM 9673 N N . LYS B 1 333 ? 26.42089 -1.65945 -4.18128 1.000 15.75538 364 LYS B N 1
ATOM 9674 C CA . LYS B 1 333 ? 27.47935 -2.65085 -4.34488 1.000 17.46509 364 LYS B CA 1
ATOM 9675 C C . LYS B 1 333 ? 27.06774 -4.06859 -3.98557 1.000 16.70830 364 LYS B C 1
ATOM 9676 O O . LYS B 1 333 ? 27.80441 -5.00491 -4.31841 1.000 17.40095 364 LYS B O 1
ATOM 9695 N N . THR B 1 334 ? 25.92414 -4.27431 -3.34439 1.000 15.86962 365 THR B N 1
ATOM 9696 C CA . THR B 1 334 ? 25.50067 -5.59741 -2.90268 1.000 15.42837 365 THR B CA 1
ATOM 9697 C C . THR B 1 334 ? 24.02748 -5.77671 -3.24298 1.000 16.31705 365 THR B C 1
ATOM 9698 O O . THR B 1 334 ? 23.20316 -4.93081 -2.88013 1.000 15.42075 365 THR B O 1
ATOM 9709 N N . GLY B 1 335 ? 23.67847 -6.87395 -3.90684 1.000 14.17696 366 GLY B N 1
ATOM 9710 C CA . GLY B 1 335 ? 22.27363 -7.07146 -4.20057 1.000 13.74498 366 GLY B CA 1
ATOM 9711 C C . GLY B 1 335 ? 21.98450 -8.37535 -4.90970 1.000 13.17358 366 GLY B C 1
ATOM 9712 O O . GLY B 1 335 ? 22.86839 -9.20268 -5.14680 1.000 14.73359 366 GLY B O 1
ATOM 9716 N N . VAL B 1 336 ? 20.71522 -8.52836 -5.26341 1.000 13.28762 367 VAL B N 1
ATOM 9717 C CA . VAL B 1 336 ? 20.19071 -9.75151 -5.84842 1.000 13.38568 367 VAL B CA 1
ATOM 9718 C C . VAL B 1 336 ? 19.26440 -9.36317 -6.98789 1.000 15.48387 367 VAL B C 1
ATOM 9719 O O . VAL B 1 336 ? 18.36715 -8.53524 -6.80733 1.000 13.43815 367 VAL B O 1
ATOM 9732 N N . VAL B 1 337 ? 19.45436 -9.97733 -8.14585 1.000 12.64705 368 VAL B N 1
ATOM 9733 C CA . VAL B 1 337 ? 18.51239 -9.86338 -9.25946 1.000 13.58190 368 VAL B CA 1
ATOM 9734 C C . VAL B 1 337 ? 18.03850 -11.26144 -9.60470 1.000 13.35909 368 VAL B C 1
ATOM 9735 O O . VAL B 1 337 ? 18.86202 -12.13640 -9.92179 1.000 13.41288 368 VAL B O 1
ATOM 9748 N N . LEU B 1 338 ? 16.73041 -11.46832 -9.59358 1.000 12.21602 369 LEU B N 1
ATOM 9749 C CA . LEU B 1 338 ? 16.12507 -12.65769 -10.17797 1.000 13.06313 369 LEU B CA 1
ATOM 9750 C C . LEU B 1 338 ? 15.15751 -12.23768 -11.27727 1.000 12.23501 369 LEU B C 1
ATOM 9751 O O . LEU B 1 338 ? 14.35252 -11.32132 -11.07770 1.000 12.80087 369 LEU B O 1
ATOM 9767 N N . MET B 1 339 ? 15.21516 -12.90247 -12.43591 1.000 11.94551 370 MET B N 1
ATOM 9768 C CA . MET B 1 339 ? 14.23379 -12.68201 -13.49094 1.000 12.14009 370 MET B CA 1
ATOM 9769 C C . MET B 1 339 ? 13.75860 -14.03762 -13.99647 1.000 12.58772 370 MET B C 1
ATOM 9770 O O . MET B 1 339 ? 14.57243 -14.95292 -14.19037 1.000 14.08696 370 MET B O 1
ATOM 9784 N N . SER B 1 340 ? 12.45245 -14.16719 -14.19552 1.000 12.33172 371 SER B N 1
ATOM 9785 C CA . SER B 1 340 ? 11.82467 -15.42918 -14.59633 1.000 12.64743 371 SER B CA 1
ATOM 9786 C C . SER B 1 340 ? 10.88156 -15.22764 -15.76755 1.000 13.36793 371 SER B C 1
ATOM 9787 O O . SER B 1 340 ? 10.06902 -14.29674 -15.77042 1.000 13.90029 371 SER B O 1
ATOM 9795 N N . ASN B 1 341 ? 10.96772 -16.15159 -16.73301 1.000 13.24902 372 ASN B N 1
ATOM 9796 C CA . ASN B 1 341 ? 10.04878 -16.22039 -17.85801 1.000 14.13940 372 ASN B CA 1
ATOM 9797 C C . ASN B 1 341 ? 8.89589 -17.19436 -17.58603 1.000 12.84317 372 ASN B C 1
ATOM 9798 O O . ASN B 1 341 ? 8.21639 -17.63217 -18.52921 1.000 15.50469 372 ASN B O 1
ATOM 9809 N N . TYR B 1 342 ? 8.65976 -17.55647 -16.31591 1.000 14.01329 373 TYR B N 1
ATOM 9810 C CA . TYR B 1 342 ? 7.62313 -18.56153 -15.99627 1.000 16.36259 373 TYR B CA 1
ATOM 9811 C C . TYR B 1 342 ? 7.01274 -18.20728 -14.63790 1.000 16.86249 373 TYR B C 1
ATOM 9812 O O . TYR B 1 342 ? 7.16156 -18.90313 -13.63379 1.000 17.08176 373 TYR B O 1
ATOM 9830 N N . TYR B 1 343 ? 6.29809 -17.08383 -14.60107 1.000 15.99963 374 TYR B N 1
ATOM 9831 C CA . TYR B 1 343 ? 5.72164 -16.60885 -13.35419 1.000 17.03959 374 TYR B CA 1
ATOM 9832 C C . TYR B 1 343 ? 4.67172 -17.58272 -12.84480 1.000 20.54562 374 TYR B C 1
ATOM 9833 O O . TYR B 1 343 ? 3.78324 -18.02570 -13.59140 1.000 20.24799 374 TYR B O 1
ATOM 9851 N N . ARG B 1 344 ? 4.78770 -17.91942 -11.56399 1.000 18.55687 375 ARG B N 1
ATOM 9852 C CA . ARG B 1 344 ? 3.77880 -18.69673 -10.86574 1.000 18.96520 375 ARG B CA 1
ATOM 9853 C C . ARG B 1 344 ? 3.47223 -18.01603 -9.54102 1.000 19.72773 375 ARG B C 1
ATOM 9854 O O . ARG B 1 344 ? 4.36057 -17.87813 -8.69723 1.000 20.86713 375 ARG B O 1
ATOM 9875 N N . LYS B 1 345 ? 2.21203 -17.61707 -9.34713 1.000 19.51855 376 LYS B N 1
ATOM 9876 C CA . LYS B 1 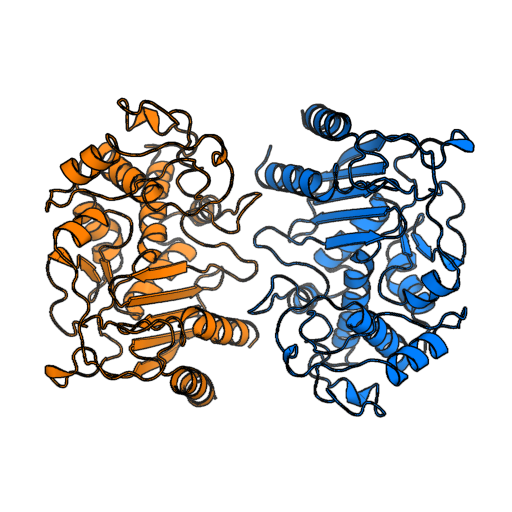345 ? 1.83541 -16.98790 -8.08477 1.000 19.40974 376 LYS B CA 1
ATOM 9877 C C . LYS B 1 345 ? 2.19788 -17.85263 -6.87770 1.000 23.67282 376 LYS B C 1
ATOM 9878 O O . LYS B 1 345 ? 2.53636 -17.32314 -5.81141 1.000 23.87935 376 LYS B O 1
ATOM 9897 N N . ALA B 1 346 ? 2.10407 -19.17353 -7.01095 1.000 21.78136 377 ALA B N 1
ATOM 9898 C CA . ALA B 1 346 ? 2.40120 -20.09108 -5.91844 1.000 23.25918 377 ALA B CA 1
ATOM 9899 C C . ALA B 1 346 ? 3.88537 -20.34977 -5.74869 1.000 23.78264 377 ALA B C 1
ATOM 9900 O O . ALA B 1 346 ? 4.28013 -21.05224 -4.80876 1.000 27.18258 377 ALA B O 1
ATOM 9907 N N . ALA B 1 347 ? 4.71952 -19.80917 -6.63238 1.000 22.20260 378 ALA B N 1
ATOM 9908 C CA . ALA B 1 347 ? 6.16141 -19.88164 -6.49740 1.000 23.36962 378 ALA B CA 1
ATOM 9909 C C . ALA B 1 347 ? 6.76245 -18.52756 -6.89977 1.000 20.72632 378 ALA B C 1
ATOM 9910 O O . ALA B 1 347 ? 7.58304 -18.44094 -7.80544 1.000 21.34729 378 ALA B O 1
ATOM 9917 N N . GLY B 1 348 ? 6.33748 -17.46356 -6.22272 1.000 20.24925 379 GLY B N 1
ATOM 9918 C CA . GLY B 1 348 ? 6.81182 -16.12967 -6.57486 1.000 18.23042 379 GLY B CA 1
ATOM 9919 C C . GLY B 1 348 ? 8.29263 -15.94589 -6.27508 1.000 18.90308 379 GLY B C 1
ATOM 9920 O O . GLY B 1 348 ? 8.82545 -16.46269 -5.28910 1.000 23.82004 379 GLY B O 1
ATOM 9924 N N . ILE B 1 349 ? 8.98245 -15.22551 -7.16229 1.000 14.99018 380 ILE B N 1
ATOM 9925 C CA . ILE B 1 349 ? 10.41875 -15.05671 -6.99890 1.000 14.84392 380 ILE B CA 1
ATOM 9926 C C . ILE B 1 349 ? 10.79148 -13.88875 -6.09638 1.000 16.31999 380 ILE B C 1
ATOM 9927 O O . ILE B 1 349 ? 11.89732 -13.88632 -5.54496 1.000 16.40372 380 ILE B O 1
ATOM 9943 N N . GLN B 1 350 ? 9.91481 -12.89247 -5.92844 1.000 16.21900 381 GLN B N 1
ATOM 9944 C CA . GLN B 1 350 ? 10.29205 -11.78132 -5.06440 1.000 14.40580 381 GLN B CA 1
ATOM 9945 C C . GLN B 1 350 ? 10.61719 -12.27266 -3.65369 1.000 15.87468 381 GLN B C 1
ATOM 9946 O O . GLN B 1 350 ? 11.60149 -11.84035 -3.04534 1.000 15.34145 381 GLN B O 1
ATOM 9960 N N . ALA B 1 351 ? 9.80868 -13.18915 -3.12236 1.000 16.13176 382 ALA B N 1
ATOM 9961 C CA . ALA B 1 351 ? 10.06074 -13.65479 -1.76440 1.000 17.65108 382 ALA B CA 1
ATOM 9962 C C . ALA B 1 351 ? 11.39603 -14.37039 -1.66931 1.000 15.17596 382 ALA B C 1
ATOM 9963 O O . ALA B 1 351 ? 12.07791 -14.30276 -0.64190 1.000 17.70918 382 ALA B O 1
ATOM 9970 N N . THR B 1 352 ? 11.76465 -15.09491 -2.72596 1.000 15.84508 383 THR B N 1
ATOM 9971 C CA . THR B 1 352 ? 13.04045 -15.79207 -2.74231 1.000 15.55714 383 THR B CA 1
ATOM 9972 C C . THR B 1 352 ? 14.19106 -14.80297 -2.79088 1.000 15.48254 383 THR B C 1
ATOM 9973 O O . THR B 1 352 ? 15.18615 -14.95611 -2.07176 1.000 15.79506 383 THR B O 1
ATOM 9984 N N . ALA B 1 353 ? 14.06873 -13.76941 -3.62420 1.000 14.15171 384 ALA B N 1
ATOM 9985 C CA . ALA B 1 353 ? 15.11613 -12.75877 -3.68706 1.000 12.07567 384 ALA B CA 1
ATOM 9986 C C . ALA B 1 353 ? 15.25950 -12.03536 -2.35995 1.000 12.83305 384 ALA B C 1
ATOM 9987 O O . ALA B 1 353 ? 16.37325 -11.71375 -1.94633 1.000 14.21723 384 ALA B O 1
ATOM 9994 N N . ASN B 1 354 ? 14.13248 -11.76262 -1.70341 1.000 14.60461 385 ASN B N 1
ATOM 9995 C CA . ASN B 1 354 ? 14.14859 -11.06537 -0.41668 1.000 12.83488 385 ASN B CA 1
ATOM 9996 C C . ASN B 1 354 ? 14.91652 -11.87054 0.62153 1.000 15.01203 385 ASN B C 1
ATOM 9997 O O . ASN B 1 354 ? 15.74433 -11.32502 1.35764 1.000 15.81820 385 ASN B O 1
ATOM 10008 N N . LYS B 1 355 ? 14.65228 -13.17911 0.67537 1.000 16.18662 386 LYS B N 1
ATOM 10009 C CA . LYS B 1 355 ? 15.37223 -14.04498 1.60368 1.000 18.44621 386 LYS B CA 1
ATOM 10010 C C . LYS B 1 355 ? 16.85842 -14.03134 1.30391 1.000 16.67552 386 LYS B C 1
ATOM 10011 O O . LYS B 1 355 ? 17.69344 -13.95146 2.21035 1.000 18.27402 386 LYS B O 1
ATOM 10030 N N . ILE B 1 356 ? 17.21825 -14.12726 0.03062 1.000 15.16847 387 ILE B N 1
ATOM 10031 C CA . ILE B 1 356 ? 18.63156 -14.13187 -0.31469 1.000 15.53273 387 ILE B CA 1
ATOM 10032 C C . ILE B 1 356 ? 19.27868 -12.81078 0.08318 1.000 15.87793 387 ILE B C 1
ATOM 10033 O O . ILE B 1 356 ? 20.38460 -12.77561 0.63914 1.000 17.10246 387 ILE B O 1
ATOM 10049 N N . PHE B 1 357 ? 18.59680 -11.69172 -0.19825 1.000 15.44297 388 PHE B N 1
ATOM 10050 C CA . PHE B 1 357 ? 19.17970 -10.38926 0.08057 1.000 14.79172 388 PHE B CA 1
ATOM 10051 C C . PHE B 1 357 ? 19.33333 -10.14872 1.57300 1.000 16.01327 388 PHE B C 1
ATOM 10052 O O . PHE B 1 357 ? 20.33401 -9.57340 2.00648 1.000 16.17985 388 PHE B O 1
ATOM 10069 N N . THR B 1 358 ? 18.32937 -10.54777 2.35474 1.000 16.03400 389 THR B N 1
ATOM 10070 C CA . THR B 1 358 ? 18.37503 -10.33845 3.80145 1.000 17.17495 389 THR B CA 1
ATOM 10071 C C . THR B 1 358 ? 19.57959 -11.04570 4.39315 1.000 19.31561 389 THR B C 1
ATOM 10072 O O . THR B 1 358 ? 20.30504 -10.48167 5.21769 1.000 22.37402 389 THR B O 1
ATOM 10083 N N . GLU B 1 359 ? 19.84526 -12.26845 3.93175 1.000 19.02199 390 GLU B N 1
ATOM 10084 C CA . GLU B 1 359 ? 21.01490 -12.99095 4.42314 1.000 21.63072 390 GLU B CA 1
ATOM 10085 C C . GLU B 1 359 ? 22.29808 -12.36939 3.89633 1.000 25.67523 390 GLU B C 1
ATOM 10086 O O . GLU B 1 359 ? 23.29171 -12.25154 4.62101 1.000 22.70539 390 GLU B O 1
ATOM 10098 N N . LEU B 1 360 ? 22.29355 -11.97243 2.63050 1.000 21.51417 391 LEU B N 1
ATOM 10099 C CA . LEU B 1 360 ? 23.47911 -11.39995 2.02070 1.000 19.55507 391 LEU B CA 1
ATOM 10100 C C . LEU B 1 360 ? 23.93613 -10.14096 2.73857 1.000 20.39263 391 LEU B C 1
ATOM 10101 O O . LEU B 1 360 ? 25.13866 -9.88340 2.83583 1.000 25.17866 391 LEU B O 1
ATOM 10117 N N . MET B 1 361 ? 22.99442 -9.32390 3.21418 1.000 18.80510 392 MET B N 1
ATOM 10118 C CA . MET B 1 361 ? 23.31916 -8.06191 3.86865 1.000 21.67546 392 MET B CA 1
ATOM 10119 C C . MET B 1 361 ? 23.85702 -8.26152 5.28063 1.000 28.63421 392 MET B C 1
ATOM 10120 O O . MET B 1 361 ? 24.61424 -7.41670 5.76934 1.000 30.79191 392 MET B O 1
ATOM 10134 N N . LYS B 1 362 ? 23.48140 -9.35130 5.95072 1.000 27.74321 393 LYS B N 1
ATOM 10135 C CA . LYS B 1 362 ? 24.03442 -9.61359 7.27731 1.000 31.56399 393 LYS B CA 1
ATOM 10136 C C . LYS B 1 362 ? 25.50693 -9.98363 7.17412 1.000 42.47292 393 LYS B C 1
ATOM 10137 O O . LYS B 1 362 ? 26.36640 -9.36506 7.81594 1.000 50.13681 393 LYS B O 1
ATOM 10141 N N . GLY B 1 363 ? 25.81630 -10.98825 6.36165 1.000 53.26241 394 GLY B N 1
ATOM 10142 C CA . GLY B 1 363 ? 27.18293 -11.43679 6.18240 1.000 60.79250 394 GLY B CA 1
ATOM 10143 C C . GLY B 1 363 ? 27.27643 -12.93966 6.00564 1.000 62.43830 394 GLY B C 1
ATOM 10144 O O . GLY B 1 363 ? 28.05952 -13.60648 6.68383 1.000 69.34764 394 GLY B O 1
#

B-factor: mean 21.48, std 10.51, range [4.76, 84.54]

Radius of gyration: 26.99 Å; Cα contacts (8 Å, |Δi|>4): 1451; chains: 2; bounding box: 48×57×74 Å

Sequence (641 aa):
NTDEQVTKALNLSHFVGSALVVKNDHVIYNRAFGYANKAKNQRNKVNNSKYQILSIQKSMTAVGIMQLVQAGKVKLTDPISKYYPTLKHGRQTTLRQMMLDMTTGFRLKSGSKEFLPENQVIDFAAHNVFYYPDKNGIYNYSSVNFLLLAGIIRKVTGQSYQHFFTTHFIDKLNLNETGFLIHGQGQDATTGYRALADQTLPNYDQQTMPESKSQMANELGTGQVYMSTADLFTVESAILKGQLLSKKNVAIILHTRTATGEYGGGVYNMMSNGIRRSHGLGYGYESSIFLSPDGKTGVVLMSNYYRKAAGIQATANKIFTELMKGDNTDEQVTKALNLSHFVGSALVVKNDHVIYNRAFGYANKAKNQRNKVNSKYQILSIQKSMTAVGIMQLVQAGKVKLTDPISKYYPTLKHGRQTTLRQMMLDMTTGFRLKSGSKEFLPENQVIDFAAHHNVFYYPDKNGIYNYSSSVNFLLLAGIIRKVTGQQSYQHFFTTHFIDKLNLNETGFLIHGQGQDATTGYRALADQTLPNYDQQTMPESKSQMANELGTGQVYMSTADLFTVESAILKGQLLSKKNVAIILHTRTATGEYGGGVYNMSNGIRRSHGLGYGYESSIFLSPDGKTGVVLMSNYYRKAAGIQATANKIFTELMKG

Nearest PDB structures (foldseek):
  8aji-assembly3_C  TM=9.996E-01  e=1.008E-64  Lactiplantibacillus plantarum
  8aji-assembly1_A  TM=9.995E-01  e=9.555E-64  Lactiplantibacillus plantarum
  5zh8-assembly1_A  TM=8.756E-01  e=2.039E-22  Staphylococcus aureus
  4e6w-assembly1_A  TM=7.773E-01  e=1.769E-15  Escherichia coli O6
  6m5q-assembly1_A  TM=7.560E-01  e=5.316E-14  Klebsiella pneumoniae